Protein AF-A0AAV5ISL9-F1 (afdb_monomer_lite)

Organism: NCBI:txid152421

Sequence (561 aa):
MLVANDPTVKGGTYYPITVKKHLRAQEIAAQCRLPCIYLVDSGGAFLPKWAEVFPERENFGRIFYNQATISAKGIPQIVLVLGSCTAGGAYIPAMADESVMVKGNGTIFLAGPPLVKATTREEVSAEDLGGAAVHCKTSGVSDYFAQDELHALAIGRNIIKNLHLAGKQGMFNALTSINFEYKEPLFDVKELRSIAPVDHKQQFDIRSVFARIVDGSFVRIFGQPVRILGNNGILFNESALKGAHFIELCTQRNIPLVFLQNITGFMVGSRSEANGIA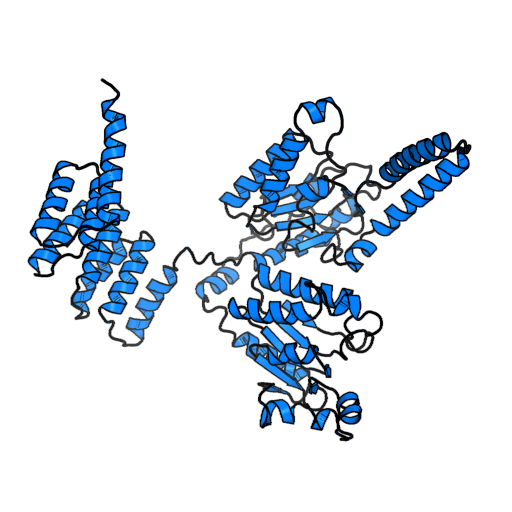KSGAKMVMAVSCAKVPKVTIIVGGSFGAGNYAMCGRAYSPNFMFLWPNARISVMGGAQAAGVLSEIGGACKKKQGIKWTKEEEEEFKAKVVEAYEREGNPYYSTARLWDDGIVDPADTRKVIGPLRFSFYEPTCRGYKIWCIQNFWGKILRGGYSPDVFTFNTLIRGLCRNDKIDKATKLFGNMTVFGCLPDVITYGTIIDGLCKCGMVDVAKELFLEMKKKGISPSVIAYNSLLHGLCCVRNLDELEGLFIEMVDEGVRPDVVTFTVLIAVFLQTTEDAGSK

Secondary structure (DSSP, 8-state):
-EEE--TTTGGG-B-HHHHHHHHHHHHHHHHTTPPEEEEEEE--B-GGGHHHHSSSTTSTTHHHHHHHHHHTTT--EEEEEEEEEEGGGGHHHHTSSEEEEETTT-EEESS-HHHHHHHH-----HHHHHBHHIIIIII-S-SEEESSHHHHHHHHHHHHHH--TT--HHHHHHHHH----PPPBSS-GGGHHHHS-SSTTS---HHHHHHHHSSBTSSEETTEE-EEEE--SSB-HHHHHHHHHHHHHHHHTT--EEEEEEE--BPPSHHHHHTTHHHHHHHHHHHHHH--S-EEEEEEEEEEHHHHHHTT-GGG--SEEEE-TT-EEESS-HHHHHHHHHHHHHHHHHHTT----HHHHHHHHHHHHHHHHHHSSHHHHHTTTSSS-B--GGGHHHHHGGGGGTT----TTS--HHHHHHHHHHHHHTT----HHHHHHHHHHHHTTT-HHHHHHHHHHTTTTTPPP-HHHHHHHHHHHHHTT-HHHHHHHHHHHHHTT-PPPHHHHHHHHHHHHHHT-HHHHHHHHHHHHHTT----HHHHHHHHHHHHHHTTGGG--

Foldseek 3Di:
DEAEQDCVPVFSADDLLNLVVLVLVLLLCQLLVAAYEYEDGHPYYPVVPCVSAPDDCSHDVVNLVSLQVSVVVVRFQEYEQQADQEASSLSSLQSGPAYEFEAPGGAHDNAAQVRCCVPVVDHDDRCRHGGLCCCCPPVVSHPHYAHHPVRSVVVVVVVVVVSVVPPCPVVVVVVVVPQLVFAAAPDALLCLLVQQDLDLVDFGACVVLVSRQGGYPDCHFSNARAAEDEDREADALVNLQVLLVSLVVCLVVLHEYEFEDSYQYHDDDPVRVVVPVVVSLVSLLVSLLPRSRAYEYEHSEEDEASSCSSRCFLVSDHSFYEYAQSYFYDNHQLLVVLVVVLVVVVVVCVVVVHDDDPVNSVVSSVVSNVVRCVCRGRVNCVSNPSGPYHDHSSCVSVVVVVCVSSSPPPPVPLLPPVCLVVVVVVCVVVVHQDEQVNLLVSLLNCLSNLNLVVSVVSLVCCVVSVYDHALSSLLSSLLSCLVNLVLVVSVVSVVVCVVVVHDHALSSLLSSLLSCLVVLPPVVNVVSVVVCVVSVHDHDPSNVVSVVVSVVVVVVVVPPD

InterPro domains:
  IPR002885 Pentatricopeptide repeat [PF13041] (434-483)
  IPR002885 Pentatricopeptide repeat [PF13041] (504-550)
  IPR002885 Pentatricopeptide repeat [PS51375] (435-469)
  IPR002885 Pentatricopeptide repeat [PS51375] (470-504)
  IPR002885 Pentatricopeptide repeat [PS51375] (505-539)
  IPR002885 Pentatricopeptide repeat [TIGR00756] (437-471)
  IPR002885 Pentatricopeptide repeat [TIGR00756] (472-506)
  IPR002885 Pentatricopeptide repeat [TIGR00756] (508-541)
  IPR011762 Acetyl-coenzyme A carboxyltransferase, N-terminal [PS50980] (1-175)
  IPR011763 Acetyl-coenzyme A carboxyltransferase, C-terminal [PS50989] (146-409)
  IPR011990 Tetratricopeptide-like helical domain superfamily [G3DSA:1.25.40.10] (417-497)
  IPR011990 Tetratricopeptide-like helical domain superfamily [G3DSA:1.25.40.10] (498-558)
  IPR029045 ClpP/crotonase-like domain superfamily [SSF52096] (1-160)
  IPR029045 ClpP/crotonase-like domain superfamily [SSF52096] (179-401)
  IPR034733 Acetyl-coenzyme A carboxylase carboxyl transferase subunit beta [PF01039] (1-400)
  IPR045190 Methylcrotonoyl-CoA carboxylase beta chain MCCB/AccD1-like [PTHR22855] (1-401)

Radius of gyration: 32.45 Å; chains: 1; bounding box: 90×66×102 Å

Structure (mmCIF, N/CA/C/O backbone):
data_AF-A0AAV5ISL9-F1
#
_entry.id   AF-A0AAV5ISL9-F1
#
loop_
_atom_site.group_PDB
_atom_site.id
_atom_site.type_symbol
_atom_site.label_atom_id
_atom_site.label_alt_id
_atom_site.label_comp_id
_atom_site.label_asym_id
_atom_site.label_entity_id
_atom_site.label_seq_id
_atom_site.pdbx_PDB_ins_code
_atom_site.Cartn_x
_atom_site.Cartn_y
_atom_site.Cartn_z
_atom_site.occupancy
_atom_site.B_iso_or_equiv
_atom_site.auth_seq_id
_atom_site.auth_comp_id
_atom_site.auth_asym_id
_atom_site.auth_atom_id
_atom_site.pdbx_PDB_model_num
ATOM 1 N N . MET A 1 1 ? 6.396 5.302 -9.326 1.00 90.62 1 MET A N 1
ATOM 2 C CA . MET A 1 1 ? 6.699 5.223 -7.889 1.00 90.62 1 MET A CA 1
ATOM 3 C C . MET A 1 1 ? 8.114 5.723 -7.695 1.00 90.62 1 MET A C 1
ATOM 5 O O . MET A 1 1 ? 8.991 5.255 -8.405 1.00 90.62 1 MET A O 1
ATOM 9 N N . LEU A 1 2 ? 8.316 6.685 -6.798 1.00 96.12 2 LEU A N 1
ATOM 10 C CA . LEU A 1 2 ? 9.637 7.194 -6.432 1.00 96.12 2 LEU A CA 1
ATOM 11 C C . LEU A 1 2 ? 9.949 6.732 -5.011 1.00 96.12 2 LEU A C 1
ATOM 13 O O . LEU A 1 2 ? 9.114 6.901 -4.122 1.00 96.12 2 LEU A O 1
ATOM 17 N N . VAL A 1 3 ? 11.130 6.163 -4.805 1.00 98.06 3 VAL A N 1
ATOM 18 C CA . VAL A 1 3 ? 11.639 5.786 -3.483 1.00 98.06 3 VAL A CA 1
ATOM 19 C C . VAL A 1 3 ? 13.023 6.392 -3.348 1.00 98.06 3 VAL A C 1
ATOM 21 O O . VAL A 1 3 ? 13.919 6.023 -4.093 1.00 98.06 3 VAL A O 1
ATOM 24 N N . ALA A 1 4 ? 13.189 7.331 -2.424 1.00 98.00 4 ALA A N 1
ATOM 25 C CA . ALA A 1 4 ? 14.461 7.999 -2.189 1.00 98.00 4 ALA A CA 1
ATOM 26 C C . ALA A 1 4 ? 14.926 7.734 -0.761 1.00 98.00 4 ALA A C 1
ATOM 28 O O . ALA A 1 4 ? 14.143 7.882 0.184 1.00 98.00 4 ALA A O 1
ATOM 29 N N . ASN A 1 5 ? 16.181 7.324 -0.613 1.00 97.75 5 ASN A N 1
ATOM 30 C CA . ASN A 1 5 ? 16.825 7.302 0.689 1.00 97.75 5 ASN A CA 1
ATOM 31 C C . ASN A 1 5 ? 17.207 8.733 1.089 1.00 97.75 5 ASN A C 1
ATOM 33 O O . ASN A 1 5 ? 17.582 9.535 0.241 1.00 97.75 5 ASN A O 1
ATOM 37 N N . ASP A 1 6 ? 17.071 9.051 2.376 1.00 97.75 6 ASP A N 1
ATOM 38 C CA . ASP A 1 6 ? 17.468 10.348 2.918 1.00 97.75 6 ASP A CA 1
ATOM 39 C C . ASP A 1 6 ? 18.789 10.185 3.690 1.00 97.75 6 ASP A C 1
ATOM 41 O O . ASP A 1 6 ? 18.768 9.713 4.835 1.00 97.75 6 ASP A O 1
ATOM 45 N N . PRO A 1 7 ? 19.940 10.544 3.094 1.00 95.06 7 PRO A N 1
ATOM 46 C CA . PRO A 1 7 ? 21.243 10.394 3.737 1.00 95.06 7 PRO A CA 1
ATOM 47 C C . PRO A 1 7 ? 21.394 11.285 4.979 1.00 95.06 7 PRO A C 1
ATOM 49 O O . PRO A 1 7 ? 22.176 10.964 5.878 1.00 95.06 7 PRO A O 1
ATOM 52 N N . THR A 1 8 ? 20.613 12.366 5.102 1.00 96.69 8 THR A N 1
ATOM 53 C CA . THR A 1 8 ? 20.670 13.263 6.268 1.00 96.69 8 THR A CA 1
ATOM 54 C C . THR A 1 8 ? 20.122 12.589 7.530 1.00 96.69 8 THR A C 1
ATOM 56 O O . THR A 1 8 ? 20.556 12.873 8.651 1.00 96.69 8 THR A O 1
ATOM 59 N N . VAL A 1 9 ? 19.229 11.607 7.367 1.00 96.81 9 VAL A N 1
ATOM 60 C CA . VAL A 1 9 ? 18.655 10.829 8.466 1.00 96.81 9 VAL A CA 1
ATOM 61 C C . VAL A 1 9 ? 19.516 9.597 8.720 1.00 96.81 9 VAL A C 1
ATOM 63 O O . VAL A 1 9 ? 19.306 8.525 8.155 1.00 96.81 9 VAL A O 1
ATOM 66 N N . LYS A 1 10 ? 20.497 9.745 9.618 1.00 95.12 10 LYS A N 1
ATOM 67 C CA . LYS A 1 10 ? 21.384 8.648 10.057 1.00 95.12 10 LYS A CA 1
ATOM 68 C C . LYS A 1 10 ? 22.083 7.944 8.879 1.00 95.12 10 LYS A C 1
ATOM 70 O O . LYS A 1 10 ? 22.181 6.717 8.881 1.00 95.12 10 LYS A O 1
ATOM 75 N N . GLY A 1 11 ? 22.530 8.701 7.873 1.00 92.88 11 GLY A N 1
ATOM 76 C CA . GLY A 1 11 ? 23.223 8.155 6.701 1.00 92.88 11 GLY A CA 1
ATOM 77 C C . GLY A 1 11 ? 22.323 7.322 5.784 1.00 92.88 11 GLY A C 1
ATOM 78 O O . GLY A 1 11 ? 22.809 6.396 5.138 1.00 92.88 11 GLY A O 1
ATOM 79 N N . GLY A 1 12 ? 21.004 7.552 5.803 1.00 95.25 12 GLY A N 1
ATOM 80 C CA . GLY A 1 12 ? 20.048 6.799 4.986 1.00 95.25 12 GLY A CA 1
ATOM 81 C C . GLY A 1 12 ? 19.896 5.338 5.409 1.00 95.25 12 GLY A C 1
ATOM 82 O O . GLY A 1 12 ? 19.484 4.499 4.606 1.00 95.25 12 GLY A O 1
ATOM 83 N N . THR A 1 13 ? 20.255 5.003 6.651 1.00 96.31 13 THR A N 1
ATOM 84 C CA . THR A 1 13 ? 20.250 3.619 7.142 1.00 96.31 13 THR A CA 1
ATOM 85 C C . THR A 1 13 ? 18.839 3.034 7.258 1.00 96.31 13 THR A C 1
ATOM 87 O O . THR A 1 13 ? 17.867 3.702 7.623 1.00 96.31 13 THR A O 1
ATOM 90 N N . TYR A 1 14 ? 18.712 1.740 6.960 1.00 97.50 14 TYR A N 1
ATOM 91 C CA . TYR A 1 14 ? 17.444 1.022 7.031 1.00 97.50 14 TYR A CA 1
ATOM 92 C C . TYR A 1 14 ? 17.118 0.604 8.466 1.00 97.50 14 TYR A C 1
ATOM 94 O O . TYR A 1 14 ? 17.670 -0.360 8.997 1.00 97.50 14 TYR A O 1
ATOM 102 N N . TYR A 1 15 ? 16.168 1.315 9.071 1.00 97.62 15 TYR A N 1
ATOM 103 C CA . TYR A 1 15 ? 15.449 0.884 10.268 1.00 97.62 15 TYR A CA 1
ATOM 104 C C . TYR A 1 15 ? 14.324 -0.092 9.885 1.00 97.62 15 TYR A C 1
ATOM 106 O O . TYR A 1 15 ? 13.911 -0.113 8.719 1.00 97.62 15 TYR A O 1
ATOM 114 N N . PRO A 1 16 ? 13.741 -0.836 10.846 1.00 97.50 16 PRO A N 1
ATOM 115 C CA . PRO A 1 16 ? 12.604 -1.723 10.569 1.00 97.50 16 PRO A CA 1
ATOM 116 C C . PRO A 1 16 ? 11.460 -1.013 9.827 1.00 97.50 16 PRO A C 1
ATOM 118 O O . PRO A 1 16 ? 10.904 -1.524 8.854 1.00 97.50 16 PRO A O 1
ATOM 121 N N . ILE A 1 17 ? 11.163 0.232 10.218 1.00 97.56 17 ILE A N 1
ATOM 122 C CA . ILE A 1 17 ? 10.128 1.036 9.563 1.00 97.56 17 ILE A CA 1
ATOM 123 C C . ILE A 1 17 ? 10.527 1.502 8.156 1.00 97.56 17 ILE A C 1
ATOM 125 O O . ILE A 1 17 ? 9.665 1.607 7.285 1.00 97.56 17 ILE A O 1
ATOM 129 N N . THR A 1 18 ? 11.821 1.727 7.900 1.00 98.00 18 THR A N 1
ATOM 130 C CA . THR A 1 18 ? 12.339 2.080 6.570 1.00 98.00 18 THR A CA 1
ATOM 131 C C . THR A 1 18 ? 12.107 0.934 5.593 1.00 98.00 18 THR A C 1
ATOM 133 O O . THR A 1 18 ? 11.606 1.167 4.493 1.00 98.00 18 THR A O 1
ATOM 136 N N . VAL A 1 19 ? 12.391 -0.307 6.013 1.00 97.81 19 VAL A N 1
ATOM 137 C CA . VAL A 1 19 ? 12.110 -1.510 5.211 1.00 97.81 19 VAL A CA 1
ATOM 138 C C . VAL A 1 19 ? 10.619 -1.608 4.917 1.00 97.81 19 VAL A C 1
ATOM 140 O O . VAL A 1 19 ? 10.226 -1.675 3.755 1.00 97.81 19 VAL A O 1
ATOM 143 N N . LYS A 1 20 ? 9.776 -1.513 5.952 1.00 98.12 20 LYS A N 1
ATOM 144 C CA . LYS A 1 20 ? 8.317 -1.564 5.796 1.00 98.12 20 LYS A CA 1
ATOM 145 C C . LYS A 1 20 ? 7.797 -0.499 4.822 1.00 98.12 20 LYS A C 1
ATOM 147 O O . LYS A 1 20 ? 6.924 -0.788 4.005 1.00 98.12 20 LYS A O 1
ATOM 152 N N . LYS A 1 21 ? 8.352 0.717 4.867 1.00 98.56 21 LYS A N 1
ATOM 153 C CA . LYS A 1 21 ? 7.988 1.821 3.966 1.00 98.56 21 LYS A CA 1
ATOM 154 C C . LYS A 1 21 ? 8.434 1.585 2.530 1.00 98.56 21 LYS A C 1
ATOM 156 O O . LYS A 1 21 ? 7.649 1.834 1.616 1.00 98.56 21 LYS A O 1
ATOM 161 N N . HIS A 1 22 ? 9.636 1.054 2.329 1.00 98.50 22 HIS A N 1
ATOM 162 C CA . HIS A 1 22 ? 10.115 0.662 1.006 1.00 98.50 22 HIS A CA 1
ATOM 163 C C . HIS A 1 22 ? 9.211 -0.431 0.407 1.00 98.50 22 HIS A C 1
ATOM 165 O O . HIS A 1 22 ? 8.708 -0.279 -0.708 1.00 98.50 22 HIS A O 1
ATOM 171 N N . LEU A 1 23 ? 8.921 -1.490 1.169 1.00 98.19 23 LEU A N 1
ATOM 172 C CA . LEU A 1 23 ? 8.058 -2.587 0.719 1.00 98.19 23 LEU A CA 1
ATOM 173 C C . LEU A 1 23 ? 6.637 -2.116 0.398 1.00 98.19 23 LEU A C 1
ATOM 175 O O . LEU A 1 23 ? 6.084 -2.513 -0.626 1.00 98.19 23 LEU A O 1
ATOM 179 N N . ARG A 1 24 ? 6.065 -1.213 1.205 1.00 97.94 24 ARG A N 1
ATOM 180 C CA . ARG A 1 24 ? 4.744 -0.633 0.918 1.00 97.94 24 ARG A CA 1
ATOM 181 C C . ARG A 1 24 ? 4.731 0.161 -0.392 1.00 97.94 24 ARG A C 1
ATOM 183 O O . ARG A 1 24 ? 3.770 0.066 -1.154 1.00 97.94 24 ARG A O 1
ATOM 190 N N . ALA A 1 25 ? 5.793 0.907 -0.694 1.00 97.44 25 ALA A N 1
ATOM 191 C CA . ALA A 1 25 ? 5.905 1.616 -1.967 1.00 97.44 25 ALA A CA 1
ATOM 192 C C . ALA A 1 25 ? 5.936 0.643 -3.162 1.00 97.44 25 ALA A C 1
ATOM 194 O O . ALA A 1 25 ? 5.247 0.869 -4.159 1.00 97.44 25 ALA A O 1
ATOM 195 N N . GLN A 1 26 ? 6.669 -0.468 -3.050 1.00 97.06 26 GLN A N 1
ATOM 196 C CA . GLN A 1 26 ? 6.689 -1.517 -4.075 1.00 97.06 26 GLN A CA 1
ATOM 197 C C . GLN A 1 26 ? 5.347 -2.240 -4.205 1.00 97.06 26 GLN A C 1
ATOM 199 O O . GLN A 1 26 ? 4.929 -2.545 -5.318 1.00 97.06 26 GLN A O 1
ATOM 204 N N . GLU A 1 27 ? 4.644 -2.480 -3.097 1.00 95.62 27 GLU A N 1
ATOM 205 C CA . GLU A 1 27 ? 3.304 -3.070 -3.111 1.00 95.62 27 GLU A CA 1
ATOM 206 C C . GLU A 1 27 ? 2.332 -2.193 -3.914 1.00 95.62 27 GLU A C 1
ATOM 208 O O . GLU A 1 27 ? 1.668 -2.683 -4.830 1.00 95.62 27 GLU A O 1
ATOM 213 N N . ILE A 1 28 ? 2.308 -0.884 -3.636 1.00 92.69 28 ILE A N 1
ATOM 214 C CA . ILE A 1 28 ? 1.501 0.084 -4.392 1.00 92.69 28 ILE A CA 1
ATOM 215 C C . ILE A 1 28 ? 1.931 0.101 -5.863 1.00 92.69 28 ILE A C 1
ATOM 217 O O . ILE A 1 28 ? 1.082 0.103 -6.755 1.00 92.69 28 ILE A O 1
ATOM 221 N N . ALA A 1 29 ? 3.237 0.095 -6.141 1.00 91.00 29 ALA A N 1
ATOM 222 C CA . ALA A 1 29 ? 3.745 0.087 -7.508 1.00 91.00 29 ALA A CA 1
ATOM 223 C C . ALA A 1 29 ? 3.318 -1.169 -8.281 1.00 91.00 29 ALA A C 1
ATOM 225 O O . ALA A 1 29 ? 2.899 -1.065 -9.433 1.00 91.00 29 ALA A O 1
ATOM 226 N N . ALA A 1 30 ? 3.346 -2.337 -7.638 1.00 90.31 30 ALA A N 1
ATOM 227 C CA . ALA A 1 30 ? 2.905 -3.597 -8.217 1.00 90.31 30 ALA A CA 1
ATOM 228 C C . ALA A 1 30 ? 1.390 -3.612 -8.472 1.00 90.31 30 ALA A C 1
ATOM 230 O O . ALA A 1 30 ? 0.960 -3.999 -9.559 1.00 90.31 30 ALA A O 1
ATOM 231 N N . GLN A 1 31 ? 0.587 -3.173 -7.496 1.00 87.00 31 GLN A N 1
ATOM 232 C CA . GLN A 1 31 ? -0.878 -3.142 -7.594 1.00 87.00 31 GLN A CA 1
ATOM 233 C C . GLN A 1 31 ? -1.369 -2.131 -8.639 1.00 87.00 31 GLN A C 1
ATOM 235 O O . GLN A 1 31 ? -2.307 -2.414 -9.377 1.00 87.00 31 GLN A O 1
ATOM 240 N N . CYS A 1 32 ? -0.720 -0.969 -8.734 1.00 83.75 32 CYS A N 1
ATOM 241 C CA . CYS A 1 32 ? -1.098 0.115 -9.646 1.00 83.75 32 CYS A CA 1
ATOM 242 C C . CYS A 1 32 ? -0.288 0.126 -10.957 1.00 83.75 32 CYS A C 1
ATOM 244 O O . CYS A 1 32 ? -0.429 1.054 -11.749 1.00 83.75 32 CYS A O 1
ATOM 246 N N . ARG A 1 33 ? 0.579 -0.872 -11.186 1.00 83.75 33 ARG A N 1
ATOM 247 C CA . ARG A 1 33 ? 1.481 -0.984 -12.352 1.00 83.75 33 ARG A CA 1
ATOM 248 C C . ARG A 1 33 ? 2.315 0.275 -12.629 1.00 83.75 33 ARG A C 1
ATOM 250 O O . ARG A 1 33 ? 2.448 0.708 -13.773 1.00 83.75 33 ARG A O 1
ATOM 257 N N . LEU A 1 34 ? 2.877 0.867 -11.581 1.00 86.38 34 LEU A N 1
ATOM 258 C CA . LEU A 1 34 ? 3.682 2.083 -11.680 1.00 86.38 34 LEU A CA 1
ATOM 259 C C . LEU A 1 34 ? 5.158 1.721 -11.885 1.00 86.38 34 LEU A C 1
ATOM 261 O O . LEU A 1 34 ? 5.682 0.979 -11.056 1.00 86.38 34 LEU A O 1
ATOM 265 N N . PRO A 1 35 ? 5.859 2.285 -12.890 1.00 91.06 35 PRO A N 1
ATOM 266 C CA . PRO A 1 35 ? 7.315 2.178 -12.975 1.00 91.06 35 PRO A CA 1
ATOM 267 C C . PRO A 1 35 ? 7.970 2.634 -11.670 1.00 91.06 35 PRO A C 1
ATOM 269 O O . PRO A 1 35 ? 7.531 3.630 -11.079 1.00 91.06 35 PRO A O 1
ATOM 272 N N . CYS A 1 36 ? 8.989 1.918 -11.211 1.00 95.44 36 CYS A N 1
ATOM 273 C CA . CYS A 1 36 ? 9.712 2.223 -9.982 1.00 95.44 36 CYS A CA 1
ATOM 274 C C . CYS A 1 36 ? 11.013 2.952 -10.305 1.00 95.44 36 CYS A C 1
ATOM 276 O O . CYS A 1 36 ? 11.760 2.523 -11.177 1.00 95.44 36 CYS A O 1
ATOM 278 N N . ILE A 1 37 ? 11.280 4.032 -9.578 1.00 97.38 37 ILE A N 1
ATOM 279 C CA . ILE A 1 37 ? 12.535 4.777 -9.637 1.00 97.38 37 ILE A CA 1
ATOM 280 C C . ILE A 1 37 ? 13.079 4.847 -8.213 1.00 97.38 37 ILE A C 1
ATOM 282 O O . ILE A 1 37 ? 12.422 5.409 -7.328 1.00 97.38 37 ILE A O 1
ATOM 286 N N . TYR A 1 38 ? 14.256 4.272 -8.000 1.00 98.19 38 TYR A N 1
ATOM 287 C CA . TYR A 1 38 ? 14.929 4.256 -6.707 1.00 98.19 38 TYR A CA 1
ATOM 288 C C . TYR A 1 38 ? 16.099 5.243 -6.732 1.00 98.19 38 TYR A C 1
ATOM 290 O O . TYR A 1 38 ? 17.010 5.091 -7.540 1.00 98.19 38 TYR A O 1
ATOM 298 N N . LEU A 1 39 ? 16.068 6.252 -5.864 1.00 97.81 39 LEU A N 1
ATOM 299 C CA . LEU A 1 39 ? 17.188 7.161 -5.619 1.00 97.81 39 LEU A CA 1
ATOM 300 C C . LEU A 1 39 ? 17.962 6.613 -4.423 1.00 97.81 39 LEU A C 1
ATOM 302 O O . LEU A 1 39 ? 17.517 6.729 -3.276 1.00 97.81 39 LEU A O 1
ATOM 306 N N . VAL A 1 40 ? 19.059 5.924 -4.718 1.00 97.44 40 VAL A N 1
ATOM 307 C CA . VAL A 1 40 ? 19.811 5.144 -3.739 1.00 97.44 40 VAL A CA 1
ATOM 308 C C . VAL A 1 40 ? 20.929 5.990 -3.159 1.00 97.44 40 VAL A C 1
ATOM 310 O O . VAL A 1 40 ? 21.843 6.410 -3.870 1.00 97.44 40 VAL A O 1
ATOM 313 N N . ASP A 1 41 ? 20.840 6.189 -1.851 1.00 96.50 41 ASP A N 1
ATOM 314 C CA . ASP A 1 41 ? 21.887 6.777 -1.024 1.00 96.50 41 ASP A CA 1
ATOM 315 C C . ASP A 1 41 ? 21.727 6.287 0.424 1.00 96.50 41 ASP A C 1
ATOM 317 O O . ASP A 1 41 ? 20.999 6.859 1.241 1.00 96.50 41 ASP A O 1
ATOM 321 N N . SER A 1 42 ? 22.298 5.118 0.712 1.00 96.19 42 SER A N 1
ATOM 322 C CA . SER A 1 42 ? 22.111 4.416 1.979 1.00 96.19 42 SER A CA 1
ATOM 323 C C . SER A 1 42 ? 23.385 3.728 2.453 1.00 96.19 42 SER A C 1
ATOM 325 O O . SER A 1 42 ? 23.923 2.835 1.798 1.00 96.19 42 SER A O 1
ATOM 327 N N . GLY A 1 43 ? 23.792 4.048 3.683 1.00 91.88 43 GLY A N 1
ATOM 328 C CA . GLY A 1 43 ? 24.907 3.396 4.373 1.00 91.88 43 GLY A CA 1
ATOM 329 C C . GLY A 1 43 ? 24.640 1.958 4.847 1.00 91.88 43 GLY A C 1
ATOM 330 O O . GLY A 1 43 ? 25.494 1.381 5.516 1.00 91.88 43 GLY A O 1
ATOM 331 N N . GLY A 1 44 ? 23.477 1.368 4.541 1.00 93.56 44 GLY A N 1
ATOM 332 C CA . GLY A 1 44 ? 23.142 -0.023 4.872 1.00 93.56 44 GLY A CA 1
ATOM 333 C C . GLY A 1 44 ? 22.072 -0.177 5.960 1.00 93.56 44 GLY A C 1
ATOM 334 O O . GLY A 1 44 ? 21.186 0.663 6.114 1.00 93.56 44 GLY A O 1
ATOM 335 N N . ALA A 1 45 ? 22.107 -1.288 6.698 1.00 95.38 45 ALA A N 1
ATOM 336 C CA . ALA A 1 45 ? 21.107 -1.627 7.715 1.00 95.38 45 ALA A CA 1
ATOM 337 C C . ALA A 1 45 ? 21.454 -1.071 9.106 1.00 95.38 45 ALA A C 1
ATOM 339 O O . ALA A 1 45 ? 22.622 -0.994 9.488 1.00 95.38 45 ALA A O 1
ATOM 340 N N . PHE A 1 46 ? 20.436 -0.746 9.908 1.00 95.94 46 PHE A N 1
ATOM 341 C CA . PHE A 1 46 ? 20.634 -0.370 11.307 1.00 95.94 46 PHE A CA 1
ATOM 342 C C . PHE A 1 46 ? 20.948 -1.604 12.170 1.00 95.94 46 PHE A C 1
ATOM 344 O O . PHE A 1 46 ? 20.050 -2.300 12.651 1.00 95.94 46 PHE A O 1
ATOM 351 N N . LEU A 1 47 ? 22.243 -1.867 12.369 1.00 94.06 47 LEU A N 1
ATOM 352 C CA . LEU A 1 47 ? 22.753 -3.087 13.005 1.00 94.06 47 LEU A CA 1
ATOM 353 C C . LEU A 1 47 ? 22.173 -3.396 14.399 1.00 94.06 47 LEU A C 1
ATOM 355 O O . LEU A 1 47 ? 21.876 -4.563 14.636 1.00 94.06 47 LEU A O 1
ATOM 359 N N . PRO A 1 48 ? 21.920 -2.434 15.313 1.00 96.75 48 PRO A N 1
ATOM 360 C CA . PRO A 1 48 ? 21.334 -2.761 16.619 1.00 96.75 48 PRO A CA 1
ATOM 361 C C . PRO A 1 48 ? 19.942 -3.409 16.551 1.00 96.75 48 PRO A C 1
ATOM 363 O O . PRO A 1 48 ? 19.526 -4.045 17.514 1.00 96.75 48 PRO A O 1
ATOM 366 N N . LYS A 1 49 ? 19.224 -3.273 15.425 1.00 96.25 49 LYS A N 1
ATOM 367 C CA . LYS A 1 49 ? 17.929 -3.930 15.171 1.00 96.25 49 LYS A CA 1
ATOM 368 C C . LYS A 1 49 ? 17.970 -4.881 13.974 1.00 96.25 49 LYS A C 1
ATOM 370 O O . LYS A 1 49 ? 16.959 -5.070 13.302 1.00 96.25 49 LYS A O 1
ATOM 375 N N . TRP A 1 50 ? 19.125 -5.485 13.692 1.00 93.44 50 TRP A N 1
ATOM 376 C CA . TRP A 1 50 ? 19.308 -6.351 12.522 1.00 93.44 50 TRP A CA 1
ATOM 377 C C . TRP A 1 50 ? 18.261 -7.481 12.428 1.00 93.44 50 TRP A C 1
ATOM 379 O O . TRP A 1 50 ? 17.804 -7.795 11.331 1.00 93.44 50 TRP A O 1
ATOM 389 N N . ALA A 1 51 ? 17.825 -8.037 13.565 1.00 95.88 51 ALA A N 1
ATOM 390 C CA . ALA A 1 51 ? 16.838 -9.118 13.629 1.00 95.88 51 ALA A CA 1
ATOM 391 C C . ALA A 1 51 ? 15.429 -8.707 13.156 1.00 95.88 51 ALA A C 1
ATOM 393 O O . ALA A 1 51 ? 14.675 -9.555 12.699 1.00 95.88 51 ALA A O 1
ATOM 394 N N . GLU A 1 52 ? 15.084 -7.418 13.222 1.00 95.31 52 GLU A N 1
ATOM 395 C CA . GLU A 1 52 ? 13.818 -6.873 12.702 1.00 95.31 52 GLU A CA 1
ATOM 396 C C . GLU A 1 52 ? 13.942 -6.400 11.235 1.00 95.31 52 GLU A C 1
ATOM 398 O O . GLU A 1 52 ? 12.958 -5.978 10.627 1.00 95.31 52 GLU A O 1
ATOM 403 N N . VAL A 1 53 ? 15.161 -6.399 10.680 1.00 96.06 53 VAL A N 1
ATOM 404 C CA . VAL A 1 53 ? 15.484 -5.822 9.365 1.00 96.06 53 VAL A CA 1
ATOM 405 C C . VAL A 1 53 ? 15.845 -6.885 8.333 1.00 96.06 53 VAL A C 1
ATOM 407 O O . VAL A 1 53 ? 15.615 -6.650 7.149 1.00 96.06 53 VAL A O 1
ATOM 410 N N . PHE A 1 54 ? 16.415 -8.022 8.736 1.00 95.44 54 PHE A N 1
ATOM 411 C CA . PHE A 1 54 ? 17.043 -8.984 7.826 1.00 95.44 54 PHE A CA 1
ATOM 412 C C . PHE A 1 54 ? 16.268 -10.297 7.589 1.00 95.44 54 PHE A C 1
ATOM 414 O O . PHE A 1 54 ? 16.042 -10.612 6.419 1.00 95.44 54 PHE A O 1
ATOM 421 N N . PRO A 1 55 ? 15.881 -11.081 8.616 1.00 95.56 55 PRO A N 1
ATOM 422 C CA . PRO A 1 55 ? 15.590 -12.503 8.419 1.00 95.56 55 PRO A CA 1
ATOM 423 C C . PRO A 1 55 ? 14.180 -12.831 7.903 1.00 95.56 55 PRO A C 1
ATOM 425 O O . PRO A 1 55 ? 14.004 -13.871 7.270 1.00 95.56 55 PRO A O 1
ATOM 428 N N . GLU A 1 56 ? 13.162 -12.015 8.193 1.00 95.56 56 GLU A N 1
ATOM 429 C CA . GLU A 1 56 ? 11.768 -12.403 7.927 1.00 95.56 56 GLU A CA 1
ATOM 430 C C . GLU A 1 56 ? 11.308 -12.197 6.469 1.00 95.56 56 GLU A C 1
ATOM 432 O O . GLU A 1 56 ? 11.955 -11.561 5.640 1.00 95.56 56 GLU A O 1
ATOM 437 N N . ARG A 1 57 ? 10.115 -12.708 6.135 1.00 96.94 57 ARG A N 1
ATOM 438 C CA . ARG A 1 57 ? 9.527 -12.579 4.790 1.00 96.94 57 ARG A CA 1
ATOM 439 C C . ARG A 1 57 ? 9.333 -11.127 4.349 1.00 96.94 57 ARG A C 1
ATOM 441 O O . ARG A 1 57 ? 9.489 -10.839 3.171 1.00 96.94 57 ARG A O 1
ATOM 448 N N . GLU A 1 58 ? 8.967 -10.235 5.268 1.00 95.75 58 GLU A N 1
ATOM 449 C CA . GLU A 1 58 ? 8.730 -8.805 5.000 1.00 95.75 58 GLU A CA 1
ATOM 450 C C . GLU A 1 58 ? 9.918 -7.943 5.464 1.00 95.75 58 GLU A C 1
ATOM 452 O O . GLU A 1 58 ? 9.757 -6.827 5.959 1.00 95.75 58 GLU A O 1
ATOM 457 N N . ASN A 1 59 ? 11.130 -8.488 5.373 1.00 97.00 59 ASN A N 1
ATOM 458 C CA . ASN A 1 59 ? 12.376 -7.800 5.698 1.00 97.00 59 ASN A CA 1
ATOM 459 C C . ASN A 1 59 ? 13.153 -7.426 4.425 1.00 97.00 59 ASN A C 1
ATOM 461 O O . ASN A 1 59 ? 12.633 -7.511 3.313 1.00 97.00 59 ASN A O 1
ATOM 465 N N . PHE A 1 60 ? 14.389 -6.951 4.581 1.00 97.00 60 PHE A N 1
ATOM 466 C CA . PHE A 1 60 ? 15.171 -6.296 3.532 1.00 97.00 60 PHE A CA 1
ATOM 467 C C . PHE A 1 60 ? 15.282 -7.115 2.235 1.00 97.00 60 PHE A C 1
ATOM 469 O O . PHE A 1 60 ? 15.123 -6.564 1.149 1.00 97.00 60 PHE A O 1
ATOM 476 N N . GLY A 1 61 ? 15.441 -8.441 2.331 1.00 97.25 61 GLY A N 1
ATOM 477 C CA . GLY A 1 61 ? 15.510 -9.328 1.161 1.00 97.25 61 GLY A CA 1
ATOM 478 C C . GLY A 1 61 ? 14.257 -9.311 0.272 1.00 97.25 61 GLY A C 1
ATOM 479 O O . GLY A 1 61 ? 14.329 -9.601 -0.925 1.00 97.25 61 GLY A O 1
ATOM 480 N N . ARG A 1 62 ? 13.102 -8.912 0.818 1.00 98.31 62 ARG A N 1
ATOM 481 C CA . ARG A 1 62 ? 11.844 -8.814 0.069 1.00 98.31 62 ARG A CA 1
ATOM 482 C C . ARG A 1 62 ? 11.867 -7.707 -0.984 1.00 98.31 62 ARG A C 1
ATOM 484 O O . ARG A 1 62 ? 11.148 -7.825 -1.974 1.00 98.31 62 ARG A O 1
ATOM 491 N N . ILE A 1 63 ? 12.724 -6.695 -0.819 1.00 98.31 63 ILE A N 1
ATOM 492 C CA . ILE A 1 63 ? 12.914 -5.608 -1.792 1.00 98.31 63 ILE A CA 1
ATOM 493 C C . ILE A 1 63 ? 13.354 -6.180 -3.144 1.00 98.31 63 ILE A C 1
ATOM 495 O O . ILE A 1 63 ? 12.771 -5.835 -4.172 1.00 98.31 63 ILE A O 1
ATOM 499 N N . PHE A 1 64 ? 14.316 -7.105 -3.132 1.00 97.75 64 PHE A N 1
ATOM 500 C CA . PHE A 1 64 ? 14.881 -7.734 -4.332 1.00 97.75 64 PHE A CA 1
ATOM 501 C C . PHE A 1 64 ? 13.904 -8.706 -4.985 1.00 97.75 64 PHE A C 1
ATOM 503 O O . PHE A 1 64 ? 13.711 -8.693 -6.200 1.00 97.75 64 PHE A O 1
ATOM 510 N N . TYR A 1 65 ? 13.218 -9.512 -4.167 1.00 98.38 65 TYR A N 1
ATOM 511 C CA . TYR A 1 65 ? 12.148 -10.386 -4.650 1.00 98.38 65 TYR A CA 1
ATOM 512 C C . TYR A 1 65 ? 11.062 -9.576 -5.374 1.00 98.38 65 TYR A C 1
ATOM 514 O O . TYR A 1 65 ? 10.602 -9.947 -6.458 1.00 98.38 65 TYR A O 1
ATOM 522 N N . ASN A 1 66 ? 10.650 -8.452 -4.786 1.00 98.06 66 ASN A N 1
ATOM 523 C CA . ASN A 1 66 ? 9.661 -7.572 -5.388 1.00 98.06 66 ASN A CA 1
ATOM 524 C C . ASN A 1 66 ? 10.197 -6.947 -6.679 1.00 98.06 66 ASN A C 1
ATOM 526 O O . ASN A 1 66 ? 9.496 -7.004 -7.680 1.00 98.06 66 ASN A O 1
ATOM 530 N N . GLN A 1 67 ? 11.427 -6.424 -6.704 1.00 97.25 67 GLN A N 1
ATOM 531 C CA . GLN A 1 67 ? 12.036 -5.877 -7.925 1.00 97.25 67 GLN A CA 1
ATOM 532 C C . GLN A 1 67 ? 12.011 -6.884 -9.077 1.00 97.25 67 GLN A C 1
ATOM 534 O O . GLN A 1 67 ? 11.447 -6.581 -10.127 1.00 97.25 67 GLN A O 1
ATOM 539 N N . ALA A 1 68 ? 12.505 -8.105 -8.853 1.00 97.56 68 ALA A N 1
ATOM 540 C CA . ALA A 1 68 ? 12.523 -9.150 -9.874 1.00 97.56 68 ALA A CA 1
ATOM 541 C C . ALA A 1 68 ? 11.111 -9.530 -10.351 1.00 97.56 68 ALA A C 1
ATOM 543 O O . ALA A 1 68 ? 10.845 -9.614 -11.548 1.00 97.56 68 ALA A O 1
ATOM 544 N N . THR A 1 69 ? 10.168 -9.735 -9.425 1.00 97.00 69 THR A N 1
ATOM 545 C CA . THR A 1 69 ? 8.796 -10.136 -9.788 1.00 97.00 69 THR A CA 1
ATOM 546 C C . THR A 1 69 ? 7.972 -9.010 -10.415 1.00 97.00 69 THR A C 1
ATOM 548 O O . THR A 1 69 ? 7.059 -9.285 -11.197 1.00 97.00 69 THR A O 1
ATOM 551 N N . ILE A 1 70 ? 8.264 -7.750 -10.088 1.00 93.44 70 ILE A N 1
ATOM 552 C CA . ILE A 1 70 ? 7.646 -6.566 -10.692 1.00 93.44 70 ILE A CA 1
ATOM 553 C C . ILE A 1 70 ? 8.229 -6.339 -12.097 1.00 93.44 70 ILE A C 1
ATOM 555 O O . ILE A 1 70 ? 7.446 -6.173 -13.038 1.00 93.44 70 ILE A O 1
ATOM 559 N N . SER A 1 71 ? 9.553 -6.440 -12.267 1.00 93.75 71 SER A N 1
ATOM 560 C CA . SER A 1 71 ? 10.219 -6.406 -13.580 1.00 93.75 71 SER A CA 1
ATOM 561 C C . SER A 1 71 ? 9.688 -7.509 -14.505 1.00 93.75 71 SER A C 1
ATOM 563 O O . SER A 1 71 ? 9.225 -7.219 -15.608 1.00 93.75 71 SER A O 1
ATOM 565 N N . ALA A 1 72 ? 9.561 -8.751 -14.017 1.00 92.25 72 ALA A N 1
ATOM 566 C CA . ALA A 1 72 ? 8.992 -9.869 -14.782 1.00 92.25 72 ALA A CA 1
ATOM 567 C C . ALA A 1 72 ? 7.542 -9.631 -15.263 1.00 92.25 72 ALA A C 1
ATOM 569 O O . ALA A 1 72 ? 7.094 -10.230 -16.241 1.00 92.25 72 ALA A O 1
ATOM 570 N N . LYS A 1 73 ? 6.787 -8.738 -14.605 1.00 87.12 73 LYS A N 1
ATOM 571 C CA . LYS A 1 73 ? 5.440 -8.305 -15.035 1.00 87.12 73 LYS A CA 1
ATOM 572 C C . LYS A 1 73 ? 5.471 -7.162 -16.063 1.00 87.12 73 LYS A C 1
ATOM 574 O O . LYS A 1 73 ? 4.407 -6.639 -16.425 1.00 87.12 73 LYS A O 1
ATOM 579 N N . GLY A 1 74 ? 6.656 -6.769 -16.524 1.00 85.88 74 GLY A N 1
ATOM 580 C CA . GLY A 1 74 ? 6.900 -5.665 -17.447 1.00 85.88 74 GLY A CA 1
ATOM 581 C C . GLY A 1 74 ? 6.734 -4.286 -16.806 1.00 85.88 74 GLY A C 1
ATOM 582 O O . GLY A 1 74 ? 6.290 -3.361 -17.485 1.00 85.88 74 GLY A O 1
ATOM 583 N N . ILE A 1 75 ? 6.987 -4.154 -15.499 1.00 88.81 75 ILE A N 1
ATOM 584 C CA . ILE A 1 75 ? 6.962 -2.866 -14.792 1.00 88.81 75 ILE A CA 1
ATOM 585 C C . ILE A 1 75 ? 8.418 -2.452 -14.504 1.00 88.81 75 ILE A C 1
ATOM 587 O O . ILE A 1 75 ? 9.058 -3.101 -13.675 1.00 88.81 75 ILE A O 1
ATOM 591 N N . PRO A 1 76 ? 8.932 -1.371 -15.121 1.00 92.12 76 PRO A N 1
ATOM 592 C CA . PRO A 1 76 ? 10.349 -1.035 -15.079 1.00 92.12 76 PRO A CA 1
ATOM 593 C C . PRO A 1 76 ? 10.863 -0.732 -13.691 1.00 92.12 76 PRO A C 1
ATOM 595 O O . PRO A 1 76 ? 10.195 -0.026 -12.925 1.00 92.12 76 PRO A O 1
ATOM 598 N N . GLN A 1 77 ? 12.066 -1.212 -13.421 1.00 96.81 77 GLN A N 1
ATOM 599 C CA . GLN A 1 77 ? 12.854 -0.917 -12.238 1.00 96.81 77 GLN A CA 1
ATOM 600 C C . GLN A 1 77 ? 14.059 -0.072 -12.656 1.00 96.81 77 GLN A C 1
ATOM 602 O O . GLN A 1 77 ? 14.994 -0.580 -13.261 1.00 96.81 77 GLN A O 1
ATOM 607 N N . ILE A 1 78 ? 14.026 1.222 -12.343 1.00 97.25 78 ILE A N 1
ATOM 608 C CA . ILE A 1 78 ? 15.098 2.172 -12.661 1.00 97.25 78 ILE A CA 1
ATOM 609 C C . ILE A 1 78 ? 15.781 2.581 -11.364 1.00 97.25 78 ILE A C 1
ATOM 611 O O . ILE A 1 78 ? 15.105 2.904 -10.383 1.00 97.25 78 ILE A O 1
ATOM 615 N N . VAL A 1 79 ? 17.108 2.610 -11.352 1.00 98.25 79 VAL A N 1
ATOM 616 C CA . VAL A 1 79 ? 17.881 2.988 -10.163 1.00 98.25 79 VAL A CA 1
ATOM 617 C C . VAL A 1 79 ? 18.855 4.107 -10.491 1.00 98.25 79 VAL A C 1
ATOM 619 O O . VAL A 1 79 ? 19.606 4.021 -11.454 1.00 98.25 79 VAL A O 1
ATOM 622 N N . LEU A 1 80 ? 18.864 5.151 -9.665 1.00 98.00 80 LEU A N 1
ATOM 623 C CA . LEU A 1 80 ? 19.873 6.206 -9.684 1.00 98.00 80 LEU A CA 1
ATOM 624 C C . LEU A 1 80 ? 20.685 6.099 -8.388 1.00 98.00 80 LEU A C 1
ATOM 626 O O . LEU A 1 80 ? 20.155 6.342 -7.303 1.00 98.00 80 LEU A O 1
ATOM 630 N N . VAL A 1 81 ? 21.951 5.710 -8.495 1.00 97.69 81 VAL A N 1
ATOM 631 C CA . VAL A 1 81 ? 22.890 5.616 -7.374 1.00 97.69 81 VAL A CA 1
ATOM 632 C C . VAL A 1 81 ? 23.558 6.973 -7.200 1.00 97.69 81 VAL A C 1
ATOM 634 O O . VAL A 1 81 ? 24.449 7.348 -7.968 1.00 97.69 81 VAL A O 1
ATOM 637 N N . LEU A 1 82 ? 23.066 7.717 -6.210 1.00 96.50 82 LEU A N 1
ATOM 638 C CA . LEU A 1 82 ? 23.490 9.087 -5.922 1.00 96.50 82 LEU A CA 1
ATOM 639 C C . LEU A 1 82 ? 24.571 9.134 -4.839 1.00 96.50 82 LEU A C 1
ATOM 641 O O . LEU A 1 82 ? 25.380 10.054 -4.852 1.00 96.50 82 LEU A O 1
ATOM 645 N N . GLY A 1 83 ? 24.635 8.119 -3.973 1.00 94.88 83 GLY A N 1
ATOM 646 C CA . GLY A 1 83 ? 25.651 7.998 -2.931 1.00 94.88 83 GLY A CA 1
ATOM 647 C C . GLY A 1 83 ? 25.987 6.545 -2.598 1.00 94.88 83 GLY A C 1
ATOM 648 O O . GLY A 1 83 ? 26.224 5.727 -3.493 1.00 94.88 83 GLY A O 1
ATOM 649 N N . SER A 1 84 ? 26.040 6.206 -1.309 1.00 93.88 84 SER A N 1
ATOM 650 C CA . SER A 1 84 ? 26.519 4.884 -0.886 1.00 93.88 84 SER A CA 1
ATOM 651 C C . SER A 1 84 ? 25.491 3.776 -1.139 1.00 93.88 84 SER A C 1
ATOM 653 O O . SER A 1 84 ? 24.290 3.955 -0.930 1.00 93.88 84 SER A O 1
ATOM 655 N N . CYS A 1 85 ? 25.964 2.607 -1.570 1.00 95.12 85 CYS A N 1
ATOM 656 C CA . CYS A 1 85 ? 25.158 1.414 -1.794 1.00 95.12 85 CYS A CA 1
ATOM 657 C C . CYS A 1 85 ? 25.945 0.153 -1.387 1.00 95.12 85 CYS A C 1
ATOM 659 O O . CYS A 1 85 ? 26.644 -0.469 -2.185 1.00 95.12 85 CYS A O 1
ATOM 661 N N . THR A 1 86 ? 25.853 -0.222 -0.110 1.00 93.06 86 THR A N 1
ATOM 662 C CA . THR A 1 86 ? 26.690 -1.280 0.483 1.00 93.06 86 THR A CA 1
ATOM 663 C C . THR A 1 86 ? 25.928 -2.569 0.807 1.00 93.06 86 THR A C 1
ATOM 665 O O . THR A 1 86 ? 24.729 -2.558 1.114 1.00 93.06 86 THR A O 1
ATOM 668 N N . ALA A 1 87 ? 26.650 -3.690 0.806 1.00 93.19 87 ALA A N 1
ATOM 669 C CA . ALA A 1 87 ? 26.192 -5.016 1.202 1.00 93.19 87 ALA A CA 1
ATOM 670 C C . ALA A 1 87 ? 24.946 -5.462 0.434 1.00 93.19 87 ALA A C 1
ATOM 672 O O . ALA A 1 87 ? 24.924 -5.413 -0.792 1.00 93.19 87 ALA A O 1
ATOM 673 N N . GLY A 1 88 ? 23.892 -5.887 1.136 1.00 90.50 88 GLY A N 1
ATOM 674 C CA . GLY A 1 88 ? 22.642 -6.276 0.486 1.00 90.50 88 GLY A CA 1
ATOM 675 C C . GLY A 1 88 ? 22.046 -5.153 -0.368 1.00 90.50 88 GLY A C 1
ATOM 676 O O . GLY A 1 88 ? 21.401 -5.440 -1.367 1.00 90.50 88 GLY A O 1
ATOM 677 N N . GLY A 1 89 ? 22.285 -3.881 -0.019 1.00 93.62 89 GLY A N 1
ATOM 678 C CA . GLY A 1 89 ? 21.793 -2.736 -0.785 1.00 93.62 89 GLY A CA 1
ATOM 679 C C . GLY A 1 89 ? 22.293 -2.722 -2.230 1.00 93.62 89 GLY A C 1
ATOM 680 O O . GLY A 1 89 ? 21.551 -2.275 -3.100 1.00 93.62 89 GLY A O 1
ATOM 681 N N . ALA A 1 90 ? 23.476 -3.289 -2.496 1.00 96.44 90 ALA A N 1
ATOM 682 C CA . ALA A 1 90 ? 24.074 -3.376 -3.829 1.00 96.44 90 ALA A CA 1
ATOM 683 C C . ALA A 1 90 ? 23.203 -4.139 -4.843 1.00 96.44 90 ALA A C 1
ATOM 685 O O . ALA A 1 90 ? 23.308 -3.902 -6.044 1.00 96.44 90 ALA A O 1
ATOM 686 N N . TYR A 1 91 ? 22.297 -5.007 -4.379 1.00 97.50 91 TYR A N 1
ATOM 687 C CA . TYR A 1 91 ? 21.348 -5.682 -5.263 1.00 97.50 91 TYR A CA 1
ATOM 688 C C . TYR A 1 91 ? 20.267 -4.753 -5.819 1.00 97.50 91 TYR A C 1
ATOM 690 O O . TYR A 1 91 ? 19.700 -5.078 -6.854 1.00 97.50 91 TYR A O 1
ATOM 698 N N . ILE A 1 92 ? 19.996 -3.596 -5.195 1.00 96.75 92 ILE A N 1
ATOM 699 C CA . ILE A 1 92 ? 19.028 -2.622 -5.726 1.00 96.75 92 ILE A CA 1
ATOM 700 C C . ILE A 1 92 ? 19.440 -2.177 -7.140 1.00 96.75 92 ILE A C 1
ATOM 702 O O . ILE A 1 92 ? 18.648 -2.399 -8.052 1.00 96.75 92 ILE A O 1
ATOM 706 N N . PRO A 1 93 ? 20.635 -1.587 -7.362 1.00 97.06 93 PRO A N 1
ATOM 707 C CA . PRO A 1 93 ? 21.088 -1.247 -8.709 1.00 97.06 93 PRO A CA 1
ATOM 708 C C . PRO A 1 93 ? 21.395 -2.481 -9.561 1.00 97.06 93 PRO A C 1
ATOM 710 O O . PRO A 1 93 ? 21.011 -2.501 -10.721 1.00 97.06 93 PRO A O 1
ATOM 713 N N . ALA A 1 94 ? 22.010 -3.527 -8.999 1.00 97.31 94 ALA A N 1
ATOM 714 C CA . ALA A 1 94 ? 22.422 -4.693 -9.787 1.00 97.31 94 ALA A CA 1
ATOM 715 C C . ALA A 1 94 ? 21.251 -5.535 -10.337 1.00 97.31 94 ALA A C 1
ATOM 717 O O . ALA A 1 94 ? 21.443 -6.303 -11.274 1.00 97.31 94 ALA A O 1
ATOM 718 N N . MET A 1 95 ? 20.054 -5.431 -9.747 1.00 96.88 95 MET A N 1
ATOM 719 C CA . MET A 1 95 ? 18.828 -6.091 -10.225 1.00 96.88 95 MET A CA 1
ATOM 720 C C . MET A 1 95 ? 17.860 -5.128 -10.927 1.00 96.88 95 MET A C 1
ATOM 722 O O . MET A 1 95 ? 16.721 -5.507 -11.213 1.00 96.88 95 MET A O 1
ATOM 726 N N . ALA A 1 96 ? 18.271 -3.880 -11.152 1.00 96.19 96 ALA A N 1
ATOM 727 C CA . ALA A 1 96 ? 17.491 -2.921 -11.917 1.00 96.19 96 ALA A CA 1
ATOM 728 C C . ALA A 1 96 ? 17.492 -3.290 -13.405 1.00 96.19 96 ALA A C 1
ATOM 730 O O . ALA A 1 96 ? 18.428 -3.915 -13.893 1.00 96.19 96 ALA A O 1
ATOM 731 N N . ASP A 1 97 ? 16.456 -2.868 -14.130 1.00 95.12 97 ASP A N 1
ATOM 732 C CA . ASP A 1 97 ? 16.436 -3.000 -15.589 1.00 95.12 97 ASP A CA 1
ATOM 733 C C . ASP A 1 97 ? 17.407 -1.996 -16.230 1.00 95.12 97 ASP A C 1
ATOM 735 O O . ASP A 1 97 ? 18.040 -2.303 -17.234 1.00 95.12 97 ASP A O 1
ATOM 739 N N . GLU A 1 98 ? 17.500 -0.796 -15.645 1.00 96.06 98 GLU A N 1
ATOM 740 C CA . GLU A 1 98 ? 18.445 0.251 -16.029 1.00 96.06 98 GLU A CA 1
ATOM 741 C C . GLU A 1 98 ? 18.941 0.999 -14.784 1.00 96.06 98 GLU A C 1
ATOM 743 O O . GLU A 1 98 ? 18.163 1.372 -13.891 1.00 96.06 98 GLU A O 1
ATOM 748 N N . SER A 1 99 ? 20.242 1.261 -14.741 1.00 97.12 99 SER A N 1
ATOM 749 C CA . SER A 1 99 ? 20.936 1.832 -13.593 1.00 97.12 99 SER A CA 1
ATOM 750 C C . SER A 1 99 ? 21.883 2.968 -13.990 1.00 97.12 99 SER A C 1
ATOM 752 O O . SER A 1 99 ? 22.602 2.919 -14.989 1.00 97.12 99 SER A O 1
ATOM 754 N N . VAL A 1 100 ? 21.866 4.039 -13.200 1.00 97.81 100 VAL A N 1
ATOM 755 C CA . VAL A 1 100 ? 22.681 5.241 -13.405 1.00 97.81 100 VAL A CA 1
ATOM 756 C C . VAL A 1 100 ? 23.520 5.474 -12.163 1.00 97.81 100 VAL A C 1
ATOM 758 O O . VAL A 1 100 ? 22.989 5.430 -11.055 1.00 97.81 100 VAL A O 1
ATOM 761 N N . MET A 1 101 ? 24.801 5.788 -12.332 1.00 97.50 101 MET A N 1
ATOM 762 C CA . MET A 1 101 ? 25.720 5.983 -11.214 1.00 97.50 101 MET A CA 1
ATOM 763 C C . MET A 1 101 ? 26.474 7.307 -11.326 1.00 97.50 101 MET A C 1
ATOM 765 O O . MET A 1 101 ? 27.031 7.635 -12.378 1.00 97.50 101 MET A O 1
ATOM 769 N N . VAL A 1 102 ? 26.473 8.078 -10.234 1.00 96.88 102 VAL A N 1
ATOM 770 C CA . VAL A 1 102 ? 27.140 9.386 -10.145 1.00 96.88 102 VAL A CA 1
ATOM 771 C C . VAL A 1 102 ? 28.621 9.216 -9.825 1.00 96.88 102 VAL A C 1
ATOM 773 O O . VAL A 1 102 ? 28.988 8.592 -8.830 1.00 96.88 102 VAL A O 1
ATOM 776 N N . LYS A 1 103 ? 29.482 9.820 -10.643 1.00 94.50 103 LYS A N 1
ATOM 777 C CA . LYS A 1 103 ? 30.931 9.868 -10.431 1.00 94.50 103 LYS A CA 1
ATOM 778 C C . LYS A 1 103 ? 31.301 10.528 -9.098 1.00 94.50 103 LYS A C 1
ATOM 780 O O . LYS A 1 103 ? 30.811 11.608 -8.790 1.00 94.50 103 LYS A O 1
ATOM 785 N N . GLY A 1 104 ? 32.241 9.925 -8.366 1.00 87.69 104 GLY A N 1
ATOM 786 C CA . GLY A 1 104 ? 32.876 10.522 -7.185 1.00 87.69 104 GLY A CA 1
ATOM 787 C C . GLY A 1 104 ? 32.019 10.551 -5.917 1.00 87.69 104 GLY A C 1
ATOM 788 O O . GLY A 1 104 ? 32.528 10.953 -4.875 1.00 87.69 104 GLY A O 1
ATOM 789 N N . ASN A 1 105 ? 30.753 10.127 -5.991 1.00 88.69 105 ASN A N 1
ATOM 790 C CA . ASN A 1 105 ? 29.868 9.991 -4.830 1.00 88.69 105 ASN A CA 1
ATOM 791 C C . ASN A 1 105 ? 29.164 8.625 -4.803 1.00 88.69 105 ASN A C 1
ATOM 793 O O . ASN A 1 105 ? 29.078 7.980 -3.757 1.00 88.69 105 ASN A O 1
ATOM 797 N N . GLY A 1 106 ? 28.689 8.157 -5.962 1.00 91.56 106 GLY A N 1
ATOM 798 C CA . GLY A 1 106 ? 28.056 6.852 -6.100 1.00 91.56 106 GLY A CA 1
ATOM 799 C C . GLY A 1 106 ? 29.058 5.725 -5.866 1.00 91.56 106 GLY A C 1
ATOM 800 O O . GLY A 1 106 ? 30.073 5.654 -6.556 1.00 91.56 106 GLY A O 1
ATOM 801 N N . THR A 1 107 ? 28.754 4.814 -4.938 1.00 96.00 107 THR A N 1
ATOM 802 C CA . THR A 1 107 ? 29.573 3.616 -4.675 1.00 96.00 107 THR A CA 1
ATOM 803 C C . THR A 1 107 ? 28.705 2.373 -4.501 1.00 96.00 107 THR A C 1
ATOM 805 O O . THR A 1 107 ? 27.694 2.431 -3.804 1.00 96.00 107 THR A O 1
ATOM 808 N N . ILE A 1 108 ? 29.082 1.249 -5.118 1.00 96.75 108 ILE A N 1
ATOM 809 C CA . ILE A 1 108 ? 28.377 -0.039 -5.025 1.00 96.75 108 ILE A CA 1
ATOM 810 C C . ILE A 1 108 ? 29.374 -1.128 -4.625 1.00 96.75 108 ILE A C 1
ATOM 812 O O . ILE A 1 108 ? 30.389 -1.320 -5.280 1.00 96.75 108 ILE A O 1
ATOM 816 N N . PHE A 1 109 ? 29.096 -1.882 -3.563 1.00 94.69 109 PHE A N 1
ATOM 817 C CA . PHE A 1 109 ? 29.905 -3.057 -3.212 1.00 94.69 109 PHE A CA 1
ATOM 818 C C . PHE A 1 109 ? 29.172 -3.994 -2.251 1.00 94.69 109 PHE A C 1
ATOM 820 O O . PHE A 1 109 ? 28.439 -3.554 -1.367 1.00 94.69 109 PHE A O 1
ATOM 827 N N . LEU A 1 110 ? 29.417 -5.303 -2.369 1.00 93.69 110 LEU A N 1
ATOM 828 C CA . LEU A 1 110 ? 28.894 -6.305 -1.425 1.00 93.69 110 LEU A CA 1
ATOM 829 C C . LEU A 1 110 ? 29.626 -6.280 -0.075 1.00 93.69 110 LEU A C 1
ATOM 831 O O . LEU A 1 110 ? 29.044 -6.577 0.965 1.00 93.69 110 LEU A O 1
ATOM 835 N N . ALA A 1 111 ? 30.902 -5.914 -0.080 1.00 91.81 111 ALA A N 1
ATOM 836 C CA . ALA A 1 111 ? 31.713 -5.743 1.113 1.00 91.81 111 ALA A CA 1
ATOM 837 C C . ALA A 1 111 ? 32.423 -4.399 0.998 1.00 91.81 111 ALA A C 1
ATOM 839 O O . ALA A 1 111 ? 33.207 -4.201 0.078 1.00 91.81 111 ALA A O 1
ATOM 840 N N . GLY A 1 112 ? 32.126 -3.467 1.904 1.00 90.31 112 GLY A N 1
ATOM 841 C CA . GLY A 1 112 ? 32.793 -2.166 1.895 1.00 90.31 112 GLY A CA 1
ATOM 842 C C . GLY A 1 112 ? 34.267 -2.249 2.292 1.00 90.31 112 GLY A C 1
ATOM 843 O O . GLY A 1 112 ? 34.686 -3.257 2.873 1.00 90.31 112 GLY A O 1
ATOM 844 N N . PRO A 1 113 ? 35.043 -1.170 2.077 1.00 91.44 113 PRO A N 1
ATOM 845 C CA . PRO A 1 113 ? 36.473 -1.139 2.381 1.00 91.44 113 PRO A CA 1
ATOM 846 C C . PRO A 1 113 ? 36.858 -1.627 3.790 1.00 91.44 113 PRO A C 1
ATOM 848 O O . PRO A 1 113 ? 37.828 -2.376 3.903 1.00 91.44 113 PRO A O 1
ATOM 851 N N . PRO A 1 114 ? 36.102 -1.316 4.870 1.00 90.88 114 PRO A N 1
ATOM 852 C CA . PRO A 1 114 ? 36.423 -1.842 6.198 1.00 90.88 114 PRO A CA 1
ATOM 853 C C . PRO A 1 114 ? 36.381 -3.373 6.279 1.00 90.88 114 PRO A C 1
ATOM 855 O O . PRO A 1 114 ? 37.194 -3.973 6.979 1.00 90.88 114 PRO A O 1
ATOM 858 N N . LEU A 1 115 ? 35.450 -4.013 5.561 1.00 89.75 115 LEU A N 1
ATOM 859 C CA . LEU A 1 115 ? 35.291 -5.467 5.567 1.00 89.75 115 LEU A CA 1
ATOM 860 C C . LEU A 1 115 ? 36.341 -6.153 4.684 1.00 89.75 115 LEU A C 1
ATOM 862 O O . LEU A 1 115 ? 36.863 -7.200 5.066 1.00 89.75 115 LEU A O 1
ATOM 866 N N . VAL A 1 116 ? 36.700 -5.538 3.553 1.00 91.75 116 VAL A N 1
ATOM 867 C CA . VAL A 1 116 ? 37.817 -5.987 2.705 1.00 91.75 116 VAL A CA 1
ATOM 868 C C . VAL A 1 116 ? 39.119 -5.949 3.506 1.00 91.75 116 VAL A C 1
ATOM 870 O O . VAL A 1 116 ? 39.762 -6.980 3.685 1.00 91.75 116 VAL A O 1
ATOM 873 N N . LYS A 1 117 ? 39.431 -4.817 4.145 1.00 92.12 117 LYS A N 1
ATOM 874 C CA . LYS A 1 117 ? 40.611 -4.689 5.010 1.00 92.12 117 LYS A CA 1
ATOM 875 C C . LYS A 1 117 ? 40.629 -5.721 6.141 1.00 92.12 117 LYS A C 1
ATOM 877 O O . LYS A 1 117 ? 41.675 -6.298 6.430 1.00 92.12 117 LYS A O 1
ATOM 882 N N . ALA A 1 118 ? 39.487 -5.982 6.776 1.00 91.31 118 ALA A N 1
ATOM 883 C CA . ALA A 1 118 ? 39.399 -6.960 7.860 1.00 91.31 118 ALA A CA 1
ATOM 884 C C . ALA A 1 118 ? 39.654 -8.409 7.401 1.00 91.31 118 ALA A C 1
ATOM 886 O O . ALA A 1 118 ? 40.131 -9.218 8.195 1.00 91.31 118 ALA A O 1
ATOM 887 N N . THR A 1 119 ? 39.344 -8.742 6.145 1.00 91.88 119 THR A N 1
ATOM 888 C CA . THR A 1 119 ? 39.409 -10.119 5.624 1.00 91.88 119 THR A CA 1
ATOM 889 C C . THR A 1 119 ? 40.664 -10.397 4.802 1.00 91.88 119 THR A C 1
ATOM 891 O O . THR A 1 119 ? 41.298 -11.431 5.002 1.00 91.88 119 THR A O 1
ATOM 894 N N . THR A 1 120 ? 41.063 -9.484 3.916 1.00 88.94 120 THR A N 1
ATOM 895 C CA . THR A 1 120 ? 42.200 -9.660 2.995 1.00 88.94 120 THR A CA 1
ATOM 896 C C . THR A 1 120 ? 43.427 -8.836 3.382 1.00 88.94 120 THR A C 1
ATOM 898 O O . THR A 1 120 ? 44.508 -9.079 2.851 1.00 88.94 120 THR A O 1
ATOM 901 N N . ARG A 1 121 ? 43.289 -7.887 4.325 1.00 87.69 121 ARG A N 1
ATOM 902 C CA . ARG A 1 121 ? 44.292 -6.854 4.671 1.00 87.69 121 ARG A CA 1
ATOM 903 C C . ARG A 1 121 ? 44.623 -5.883 3.535 1.00 87.69 121 ARG A C 1
ATOM 905 O O . ARG A 1 121 ? 45.553 -5.093 3.671 1.00 87.69 121 ARG A O 1
ATOM 912 N N . GLU A 1 122 ? 43.859 -5.914 2.452 1.00 92.12 122 GLU A N 1
ATOM 913 C CA . GLU A 1 122 ? 43.961 -4.951 1.364 1.00 92.12 122 GLU A CA 1
ATOM 914 C C . GLU A 1 122 ? 43.376 -3.600 1.796 1.00 92.12 122 GLU A C 1
ATOM 916 O O . GLU A 1 122 ? 42.272 -3.528 2.344 1.00 92.12 122 GLU A O 1
ATOM 921 N N . GLU A 1 123 ? 44.121 -2.523 1.557 1.00 91.69 123 GLU A N 1
ATOM 922 C CA . GLU A 1 123 ? 43.632 -1.158 1.733 1.00 91.69 123 GLU A CA 1
ATOM 923 C C . GLU A 1 123 ? 43.258 -0.581 0.372 1.00 91.69 123 GLU A C 1
ATOM 925 O O . GLU A 1 123 ? 44.117 -0.321 -0.465 1.00 91.69 123 GLU A O 1
ATOM 930 N N . VAL A 1 124 ? 41.960 -0.378 0.166 1.00 94.50 124 VAL A N 1
ATOM 931 C CA . VAL A 1 124 ? 41.394 0.153 -1.075 1.00 94.50 124 VAL A CA 1
ATOM 932 C C . VAL A 1 124 ? 40.382 1.245 -0.741 1.00 94.50 124 VAL A C 1
ATOM 934 O O . VAL A 1 124 ? 39.684 1.169 0.276 1.00 94.50 124 VAL A O 1
ATOM 937 N N . SER A 1 125 ? 40.318 2.296 -1.557 1.00 93.31 125 SER A N 1
ATOM 938 C CA . SER A 1 125 ? 39.331 3.362 -1.372 1.00 93.31 125 SER A CA 1
ATOM 939 C C . SER A 1 125 ? 37.936 2.909 -1.828 1.00 93.31 125 SER A C 1
ATOM 941 O O . SER A 1 125 ? 37.792 1.936 -2.565 1.00 93.31 125 SER A O 1
ATOM 943 N N . ALA A 1 126 ? 36.878 3.608 -1.406 1.00 92.50 126 ALA A N 1
ATOM 944 C CA . ALA A 1 126 ? 35.517 3.276 -1.841 1.00 92.50 126 ALA A CA 1
ATOM 945 C C . ALA A 1 126 ? 35.307 3.491 -3.356 1.00 92.50 126 ALA A C 1
ATOM 947 O O . ALA A 1 126 ? 34.593 2.711 -3.985 1.00 92.50 126 ALA A O 1
ATOM 948 N N . GLU A 1 127 ? 35.952 4.510 -3.939 1.00 92.50 127 GLU A N 1
ATOM 949 C CA . GLU A 1 127 ? 35.884 4.803 -5.379 1.00 92.50 127 GLU A CA 1
ATOM 950 C C . GLU A 1 127 ? 36.648 3.751 -6.197 1.00 92.50 127 GLU A C 1
ATOM 952 O O . GLU A 1 127 ? 36.151 3.298 -7.227 1.00 92.50 127 GLU A O 1
ATOM 957 N N . ASP A 1 128 ? 37.815 3.309 -5.719 1.00 93.50 128 ASP A N 1
ATOM 958 C CA . ASP A 1 128 ? 38.611 2.285 -6.411 1.00 93.50 128 ASP A CA 1
ATOM 959 C C . ASP A 1 128 ? 37.979 0.891 -6.296 1.00 93.50 128 ASP A C 1
ATOM 961 O O . ASP A 1 128 ? 38.075 0.089 -7.222 1.00 93.50 128 ASP A O 1
ATOM 965 N N . LEU A 1 129 ? 37.305 0.605 -5.176 1.00 93.75 129 LEU A N 1
ATOM 966 C CA . LEU A 1 129 ? 36.636 -0.675 -4.949 1.00 93.75 129 LEU A CA 1
ATOM 967 C C . LEU A 1 129 ? 35.344 -0.817 -5.765 1.00 93.75 129 LEU A C 1
ATOM 969 O O . LEU A 1 129 ? 35.050 -1.900 -6.268 1.00 93.75 129 LEU A O 1
ATOM 973 N N . GLY A 1 130 ? 34.553 0.252 -5.861 1.00 95.19 130 GLY A N 1
ATOM 974 C CA . GLY A 1 130 ? 33.196 0.176 -6.405 1.00 95.19 130 GLY A CA 1
ATOM 975 C C . GLY A 1 130 ? 32.615 1.514 -6.841 1.00 95.19 130 GLY A C 1
ATOM 976 O O . GLY A 1 130 ? 31.413 1.737 -6.708 1.00 95.19 130 GLY A O 1
ATOM 977 N N . GLY A 1 131 ? 33.449 2.439 -7.310 1.00 95.44 131 GLY A N 1
ATOM 978 C CA . GLY A 1 131 ? 33.012 3.726 -7.843 1.00 95.44 131 GLY A CA 1
ATOM 979 C C . GLY A 1 131 ? 32.379 3.628 -9.234 1.00 95.44 131 GLY A C 1
ATOM 980 O O . GLY A 1 131 ? 32.364 2.578 -9.889 1.00 95.44 131 GLY A O 1
ATOM 981 N N . ALA A 1 132 ? 31.890 4.763 -9.735 1.00 95.00 132 ALA A N 1
ATOM 982 C CA . ALA A 1 132 ? 31.192 4.829 -11.022 1.00 95.00 132 ALA A CA 1
ATOM 983 C C . ALA A 1 132 ? 32.071 4.383 -12.204 1.00 95.00 132 ALA A C 1
ATOM 985 O O . ALA A 1 132 ? 31.582 3.790 -13.164 1.00 95.00 132 ALA A O 1
ATOM 986 N N . ALA A 1 133 ? 33.382 4.648 -12.155 1.00 94.69 133 ALA A N 1
ATOM 987 C CA . ALA A 1 133 ? 34.296 4.229 -13.217 1.00 94.69 133 ALA A CA 1
ATOM 988 C C . ALA A 1 133 ? 34.418 2.699 -13.298 1.00 94.69 133 ALA A C 1
ATOM 990 O O . ALA A 1 133 ? 34.403 2.150 -14.399 1.00 94.69 133 ALA A O 1
ATOM 991 N N . VAL A 1 134 ? 34.479 2.018 -12.150 1.00 95.94 134 VAL A N 1
ATOM 992 C CA . VAL A 1 134 ? 34.564 0.554 -12.067 1.00 95.94 134 VAL A CA 1
ATOM 993 C C . VAL A 1 134 ? 33.294 -0.087 -12.624 1.00 95.94 134 VAL A C 1
ATOM 995 O O . VAL A 1 134 ? 33.362 -1.025 -13.425 1.00 95.94 134 VAL A O 1
ATOM 998 N N . HIS A 1 135 ? 32.126 0.433 -12.245 1.00 97.50 135 HIS A N 1
ATOM 999 C CA . HIS A 1 135 ? 30.853 -0.173 -12.629 1.00 97.50 135 HIS A CA 1
ATOM 1000 C C . HIS A 1 135 ? 30.383 0.152 -14.042 1.00 97.50 135 HIS A C 1
ATOM 1002 O O . HIS A 1 135 ? 29.845 -0.743 -14.688 1.00 97.50 135 HIS A O 1
ATOM 1008 N N . CYS A 1 136 ? 30.666 1.347 -14.561 1.00 95.00 136 CYS A N 1
ATOM 1009 C CA . CYS A 1 136 ? 30.258 1.727 -15.917 1.00 95.00 136 CYS A CA 1
ATOM 1010 C C . CYS A 1 136 ? 31.274 1.346 -17.007 1.00 95.00 136 CYS A C 1
ATOM 1012 O O . CYS A 1 136 ? 30.907 1.307 -18.178 1.00 95.00 136 CYS A O 1
ATOM 1014 N N . LYS A 1 137 ? 32.558 1.128 -16.673 1.00 95.00 137 LYS A N 1
ATOM 1015 C CA . LYS A 1 137 ? 33.599 0.808 -17.676 1.00 95.00 137 LYS A CA 1
ATOM 1016 C C . LYS A 1 137 ? 34.094 -0.632 -17.625 1.00 95.00 137 LYS A C 1
ATOM 1018 O O . LYS A 1 137 ? 34.463 -1.158 -18.669 1.00 95.00 137 LYS A O 1
ATOM 1023 N N . THR A 1 138 ? 34.137 -1.242 -16.440 1.00 96.00 138 THR A N 1
ATOM 1024 C CA . THR A 1 138 ? 34.806 -2.538 -16.247 1.00 96.00 138 THR A CA 1
ATOM 1025 C C . THR A 1 138 ? 33.819 -3.662 -15.958 1.00 96.00 138 THR A C 1
ATOM 1027 O O . THR A 1 138 ? 33.806 -4.651 -16.682 1.00 96.00 138 THR A O 1
ATOM 1030 N N . SER A 1 139 ? 33.002 -3.538 -14.905 1.00 96.00 139 SER A N 1
ATOM 1031 C CA . SER A 1 139 ? 32.141 -4.650 -14.457 1.00 96.00 139 SER A CA 1
ATOM 1032 C C . SER A 1 139 ? 30.760 -4.697 -15.115 1.00 96.00 139 SER A C 1
ATOM 1034 O O . SER A 1 139 ? 30.186 -5.777 -15.193 1.00 96.00 139 SER A O 1
ATOM 1036 N N . GLY A 1 140 ? 30.220 -3.563 -15.574 1.00 94.50 140 GLY A N 1
ATOM 1037 C CA . GLY A 1 140 ? 28.891 -3.497 -16.194 1.00 94.50 140 GLY A CA 1
ATOM 1038 C C . GLY A 1 140 ? 27.721 -3.589 -15.209 1.00 94.50 140 GLY A C 1
ATOM 1039 O O . GLY A 1 140 ? 26.611 -3.889 -15.623 1.00 94.50 140 GLY A O 1
ATOM 1040 N N . VAL A 1 141 ? 27.950 -3.352 -13.911 1.00 95.38 141 VAL A N 1
ATOM 1041 C CA . VAL A 1 141 ? 26.869 -3.297 -12.900 1.00 95.38 141 VAL A CA 1
ATOM 1042 C C . VAL A 1 141 ? 26.010 -2.040 -13.058 1.00 95.38 141 VAL A C 1
ATOM 1044 O O . VAL A 1 141 ? 24.859 -2.045 -12.638 1.00 95.38 141 VAL A O 1
ATOM 1047 N N . SER A 1 142 ? 26.576 -0.968 -13.626 1.00 95.69 142 SER A N 1
ATOM 1048 C CA . SER A 1 142 ? 25.856 0.268 -13.927 1.00 95.69 142 SER A CA 1
ATOM 1049 C C . SER A 1 142 ? 25.874 0.548 -15.425 1.00 95.69 142 SER A C 1
ATOM 1051 O O . SER A 1 142 ? 26.931 0.471 -16.049 1.00 95.69 142 SER A O 1
ATOM 1053 N N . ASP A 1 143 ? 24.733 0.955 -15.978 1.00 96.69 143 ASP A N 1
ATOM 1054 C CA . ASP A 1 143 ? 24.569 1.170 -17.423 1.00 96.69 143 ASP A CA 1
ATOM 1055 C C . ASP A 1 143 ? 24.993 2.578 -17.855 1.00 96.69 143 ASP A C 1
ATOM 1057 O O . ASP A 1 143 ? 25.575 2.778 -18.924 1.00 96.69 143 ASP A O 1
ATOM 1061 N N . TYR A 1 144 ? 24.715 3.576 -17.011 1.00 97.25 144 TYR A N 1
ATOM 1062 C CA . TYR A 1 144 ? 24.934 4.982 -17.339 1.00 97.25 144 TYR A CA 1
ATOM 1063 C C . TYR A 1 144 ? 25.878 5.674 -16.359 1.00 97.25 144 TYR A C 1
ATOM 1065 O O . TYR A 1 144 ? 25.690 5.648 -15.143 1.00 97.25 144 TYR A O 1
ATOM 1073 N N . PHE A 1 145 ? 26.860 6.382 -16.914 1.00 97.25 145 PHE A N 1
ATOM 1074 C CA . PHE A 1 145 ? 27.813 7.192 -16.163 1.00 97.25 145 PHE A CA 1
ATOM 1075 C C . PHE A 1 145 ? 27.347 8.652 -16.081 1.00 97.25 145 PHE A C 1
ATOM 1077 O O . PHE A 1 145 ? 27.325 9.360 -17.091 1.00 97.25 145 PHE A O 1
ATOM 1084 N N . ALA A 1 146 ? 27.014 9.122 -14.878 1.00 97.19 146 ALA A N 1
ATOM 1085 C CA . ALA A 1 146 ? 26.633 10.508 -14.621 1.00 97.19 146 ALA A CA 1
ATOM 1086 C C . ALA A 1 146 ? 27.797 11.313 -14.021 1.00 97.19 146 ALA A C 1
ATOM 1088 O O . ALA A 1 146 ? 28.589 10.802 -13.232 1.00 97.19 146 ALA A O 1
ATOM 1089 N N . GLN A 1 147 ? 27.894 12.593 -14.391 1.00 96.56 147 GLN A N 1
ATOM 1090 C CA . GLN A 1 147 ? 28.958 13.488 -13.900 1.00 96.56 147 GLN A CA 1
ATOM 1091 C C . GLN A 1 147 ? 28.637 14.071 -12.519 1.00 96.56 147 GLN A C 1
ATOM 1093 O O . GLN A 1 147 ? 29.542 14.273 -11.720 1.00 96.56 147 GLN A O 1
ATOM 1098 N N . ASP A 1 148 ? 27.356 14.322 -12.261 1.00 96.00 148 ASP A N 1
ATOM 1099 C CA . ASP A 1 148 ? 26.806 14.845 -11.014 1.00 96.00 148 ASP A CA 1
ATOM 1100 C C . ASP A 1 148 ? 25.353 14.350 -10.845 1.00 96.00 148 ASP A C 1
ATOM 1102 O O . ASP A 1 148 ? 24.805 13.658 -11.714 1.00 96.00 148 ASP A O 1
ATOM 1106 N N . GLU A 1 149 ? 24.720 14.687 -9.720 1.00 95.31 149 GLU A N 1
ATOM 1107 C CA . GLU A 1 149 ? 23.346 14.268 -9.419 1.00 95.31 149 GLU A CA 1
ATOM 1108 C C . GLU A 1 149 ? 22.314 14.842 -10.399 1.00 95.31 149 GLU A C 1
ATOM 1110 O O . GLU A 1 149 ? 21.386 14.138 -10.804 1.00 95.31 149 GLU A O 1
ATOM 1115 N N . LEU A 1 150 ? 22.468 16.100 -10.829 1.00 96.50 150 LEU A N 1
ATOM 1116 C CA . LEU A 1 150 ? 21.540 16.732 -11.773 1.00 96.50 150 LEU A CA 1
ATOM 1117 C C . LEU A 1 150 ? 21.579 16.029 -13.132 1.00 96.50 150 LEU A C 1
ATOM 1119 O O . LEU A 1 150 ? 20.534 15.793 -13.747 1.00 96.50 150 LEU A O 1
ATOM 1123 N N . HIS A 1 151 ? 22.770 15.634 -13.576 1.00 97.62 151 HIS A N 1
ATOM 1124 C CA . HIS A 1 151 ? 22.966 14.829 -14.766 1.00 97.62 151 HIS A CA 1
ATOM 1125 C C . HIS A 1 151 ? 22.354 13.432 -14.593 1.00 97.62 151 HIS A C 1
ATOM 1127 O O . HIS A 1 151 ? 21.652 12.975 -15.496 1.00 97.62 151 HIS A O 1
ATOM 1133 N N . ALA A 1 152 ? 22.515 12.779 -13.436 1.00 96.69 152 ALA A N 1
ATOM 1134 C CA . ALA A 1 152 ? 21.870 11.489 -13.172 1.00 96.69 152 ALA A CA 1
ATOM 1135 C C . ALA A 1 152 ? 20.339 11.579 -13.236 1.00 96.69 152 ALA A C 1
ATOM 1137 O O . ALA A 1 152 ? 19.693 10.736 -13.861 1.00 96.69 152 ALA A O 1
ATOM 1138 N N . LEU A 1 153 ? 19.746 12.632 -12.666 1.00 96.12 153 LEU A N 1
ATOM 1139 C CA . LEU A 1 153 ? 18.307 12.889 -12.759 1.00 96.12 153 LEU A CA 1
ATOM 1140 C C . LEU A 1 153 ? 17.866 13.149 -14.207 1.00 96.12 153 LEU A C 1
ATOM 1142 O O . LEU A 1 153 ? 16.808 12.670 -14.624 1.00 96.12 153 LEU A O 1
ATOM 1146 N N . ALA A 1 154 ? 18.664 13.874 -14.995 1.00 97.06 154 ALA A N 1
ATOM 1147 C CA . ALA A 1 154 ? 18.391 14.098 -16.413 1.00 97.06 154 ALA A CA 1
ATOM 1148 C C . ALA A 1 154 ? 18.426 12.787 -17.220 1.00 97.06 154 ALA A C 1
ATOM 1150 O O . ALA A 1 154 ? 17.519 12.541 -18.020 1.00 97.06 154 ALA A O 1
ATOM 1151 N N . ILE A 1 155 ? 19.410 11.918 -16.965 1.00 95.94 155 ILE A N 1
ATOM 1152 C CA . ILE A 1 155 ? 19.484 10.576 -17.557 1.00 95.94 155 ILE A CA 1
ATOM 1153 C C . ILE A 1 155 ? 18.266 9.753 -17.136 1.00 95.94 155 ILE A C 1
ATOM 1155 O O . ILE A 1 155 ? 17.569 9.237 -18.003 1.00 95.94 155 ILE A O 1
ATOM 1159 N N . GLY A 1 156 ? 17.925 9.708 -15.845 1.00 94.81 156 GLY A N 1
ATOM 1160 C CA . GLY A 1 156 ? 16.744 8.991 -15.353 1.00 94.81 156 GLY A CA 1
ATOM 1161 C C . GLY A 1 156 ? 15.445 9.443 -16.029 1.00 94.81 156 GLY A C 1
ATOM 1162 O O . GLY A 1 156 ? 14.607 8.625 -16.405 1.00 94.81 156 GLY A O 1
ATOM 1163 N N . ARG A 1 157 ? 15.286 10.748 -16.280 1.00 93.38 157 ARG A N 1
ATOM 1164 C CA . ARG A 1 157 ? 14.158 11.282 -17.063 1.00 93.38 157 ARG A CA 1
ATOM 1165 C C . ARG A 1 157 ? 14.189 10.833 -18.525 1.00 93.38 157 ARG A C 1
ATOM 1167 O O . ARG A 1 157 ? 13.126 10.564 -19.084 1.00 93.38 157 ARG A O 1
ATOM 1174 N N . ASN A 1 158 ? 15.368 10.744 -19.137 1.00 93.31 158 ASN A N 1
ATOM 1175 C CA . ASN A 1 158 ? 15.527 10.225 -20.496 1.00 93.31 158 ASN A CA 1
ATOM 1176 C C . ASN A 1 158 ? 15.206 8.728 -20.577 1.00 93.31 158 ASN A C 1
ATOM 1178 O O . ASN A 1 158 ? 14.516 8.327 -21.512 1.00 93.31 158 ASN A O 1
ATOM 1182 N N . ILE A 1 159 ? 15.609 7.931 -19.584 1.00 92.31 159 ILE A N 1
ATOM 1183 C CA . ILE A 1 159 ? 15.209 6.524 -19.461 1.00 92.31 159 ILE A CA 1
ATOM 1184 C C . ILE A 1 159 ? 13.684 6.442 -19.453 1.00 92.31 159 ILE A C 1
ATOM 1186 O O . ILE A 1 159 ? 13.097 5.811 -20.323 1.00 92.31 159 ILE A O 1
ATOM 1190 N N . ILE A 1 160 ? 13.014 7.193 -18.570 1.00 88.56 160 ILE A N 1
ATOM 1191 C CA . ILE A 1 160 ? 11.542 7.227 -18.489 1.00 88.56 160 ILE A CA 1
ATOM 1192 C C . ILE A 1 160 ? 10.891 7.648 -19.810 1.00 88.56 160 ILE A C 1
ATOM 1194 O O . ILE A 1 160 ? 9.861 7.095 -20.190 1.00 88.56 160 ILE A O 1
ATOM 1198 N N . LYS A 1 161 ? 11.482 8.607 -20.527 1.00 86.50 161 LYS A N 1
ATOM 1199 C CA . LYS A 1 161 ? 11.013 9.034 -21.853 1.00 86.50 161 LYS A CA 1
ATOM 1200 C C . LYS A 1 161 ? 11.096 7.903 -22.889 1.00 86.50 161 LYS A C 1
ATOM 1202 O O . LYS A 1 161 ? 10.254 7.851 -23.784 1.00 86.50 161 LYS A O 1
ATOM 1207 N N . ASN A 1 162 ? 12.084 7.021 -22.755 1.00 84.00 162 ASN A N 1
ATOM 1208 C CA . ASN A 1 162 ? 12.358 5.897 -23.651 1.00 84.00 162 ASN A CA 1
ATOM 1209 C C . ASN A 1 162 ? 11.774 4.564 -23.163 1.00 84.00 162 ASN A C 1
ATOM 1211 O O . ASN A 1 162 ? 11.768 3.593 -23.923 1.00 84.00 162 ASN A O 1
ATOM 1215 N N . LEU A 1 163 ? 11.232 4.507 -21.941 1.00 75.75 163 LEU A N 1
ATOM 1216 C CA . LEU A 1 163 ? 10.353 3.432 -21.513 1.00 75.75 163 LEU A CA 1
ATOM 1217 C C . LEU A 1 163 ? 9.169 3.448 -22.478 1.00 75.75 163 LEU A C 1
ATOM 1219 O O . LEU A 1 163 ? 8.200 4.185 -22.304 1.00 75.75 163 LEU A O 1
ATOM 1223 N N . HIS A 1 164 ? 9.206 2.600 -23.502 1.00 63.34 164 HIS A N 1
ATOM 1224 C CA . HIS A 1 164 ? 8.132 2.415 -24.482 1.00 63.34 164 HIS A CA 1
ATOM 1225 C C . HIS A 1 164 ? 6.823 1.869 -23.853 1.00 63.34 164 HIS A C 1
ATOM 1227 O O . HIS A 1 164 ? 5.898 1.427 -24.543 1.00 63.34 164 HIS A O 1
ATOM 1233 N N . LEU A 1 165 ? 6.684 1.976 -22.532 1.00 52.41 165 LEU A N 1
ATOM 1234 C CA . LEU A 1 165 ? 5.493 1.818 -21.709 1.00 52.41 165 LEU A CA 1
ATOM 1235 C C . LEU A 1 165 ? 4.513 2.985 -21.862 1.00 52.41 165 LEU A C 1
ATOM 1237 O O . LEU A 1 165 ? 4.018 3.544 -20.894 1.00 52.41 165 LEU A O 1
ATOM 1241 N N . ALA A 1 166 ? 4.172 3.291 -23.111 1.00 42.62 166 ALA A N 1
ATOM 1242 C CA . ALA A 1 166 ? 2.825 3.669 -23.530 1.00 42.62 166 ALA A CA 1
ATOM 1243 C C . ALA A 1 166 ? 2.697 3.627 -25.066 1.00 42.62 166 ALA A C 1
ATOM 1245 O O . ALA A 1 166 ? 2.009 4.455 -25.658 1.00 42.62 166 ALA A O 1
ATOM 1246 N N . GLY A 1 167 ? 3.214 2.586 -25.735 1.00 40.22 167 GLY A N 1
ATOM 1247 C CA . GLY A 1 167 ? 2.783 2.168 -27.086 1.00 40.22 167 GLY A CA 1
ATOM 1248 C C . GLY A 1 167 ? 1.285 1.797 -27.205 1.00 40.22 167 GLY A C 1
ATOM 1249 O O . GLY A 1 167 ? 0.873 1.049 -28.087 1.00 40.22 167 GLY A O 1
ATOM 1250 N N . LYS A 1 168 ? 0.443 2.318 -26.309 1.00 43.31 168 LYS A N 1
ATOM 1251 C CA . LYS A 1 168 ? -0.929 2.736 -26.574 1.00 43.31 168 LYS A CA 1
ATOM 1252 C C . LYS A 1 168 ? -0.965 4.273 -26.590 1.00 43.31 168 LYS A C 1
ATOM 1254 O O . LYS A 1 168 ? -1.666 4.877 -25.782 1.00 43.31 168 LYS A O 1
ATOM 1259 N N . GLN A 1 169 ? -0.294 4.914 -27.546 1.00 36.94 169 GLN A N 1
ATOM 1260 C CA . GLN A 1 169 ? -0.580 6.321 -27.868 1.00 36.94 169 GLN A CA 1
ATOM 1261 C C . GLN A 1 169 ? -2.079 6.517 -28.171 1.00 36.94 169 GLN A C 1
ATOM 1263 O O . GLN A 1 169 ? -2.629 7.564 -27.867 1.00 36.94 169 GLN A O 1
ATOM 1268 N N . GLY A 1 170 ? -2.790 5.469 -28.614 1.00 39.31 170 GLY A N 1
ATOM 1269 C CA . GLY A 1 170 ? -4.254 5.470 -28.726 1.00 39.31 170 GLY A CA 1
ATOM 1270 C C . GLY A 1 170 ? -5.040 5.486 -27.403 1.00 39.31 170 GLY A C 1
ATOM 1271 O O . GLY A 1 170 ? -6.177 5.932 -27.412 1.00 39.31 170 GLY A O 1
ATOM 1272 N N . MET A 1 171 ? -4.476 5.045 -26.265 1.00 35.91 171 MET A N 1
ATOM 1273 C CA . MET A 1 171 ? -5.137 5.184 -24.948 1.00 35.91 171 MET A CA 1
ATOM 1274 C C . MET A 1 171 ? -4.633 6.384 -24.156 1.00 35.91 171 MET A C 1
ATOM 1276 O O . MET A 1 171 ? -5.415 6.948 -23.405 1.00 35.91 171 MET A O 1
ATOM 1280 N N . PHE A 1 172 ? -3.369 6.789 -24.307 1.00 33.75 172 PHE A N 1
ATOM 1281 C CA . PHE A 1 172 ? -2.872 7.983 -23.622 1.00 33.75 172 PHE A CA 1
ATOM 1282 C C . PHE A 1 172 ? -3.393 9.267 -24.274 1.00 33.75 172 PHE A C 1
ATOM 1284 O O . PHE A 1 172 ? -3.800 10.165 -23.548 1.00 33.75 172 PHE A O 1
ATOM 1291 N N . ASN A 1 173 ? -3.530 9.310 -25.609 1.00 30.55 173 ASN A N 1
ATOM 1292 C CA . ASN A 1 173 ? -4.253 10.407 -26.252 1.00 30.55 173 ASN A CA 1
ATOM 1293 C C . ASN A 1 173 ? -5.739 10.355 -25.922 1.00 30.55 173 ASN A C 1
ATOM 1295 O O . ASN A 1 173 ? -6.297 11.408 -25.675 1.00 30.55 173 ASN A O 1
ATOM 1299 N N . ALA A 1 174 ? -6.378 9.184 -25.803 1.00 34.25 174 ALA A N 1
ATOM 1300 C CA . ALA A 1 174 ? -7.738 9.112 -25.257 1.00 34.25 174 ALA A CA 1
ATOM 1301 C C . ALA A 1 174 ? -7.801 9.557 -23.782 1.00 34.25 174 ALA A C 1
ATOM 1303 O O . ALA A 1 174 ? -8.825 10.028 -23.333 1.00 34.25 174 ALA A O 1
ATOM 1304 N N . LEU A 1 175 ? -6.724 9.484 -23.003 1.00 37.94 175 LEU A N 1
ATOM 1305 C CA . LEU A 1 175 ? -6.705 10.005 -21.634 1.00 37.94 175 LEU A CA 1
ATOM 1306 C C . LEU A 1 175 ? -6.499 11.525 -21.594 1.00 37.94 175 LEU A C 1
ATOM 1308 O O . LEU A 1 175 ? -7.162 12.195 -20.811 1.00 37.94 175 LEU A O 1
ATOM 1312 N N . THR A 1 176 ? -5.618 12.098 -22.409 1.00 35.19 176 THR A N 1
ATOM 1313 C CA . THR A 1 176 ? -5.488 13.562 -22.498 1.00 35.19 176 THR A CA 1
ATOM 1314 C C . THR A 1 176 ? -6.644 14.213 -23.261 1.00 35.19 176 THR A C 1
ATOM 1316 O O . THR A 1 176 ? -6.897 15.391 -23.047 1.00 35.19 176 THR A O 1
ATOM 1319 N N . SER A 1 177 ? -7.378 13.462 -24.093 1.00 31.31 177 SER A N 1
ATOM 1320 C CA . SER A 1 177 ? -8.544 13.957 -24.849 1.00 31.31 177 SER A CA 1
ATOM 1321 C C . SER A 1 177 ? -9.911 13.487 -24.342 1.00 31.31 177 SER A C 1
ATOM 1323 O O . SER A 1 177 ? -10.916 14.064 -24.740 1.00 31.31 177 SER A O 1
ATOM 1325 N N . ILE A 1 178 ? -9.993 12.544 -23.398 1.00 40.09 178 ILE A N 1
ATOM 1326 C CA . ILE A 1 178 ? -11.172 12.416 -22.534 1.00 40.09 178 ILE A CA 1
ATOM 1327 C C . ILE A 1 178 ? -10.928 13.341 -21.339 1.00 40.09 178 ILE A C 1
ATOM 1329 O O . ILE A 1 178 ? -10.653 12.909 -20.217 1.00 40.09 178 ILE A O 1
ATOM 1333 N N . ASN A 1 179 ? -11.035 14.646 -21.593 1.00 41.59 179 ASN A N 1
ATOM 1334 C CA . ASN A 1 179 ? -11.562 15.537 -20.572 1.00 41.59 179 ASN A CA 1
ATOM 1335 C C . ASN A 1 179 ? -12.977 15.026 -20.301 1.00 41.59 179 ASN A C 1
ATOM 1337 O O . ASN A 1 179 ? -13.915 15.368 -21.016 1.00 41.59 179 ASN A O 1
ATOM 1341 N N . PHE A 1 180 ? -13.140 14.149 -19.307 1.00 51.03 180 PHE A N 1
ATOM 1342 C CA . PHE A 1 180 ? -14.442 14.076 -18.672 1.00 51.03 180 PHE A CA 1
ATOM 1343 C C . PHE A 1 180 ? -14.665 15.479 -18.129 1.00 51.03 180 PHE A C 1
ATOM 1345 O O . PHE A 1 180 ? -13.964 15.893 -17.208 1.00 51.03 180 PHE A O 1
ATOM 1352 N N . GLU A 1 181 ? -15.565 16.222 -18.763 1.00 65.62 181 GLU A N 1
ATOM 1353 C CA . GLU A 1 181 ? -16.121 17.438 -18.195 1.00 65.62 181 GLU A CA 1
ATOM 1354 C C . GLU A 1 181 ? -16.610 17.056 -16.796 1.00 65.62 181 GLU A C 1
ATOM 1356 O O . GLU A 1 181 ? -17.599 16.335 -16.633 1.00 65.62 181 GLU A O 1
ATOM 1361 N N . TYR A 1 182 ? -15.828 17.411 -15.782 1.00 75.12 182 TYR A N 1
ATOM 1362 C CA . TYR A 1 182 ? -16.166 17.138 -14.402 1.00 75.12 182 TYR A CA 1
ATOM 1363 C C . TYR A 1 182 ? -16.649 18.442 -13.799 1.00 75.12 182 TYR A C 1
ATOM 1365 O O . TYR A 1 182 ? -16.106 19.517 -14.049 1.00 75.12 182 TYR A O 1
ATOM 1373 N N . LYS A 1 183 ? -17.727 18.342 -13.033 1.00 83.38 183 LYS A N 1
ATOM 1374 C CA . LYS A 1 183 ? -18.250 19.472 -12.281 1.00 83.38 183 LYS A CA 1
ATOM 1375 C C . LYS A 1 183 ? -17.591 19.460 -10.918 1.00 83.38 183 LYS A C 1
ATOM 1377 O O . LYS A 1 183 ? -17.398 18.391 -10.336 1.00 83.38 183 LYS A O 1
ATOM 1382 N N . GLU A 1 184 ? -17.257 20.636 -10.411 1.00 87.50 184 GLU A N 1
ATOM 1383 C CA . GLU A 1 184 ? -16.877 20.743 -9.010 1.00 87.50 184 GLU A CA 1
ATOM 1384 C C . GLU A 1 184 ? -18.057 20.341 -8.103 1.00 87.50 184 GLU A C 1
ATOM 1386 O O . GLU A 1 184 ? -19.215 20.334 -8.550 1.00 87.50 184 GLU A O 1
ATOM 1391 N N . PRO A 1 185 ? -17.788 19.935 -6.850 1.00 89.50 185 PRO A N 1
ATOM 1392 C CA . PRO A 1 185 ? -18.836 19.640 -5.885 1.00 89.50 185 PRO A CA 1
ATOM 1393 C C . PRO A 1 185 ? -19.758 20.843 -5.678 1.00 89.50 185 PRO A C 1
ATOM 1395 O O . PRO A 1 185 ? -19.349 21.994 -5.818 1.00 89.50 185 PRO A O 1
ATOM 1398 N N . LEU A 1 186 ? -21.010 20.576 -5.302 1.00 89.12 186 LEU A N 1
ATOM 1399 C CA . LEU A 1 186 ? -21.996 21.635 -5.037 1.00 89.12 186 LEU A CA 1
ATOM 1400 C C . LEU A 1 186 ? -21.671 22.469 -3.788 1.00 89.12 186 LEU A C 1
ATOM 1402 O O . LEU A 1 186 ? -22.202 23.563 -3.630 1.00 89.12 186 LEU A O 1
ATOM 1406 N N . PHE A 1 187 ? -20.829 21.941 -2.903 1.00 90.50 187 PHE A N 1
ATOM 1407 C CA . PHE A 1 187 ? -20.472 22.535 -1.619 1.00 90.50 187 PHE A CA 1
ATOM 1408 C C . PHE A 1 187 ? -18.954 22.679 -1.509 1.00 90.50 187 PHE A C 1
ATOM 1410 O O . PHE A 1 187 ? -18.216 21.869 -2.077 1.00 90.50 187 PHE A O 1
ATOM 1417 N N . ASP A 1 188 ? -18.481 23.666 -0.743 1.00 91.12 188 ASP A N 1
ATOM 1418 C CA . ASP A 1 188 ? -17.044 23.871 -0.552 1.00 91.12 188 ASP A CA 1
ATOM 1419 C C . ASP A 1 188 ? -16.425 22.682 0.204 1.00 91.12 188 ASP A C 1
ATOM 1421 O O . ASP A 1 188 ? -16.875 22.275 1.279 1.00 91.12 188 ASP A O 1
ATOM 1425 N N . VAL A 1 189 ? -15.345 22.131 -0.355 1.00 90.31 189 VAL A N 1
ATOM 1426 C CA . VAL A 1 189 ? -14.550 21.059 0.256 1.00 90.31 189 VAL A CA 1
ATOM 1427 C C . VAL A 1 189 ? -13.965 21.473 1.606 1.00 90.31 189 VAL A C 1
ATOM 1429 O O . VAL A 1 189 ? -13.747 20.618 2.462 1.00 90.31 189 VAL A O 1
ATOM 1432 N N . LYS A 1 190 ? -13.736 22.771 1.839 1.00 92.12 190 LYS A N 1
ATOM 1433 C CA . LYS A 1 190 ? -13.198 23.278 3.113 1.00 92.12 190 LYS A CA 1
ATOM 1434 C C . LYS A 1 190 ? -14.151 23.062 4.283 1.00 92.12 190 LYS A C 1
ATOM 1436 O O . LYS A 1 190 ? -13.687 22.882 5.407 1.00 92.12 190 LYS A O 1
ATOM 1441 N N . GLU A 1 191 ? -15.455 23.003 4.023 1.00 91.69 191 GLU A N 1
ATOM 1442 C CA . GLU A 1 191 ? -16.464 22.721 5.047 1.00 91.69 191 GLU A CA 1
ATOM 1443 C C . GLU A 1 191 ? -16.319 21.309 5.640 1.00 91.69 191 GLU A C 1
ATOM 1445 O O . GLU A 1 191 ? -16.796 21.060 6.746 1.00 91.69 191 GLU A O 1
ATOM 1450 N N . LEU A 1 192 ? -15.606 20.389 4.968 1.00 89.56 192 LEU A N 1
ATOM 1451 C CA . LEU A 1 192 ? -15.285 19.062 5.515 1.00 89.56 192 LEU A CA 1
ATOM 1452 C C . LEU A 1 192 ? -14.549 19.140 6.857 1.00 89.56 192 LEU A C 1
ATOM 1454 O O . LEU A 1 192 ? -14.759 18.279 7.710 1.00 89.56 192 LEU A O 1
ATOM 1458 N N . ARG A 1 193 ? -13.751 20.193 7.080 1.00 90.00 193 ARG A N 1
ATOM 1459 C CA . ARG A 1 193 ? -13.042 20.424 8.349 1.00 90.00 193 ARG A CA 1
ATOM 1460 C C . ARG A 1 193 ? -13.983 20.685 9.529 1.00 90.00 193 ARG A C 1
ATOM 1462 O O . ARG A 1 193 ? -13.571 20.519 10.669 1.00 90.00 193 ARG A O 1
ATOM 1469 N N . SER A 1 194 ? -15.222 21.092 9.257 1.00 86.69 194 SER A N 1
ATOM 1470 C CA . SER A 1 194 ? -16.228 21.437 10.268 1.00 86.69 194 SER A CA 1
ATOM 1471 C C . SER A 1 194 ? -17.320 20.374 10.422 1.00 86.69 194 SER A C 1
ATOM 1473 O O . SER A 1 194 ? -18.158 20.499 11.309 1.00 86.69 194 SER A O 1
ATOM 1475 N N . ILE A 1 195 ? -17.337 19.344 9.567 1.00 82.38 195 ILE A N 1
ATOM 1476 C CA . ILE A 1 195 ? -18.378 18.304 9.578 1.00 82.38 195 ILE A CA 1
ATOM 1477 C C . ILE A 1 195 ? -18.066 17.193 10.576 1.00 82.38 195 ILE A C 1
ATOM 1479 O O . ILE A 1 195 ? -18.973 16.735 11.267 1.00 82.38 195 ILE A O 1
ATOM 1483 N N . ALA A 1 196 ? -16.814 16.729 10.627 1.00 76.50 196 ALA A N 1
ATOM 1484 C CA . ALA A 1 196 ? -16.451 15.657 11.544 1.00 76.50 196 ALA A CA 1
ATOM 1485 C C . ALA A 1 196 ? -16.237 16.217 12.960 1.00 76.50 196 ALA A C 1
ATOM 1487 O O . ALA A 1 196 ? -15.332 17.032 13.160 1.00 76.50 196 ALA A O 1
ATOM 1488 N N . PRO A 1 197 ? -17.040 15.782 13.947 1.00 76.88 197 PRO A N 1
ATOM 1489 C CA . PRO A 1 197 ? -16.885 16.221 15.320 1.00 76.88 197 PRO A CA 1
ATOM 1490 C C . PRO A 1 197 ? -15.591 15.663 15.916 1.00 76.88 197 PRO A C 1
ATOM 1492 O O . PRO A 1 197 ? -15.128 14.569 15.574 1.00 76.88 197 PRO A O 1
ATOM 1495 N N . VAL A 1 198 ? -15.019 16.426 16.848 1.00 74.31 198 VAL A N 1
ATOM 1496 C CA . VAL A 1 198 ? -13.871 15.980 17.648 1.00 74.31 198 VAL A CA 1
ATOM 1497 C C . VAL A 1 198 ? -14.293 14.855 18.598 1.00 74.31 198 VAL A C 1
ATOM 1499 O O . VAL A 1 198 ? -13.528 13.920 18.810 1.00 74.31 198 VAL A O 1
ATOM 1502 N N . ASP A 1 199 ? -15.526 14.902 19.117 1.00 77.94 199 ASP A N 1
ATOM 1503 C CA . ASP A 1 199 ? -16.097 13.815 19.913 1.00 77.94 199 ASP A CA 1
ATOM 1504 C C . ASP A 1 199 ? -16.647 12.701 19.010 1.00 77.94 199 ASP A C 1
ATOM 1506 O O . ASP A 1 199 ? -17.657 12.861 18.325 1.00 77.94 199 ASP A O 1
ATOM 1510 N N . HIS A 1 200 ? -16.010 11.532 19.057 1.00 70.56 200 HIS A N 1
ATOM 1511 C CA . HIS A 1 200 ? -16.408 10.349 18.288 1.00 70.56 200 HIS A CA 1
ATOM 1512 C C . HIS A 1 200 ? -17.738 9.731 18.738 1.00 70.56 200 HIS A C 1
ATOM 1514 O O . HIS A 1 200 ? -18.281 8.876 18.036 1.00 70.56 200 HIS A O 1
ATOM 1520 N N . LYS A 1 201 ? -18.273 10.132 19.899 1.00 72.75 201 LYS A N 1
ATOM 1521 C CA . LYS A 1 201 ? -19.626 9.749 20.328 1.00 72.75 201 LYS A CA 1
ATOM 1522 C C . LYS A 1 201 ? -20.698 10.531 19.576 1.00 72.75 201 LYS A C 1
ATOM 1524 O O . LYS A 1 201 ? -21.820 10.040 19.442 1.00 72.75 201 LYS A O 1
ATOM 1529 N N . GLN A 1 202 ? -20.367 11.722 19.079 1.00 79.94 202 GLN A N 1
ATOM 1530 C CA . GLN A 1 202 ? -21.292 12.526 18.304 1.00 79.94 202 GLN A CA 1
ATOM 1531 C C . GLN A 1 202 ? -21.407 11.956 16.890 1.00 79.94 202 GLN A C 1
ATOM 1533 O O . GLN A 1 202 ? -20.441 11.869 16.133 1.00 79.94 202 GLN A O 1
ATOM 1538 N N . GLN A 1 203 ? -22.621 11.556 16.526 1.00 76.38 203 GLN A N 1
ATOM 1539 C CA . GLN A 1 203 ? -22.904 11.123 15.167 1.00 76.38 203 GLN A CA 1
ATOM 1540 C C . GLN A 1 203 ? -23.014 12.339 14.248 1.00 76.38 203 GLN A C 1
ATOM 1542 O O . GLN A 1 203 ? -23.586 13.364 14.616 1.00 76.38 203 GLN A O 1
ATOM 1547 N N . PHE A 1 204 ? -22.504 12.193 13.032 1.00 87.19 204 PHE A N 1
ATOM 1548 C CA . PHE A 1 204 ? -22.744 13.122 11.937 1.00 87.19 204 PHE A CA 1
ATOM 1549 C C . PHE A 1 204 ? -23.255 12.339 10.732 1.00 87.19 204 PHE A C 1
ATOM 1551 O O . PHE A 1 204 ? -22.948 11.154 10.576 1.00 87.19 204 PHE A O 1
ATOM 1558 N N . ASP A 1 205 ? -24.051 12.995 9.889 1.00 90.25 205 ASP A N 1
ATOM 1559 C CA . ASP A 1 205 ? -24.521 12.365 8.662 1.00 90.25 205 ASP A CA 1
ATOM 1560 C C . ASP A 1 205 ? -23.345 12.217 7.699 1.00 90.25 205 ASP A C 1
ATOM 1562 O O . ASP A 1 205 ? -22.738 13.198 7.284 1.00 90.25 205 ASP A O 1
ATOM 1566 N N . ILE A 1 206 ? -23.015 10.994 7.299 1.00 92.06 206 ILE A N 1
ATOM 1567 C CA . ILE A 1 206 ? -21.930 10.803 6.339 1.00 92.06 206 ILE A CA 1
ATOM 1568 C C . ILE A 1 206 ? -22.253 11.466 4.995 1.00 92.06 206 ILE A C 1
ATOM 1570 O O . ILE A 1 206 ? -21.337 11.902 4.302 1.00 92.06 206 ILE A O 1
ATOM 1574 N N . ARG A 1 207 ? -23.536 11.617 4.629 1.00 91.75 207 ARG A N 1
ATOM 1575 C CA . ARG A 1 207 ? -23.979 12.203 3.349 1.00 91.75 207 ARG A CA 1
ATOM 1576 C C . ARG A 1 207 ? -23.474 13.631 3.136 1.00 91.75 207 ARG A C 1
ATOM 1578 O O . ARG A 1 207 ? -23.244 14.008 1.986 1.00 91.75 207 ARG A O 1
ATOM 1585 N N . SER A 1 208 ? -23.235 14.409 4.194 1.00 91.50 208 SER A N 1
ATOM 1586 C CA . SER A 1 208 ? -22.610 15.734 4.062 1.00 91.50 208 SER A CA 1
ATOM 1587 C C . SER A 1 208 ? -21.155 15.646 3.595 1.00 91.50 208 SER A C 1
ATOM 1589 O O . SER A 1 208 ? -20.715 16.528 2.857 1.00 91.50 208 SER A O 1
ATOM 1591 N N . VAL A 1 209 ? -20.433 14.570 3.925 1.00 91.69 209 VAL A N 1
ATOM 1592 C CA . VAL A 1 209 ? -19.114 14.282 3.336 1.00 91.69 209 VAL A CA 1
ATOM 1593 C C . VAL A 1 209 ? -19.266 13.918 1.861 1.00 91.69 209 VAL A C 1
ATOM 1595 O O . VAL A 1 209 ? -18.574 14.497 1.027 1.00 91.69 209 VAL A O 1
ATOM 1598 N N . PHE A 1 210 ? -20.218 13.038 1.514 1.00 89.12 210 PHE A N 1
ATOM 1599 C CA . PHE A 1 210 ? -20.480 12.649 0.116 1.00 89.12 210 PHE A CA 1
ATOM 1600 C C . PHE A 1 210 ? -20.722 13.870 -0.782 1.00 89.12 210 PHE A C 1
ATOM 1602 O O . PHE A 1 210 ? -20.094 13.987 -1.832 1.00 89.12 210 PHE A O 1
ATOM 1609 N N . ALA A 1 211 ? -21.581 14.798 -0.355 1.00 90.25 211 ALA A N 1
ATOM 1610 C CA . ALA A 1 211 ? -21.965 15.972 -1.141 1.00 90.25 211 ALA A CA 1
ATOM 1611 C C . ALA A 1 211 ? -20.798 16.928 -1.466 1.00 90.25 211 ALA A C 1
ATOM 1613 O O . ALA A 1 211 ? -20.885 17.697 -2.419 1.00 90.25 211 ALA A O 1
ATOM 1614 N N . ARG A 1 212 ? -19.707 16.871 -0.691 1.00 91.62 212 ARG A N 1
ATOM 1615 C CA . ARG A 1 212 ? -18.503 17.705 -0.862 1.00 91.62 212 ARG A CA 1
ATOM 1616 C C . ARG A 1 212 ? -17.384 16.995 -1.619 1.00 91.62 212 ARG A C 1
ATOM 1618 O O . ARG A 1 212 ? -16.444 17.645 -2.053 1.00 91.62 212 ARG A O 1
ATOM 1625 N N . ILE A 1 213 ? -17.460 15.674 -1.793 1.00 89.69 213 ILE A N 1
ATOM 1626 C CA . ILE A 1 213 ? -16.418 14.914 -2.501 1.00 89.69 213 ILE A CA 1
ATOM 1627 C C . ILE A 1 213 ? -16.800 14.539 -3.931 1.00 89.69 213 ILE A C 1
ATOM 1629 O O . ILE A 1 213 ? -15.887 14.328 -4.724 1.00 89.69 213 ILE A O 1
ATOM 1633 N N . VAL A 1 214 ? -18.090 14.449 -4.274 1.00 89.88 214 VAL A N 1
ATOM 1634 C CA . VAL A 1 214 ? -18.559 14.019 -5.607 1.00 89.88 214 VAL A CA 1
ATOM 1635 C C . VAL A 1 214 ? -18.756 15.181 -6.586 1.00 89.88 214 VAL A C 1
ATOM 1637 O O . VAL A 1 214 ? -18.925 16.326 -6.181 1.00 89.88 214 VAL A O 1
ATOM 1640 N N . ASP A 1 215 ? -18.738 14.878 -7.883 1.00 86.88 215 ASP A N 1
ATOM 1641 C CA . ASP A 1 215 ? -18.924 15.845 -8.968 1.00 86.88 215 ASP A CA 1
ATOM 1642 C C . ASP A 1 215 ? -20.403 16.243 -9.123 1.00 86.88 215 ASP A C 1
ATOM 1644 O O . ASP A 1 215 ? -21.239 15.439 -9.557 1.00 86.88 215 ASP A O 1
ATOM 1648 N N . GLY A 1 216 ? -20.740 17.503 -8.827 1.00 81.38 216 GLY A N 1
ATOM 1649 C CA . GLY A 1 216 ? -22.124 17.980 -8.860 1.00 81.38 216 GLY A CA 1
ATOM 1650 C C . GLY A 1 216 ? -23.052 17.112 -7.996 1.00 81.38 216 GLY A C 1
ATOM 1651 O O . GLY A 1 216 ? -22.863 16.996 -6.790 1.00 81.38 216 GLY A O 1
ATOM 1652 N N . SER A 1 217 ? -24.059 16.491 -8.617 1.00 64.31 217 SER A N 1
ATOM 1653 C CA . SER A 1 217 ? -24.985 15.539 -7.978 1.00 64.31 217 SER A CA 1
ATOM 1654 C C . SER A 1 217 ? -24.780 14.080 -8.415 1.00 64.31 217 SER A C 1
ATOM 1656 O O . SER A 1 217 ? -25.520 13.193 -7.985 1.00 64.31 217 SER A O 1
ATOM 1658 N N . PHE A 1 218 ? -23.790 13.802 -9.272 1.00 59.31 218 PHE A N 1
ATOM 1659 C CA . PHE A 1 218 ? -23.525 12.459 -9.787 1.00 59.31 218 PHE A CA 1
ATOM 1660 C C . PHE A 1 218 ? -22.423 11.770 -8.980 1.00 59.31 218 PHE A C 1
ATOM 1662 O O . PHE A 1 218 ? -21.471 12.398 -8.535 1.00 59.31 218 PHE A O 1
ATOM 1669 N N . VAL A 1 219 ? -22.504 10.442 -8.834 1.00 73.75 219 VAL A N 1
ATOM 1670 C CA . VAL A 1 219 ? -21.499 9.635 -8.113 1.00 73.75 219 VAL A CA 1
ATOM 1671 C C . VAL A 1 219 ? -20.256 9.408 -8.992 1.00 73.75 219 VAL A C 1
ATOM 1673 O O . VAL A 1 219 ? -19.965 8.288 -9.432 1.00 73.75 219 VAL A O 1
ATOM 1676 N N . ARG A 1 220 ? -19.572 10.507 -9.313 1.00 84.69 220 ARG A N 1
ATOM 1677 C CA . ARG A 1 220 ? -18.279 10.565 -9.996 1.00 84.69 220 ARG A CA 1
ATOM 1678 C C . ARG A 1 220 ? -17.323 11.445 -9.196 1.00 84.69 220 ARG A C 1
ATOM 1680 O O . ARG A 1 220 ? -17.774 12.303 -8.445 1.00 84.69 220 ARG A O 1
ATOM 1687 N N . ILE A 1 221 ? -16.024 11.207 -9.328 1.00 84.50 221 ILE A N 1
ATOM 1688 C CA . ILE A 1 221 ? -14.972 12.059 -8.762 1.00 84.50 221 ILE A CA 1
ATOM 1689 C C . ILE A 1 221 ? -13.974 12.343 -9.882 1.00 84.50 221 ILE A C 1
ATOM 1691 O O . ILE A 1 221 ? -13.425 11.403 -10.458 1.00 84.50 221 ILE A O 1
ATOM 1695 N N . PHE A 1 222 ? -13.778 13.617 -10.229 1.00 82.94 222 PHE A N 1
ATOM 1696 C CA . PHE A 1 222 ? -12.974 14.037 -11.389 1.00 82.94 222 PHE A CA 1
ATOM 1697 C C . PHE A 1 222 ? -13.346 13.280 -12.679 1.00 82.94 222 PHE A C 1
ATOM 1699 O O . PHE A 1 222 ? -12.495 12.790 -13.425 1.00 82.94 222 PHE A O 1
ATOM 1706 N N . GLY A 1 223 ? -14.650 13.110 -12.906 1.00 78.31 223 GLY A N 1
ATOM 1707 C CA . GLY A 1 223 ? -15.235 12.435 -14.060 1.00 78.31 223 GLY A CA 1
ATOM 1708 C C . GLY A 1 223 ? -15.250 10.907 -13.973 1.00 78.31 223 GLY A C 1
ATOM 1709 O O . GLY A 1 223 ? -15.935 10.250 -14.764 1.00 78.31 223 GLY A O 1
ATOM 1710 N N . GLN A 1 224 ? -14.557 10.315 -13.001 1.00 77.88 224 GLN A N 1
ATOM 1711 C CA . GLN A 1 224 ? -14.427 8.865 -12.877 1.00 77.88 224 GLN A CA 1
ATOM 1712 C C . GLN A 1 224 ? -15.631 8.265 -12.156 1.00 77.88 224 GLN A C 1
ATOM 1714 O O . GLN A 1 224 ? -16.007 8.765 -11.095 1.00 77.88 224 GLN A O 1
ATOM 1719 N N . PRO A 1 225 ? -16.237 7.184 -12.678 1.00 83.56 225 PRO A N 1
ATOM 1720 C CA . PRO A 1 225 ? -17.269 6.473 -11.944 1.00 83.56 225 PRO A CA 1
ATOM 1721 C C . PRO A 1 225 ? -16.640 5.843 -10.703 1.00 83.56 225 PRO A C 1
ATOM 1723 O O . PRO A 1 225 ? -15.753 5.005 -10.808 1.00 83.56 225 PRO A O 1
ATOM 1726 N N . VAL A 1 226 ? -17.124 6.234 -9.531 1.00 87.19 226 VAL A N 1
ATOM 1727 C CA . VAL A 1 226 ? -16.725 5.639 -8.254 1.00 87.19 226 VAL A CA 1
ATOM 1728 C C . VAL A 1 226 ? -17.965 5.234 -7.483 1.00 87.19 226 VAL A C 1
ATOM 1730 O O . VAL A 1 226 ? -19.078 5.711 -7.738 1.00 87.19 226 VAL A O 1
ATOM 1733 N N . ARG A 1 227 ? -17.803 4.306 -6.551 1.00 90.06 227 ARG A N 1
ATOM 1734 C CA . ARG A 1 227 ? -18.888 3.837 -5.698 1.00 90.06 227 ARG A CA 1
ATOM 1735 C C . ARG A 1 227 ? -18.434 3.936 -4.262 1.00 90.06 227 ARG A C 1
ATOM 1737 O O . ARG A 1 227 ? -17.438 3.342 -3.875 1.00 90.06 227 ARG A O 1
ATOM 1744 N N . ILE A 1 228 ? -19.144 4.755 -3.500 1.00 92.81 228 ILE A N 1
ATOM 1745 C CA . ILE A 1 228 ? -18.747 5.103 -2.144 1.00 92.81 228 ILE A CA 1
ATOM 1746 C C . ILE A 1 228 ? -19.645 4.342 -1.168 1.00 92.81 228 ILE A C 1
ATOM 1748 O O . ILE A 1 228 ? -20.870 4.357 -1.304 1.00 92.81 228 ILE A O 1
ATOM 1752 N N . LEU A 1 229 ? -19.031 3.694 -0.184 1.00 95.19 229 LEU A N 1
ATOM 1753 C CA . LEU A 1 229 ? -19.690 3.020 0.925 1.00 95.19 229 LEU A CA 1
ATOM 1754 C C . LEU A 1 229 ? -19.223 3.694 2.219 1.00 95.19 229 LEU A C 1
ATOM 1756 O O . LEU A 1 229 ? -18.055 3.608 2.585 1.00 95.19 229 LEU A O 1
ATOM 1760 N N . GLY A 1 230 ? -20.127 4.405 2.891 1.00 95.06 230 GLY A N 1
ATOM 1761 C CA . GLY A 1 230 ? -19.817 5.187 4.088 1.00 95.06 230 GLY A CA 1
ATOM 1762 C C . GLY A 1 230 ? -20.681 4.790 5.276 1.00 95.06 230 GLY A C 1
ATOM 1763 O O . GLY A 1 230 ? -21.878 4.537 5.113 1.00 95.06 230 GLY A O 1
ATOM 1764 N N . ASN A 1 231 ? -20.083 4.725 6.466 1.00 94.25 231 ASN A N 1
ATOM 1765 C CA . ASN A 1 231 ? -20.821 4.414 7.690 1.00 94.25 231 ASN A CA 1
ATOM 1766 C C . ASN A 1 231 ? -21.674 5.600 8.139 1.00 94.25 231 ASN A C 1
ATOM 1768 O O . ASN A 1 231 ? -21.204 6.730 8.154 1.00 94.25 231 ASN A O 1
ATOM 1772 N N . ASN A 1 232 ? -22.904 5.317 8.567 1.00 92.75 232 ASN A N 1
ATOM 1773 C CA . ASN A 1 232 ? -23.825 6.303 9.132 1.00 92.75 232 ASN A CA 1
ATOM 1774 C C . ASN A 1 232 ? -24.435 5.783 10.444 1.00 92.75 232 ASN A C 1
ATOM 1776 O O . ASN A 1 232 ? -25.656 5.761 10.597 1.00 92.75 232 ASN A O 1
ATOM 1780 N N . GLY A 1 233 ? -23.580 5.262 11.330 1.00 89.62 233 GLY A N 1
ATOM 1781 C CA . GLY A 1 233 ? -23.965 4.592 12.574 1.00 89.62 233 GLY A CA 1
ATOM 1782 C C . GLY A 1 233 ? -23.493 3.136 12.660 1.00 89.62 233 GLY A C 1
ATOM 1783 O O . GLY A 1 233 ? -22.597 2.706 11.930 1.00 89.62 233 GLY A O 1
ATOM 1784 N N . ILE A 1 234 ? -24.109 2.391 13.581 1.00 91.62 234 ILE A N 1
ATOM 1785 C CA . ILE A 1 234 ? -23.825 0.976 13.879 1.00 91.62 234 ILE A CA 1
ATOM 1786 C C . ILE A 1 234 ? -24.250 0.086 12.700 1.00 91.62 234 ILE A C 1
ATOM 1788 O O . ILE A 1 234 ? -25.236 0.374 12.019 1.00 91.62 234 ILE A O 1
ATOM 1792 N N . LEU A 1 235 ? -23.526 -1.012 12.461 1.00 93.88 235 LEU A N 1
ATOM 1793 C CA . LEU A 1 235 ? -23.886 -1.991 11.431 1.00 93.88 235 LEU A CA 1
ATOM 1794 C C . LEU A 1 235 ? -24.915 -3.006 11.944 1.00 93.88 235 LEU A C 1
ATOM 1796 O O . LEU A 1 235 ? -24.690 -3.698 12.939 1.00 93.88 235 LEU A O 1
ATOM 1800 N N . PHE A 1 236 ? -26.017 -3.131 11.207 1.00 95.56 236 PHE A N 1
ATOM 1801 C CA . PHE A 1 236 ? -27.052 -4.146 11.401 1.00 95.56 236 PHE A CA 1
ATOM 1802 C C . PHE A 1 236 ? -26.973 -5.230 10.315 1.00 95.56 236 PHE A C 1
ATOM 1804 O O . PHE A 1 236 ? -26.206 -5.116 9.353 1.00 95.56 236 PHE A O 1
ATOM 1811 N N . ASN A 1 237 ? -27.806 -6.266 10.442 1.00 94.31 237 ASN A N 1
ATOM 1812 C CA . ASN A 1 237 ? -27.961 -7.321 9.437 1.00 94.31 237 ASN A CA 1
ATOM 1813 C C . ASN A 1 237 ? -28.215 -6.748 8.038 1.00 94.31 237 ASN A C 1
ATOM 1815 O O . ASN A 1 237 ? -27.532 -7.088 7.071 1.00 94.31 237 ASN A O 1
ATOM 1819 N N . GLU A 1 238 ? -29.166 -5.826 7.949 1.00 95.81 238 GLU A N 1
ATOM 1820 C CA . GLU A 1 238 ? -29.601 -5.181 6.717 1.00 95.81 238 GLU A CA 1
ATOM 1821 C C . GLU A 1 238 ? -28.474 -4.329 6.129 1.00 95.81 238 GLU A C 1
ATOM 1823 O O . GLU A 1 238 ? -28.271 -4.313 4.915 1.00 95.81 238 GLU A O 1
ATOM 1828 N N . SER A 1 239 ? -27.698 -3.658 6.988 1.00 96.00 239 SER A N 1
ATOM 1829 C CA . SER A 1 239 ? -26.539 -2.862 6.579 1.00 96.00 239 SER A CA 1
ATOM 1830 C C . SER A 1 239 ? -25.472 -3.733 5.919 1.00 96.00 239 SER A C 1
ATOM 1832 O O . SER A 1 239 ? -24.960 -3.370 4.860 1.00 96.00 239 SER A O 1
ATOM 1834 N N . ALA A 1 240 ? -25.170 -4.891 6.512 1.00 95.88 240 ALA A N 1
ATOM 1835 C CA . ALA A 1 240 ? -24.164 -5.811 5.995 1.00 95.88 240 ALA A CA 1
ATOM 1836 C C . ALA A 1 240 ? -24.605 -6.474 4.680 1.00 95.88 240 ALA A C 1
ATOM 1838 O O . ALA A 1 240 ? -23.833 -6.515 3.723 1.00 95.88 240 ALA A O 1
ATOM 1839 N N . LEU A 1 241 ? -25.865 -6.917 4.588 1.00 96.69 241 LEU A N 1
ATOM 1840 C CA . LEU A 1 241 ? -26.423 -7.483 3.353 1.00 96.69 241 LEU A CA 1
ATOM 1841 C C . LEU A 1 241 ? -26.473 -6.448 2.221 1.00 96.69 241 LEU A C 1
ATOM 1843 O O . LEU A 1 241 ? -26.097 -6.753 1.089 1.00 96.69 241 LEU A O 1
ATOM 1847 N N . LYS A 1 242 ? -26.868 -5.207 2.533 1.00 97.69 242 LYS A N 1
ATOM 1848 C CA . LYS A 1 242 ? -26.828 -4.084 1.586 1.00 97.69 242 LYS A CA 1
ATOM 1849 C C . LYS A 1 242 ? -25.404 -3.817 1.101 1.00 97.69 242 LYS A C 1
ATOM 1851 O O . LYS A 1 242 ? -25.201 -3.624 -0.096 1.00 97.69 242 LYS A O 1
ATOM 1856 N N . GLY A 1 243 ? -24.433 -3.795 2.015 1.00 96.69 243 GLY A N 1
ATOM 1857 C CA . GLY A 1 243 ? -23.023 -3.588 1.692 1.00 96.69 243 GLY A CA 1
ATOM 1858 C C . GLY A 1 243 ? -22.469 -4.680 0.779 1.00 96.69 243 GLY A C 1
ATOM 1859 O O . GLY A 1 243 ? -21.874 -4.362 -0.248 1.00 96.69 243 GLY A O 1
ATOM 1860 N N . ALA A 1 244 ? -22.729 -5.950 1.104 1.00 97.25 244 ALA A N 1
ATOM 1861 C CA . ALA A 1 244 ? -22.305 -7.096 0.301 1.00 97.25 244 ALA A CA 1
ATOM 1862 C C . ALA A 1 244 ? -22.853 -7.026 -1.133 1.00 97.25 244 ALA A C 1
ATOM 1864 O O . ALA A 1 244 ? -22.077 -7.007 -2.087 1.00 97.25 244 ALA A O 1
ATOM 1865 N N . HIS A 1 245 ? -24.171 -6.863 -1.285 1.00 97.94 245 HIS A N 1
ATOM 1866 C CA . HIS A 1 245 ? -24.808 -6.758 -2.601 1.00 97.94 245 HIS A CA 1
ATOM 1867 C C . HIS A 1 245 ? -24.283 -5.545 -3.395 1.00 97.94 245 HIS A C 1
ATOM 1869 O O . HIS A 1 245 ? -24.015 -5.633 -4.592 1.00 97.94 245 HIS A O 1
ATOM 1875 N N . PHE A 1 246 ? -24.061 -4.403 -2.738 1.00 97.12 246 PHE A N 1
ATOM 1876 C CA . PHE A 1 246 ? -23.485 -3.232 -3.398 1.00 97.12 246 PHE A CA 1
ATOM 1877 C C . PHE A 1 246 ? -22.070 -3.495 -3.933 1.00 97.12 246 PHE A C 1
ATOM 1879 O O . PHE A 1 246 ? -21.762 -3.114 -5.063 1.00 97.12 246 PHE A O 1
ATOM 1886 N N . ILE A 1 247 ? -21.219 -4.165 -3.152 1.00 96.44 247 ILE A N 1
ATOM 1887 C CA . ILE A 1 247 ? -19.854 -4.528 -3.557 1.00 96.44 247 ILE A CA 1
ATOM 1888 C C . ILE A 1 247 ? -19.874 -5.509 -4.735 1.00 96.44 247 ILE A C 1
ATOM 1890 O O . ILE A 1 247 ? -19.083 -5.351 -5.669 1.00 96.44 247 ILE A O 1
ATOM 1894 N N . GLU A 1 248 ? -20.791 -6.477 -4.737 1.00 94.62 248 GLU A N 1
ATOM 1895 C CA . GLU A 1 248 ? -20.977 -7.418 -5.848 1.00 94.62 248 GLU A CA 1
ATOM 1896 C C . GLU A 1 248 ? -21.335 -6.688 -7.148 1.00 94.62 248 GLU A C 1
ATOM 1898 O O . GLU A 1 248 ? -20.682 -6.904 -8.170 1.00 94.62 248 GLU A O 1
ATOM 1903 N N . LEU A 1 249 ? -22.281 -5.741 -7.104 1.00 93.88 249 LEU A N 1
ATOM 1904 C CA . LEU A 1 249 ? -22.646 -4.923 -8.268 1.00 93.88 249 LEU A CA 1
ATOM 1905 C C . LEU A 1 249 ? -21.473 -4.076 -8.776 1.00 93.88 249 LEU A C 1
ATOM 1907 O O . LEU A 1 249 ? -21.286 -3.930 -9.986 1.00 93.88 249 LEU A O 1
ATOM 1911 N N . CYS A 1 250 ? -20.679 -3.505 -7.867 1.00 90.81 250 CYS A N 1
ATOM 1912 C CA . CYS A 1 250 ? -19.491 -2.737 -8.238 1.00 90.81 250 CYS A CA 1
ATOM 1913 C C . CYS A 1 250 ? -18.440 -3.637 -8.888 1.00 90.81 250 CYS A C 1
ATOM 1915 O O . CYS A 1 250 ? -17.883 -3.276 -9.921 1.00 90.81 250 CYS A O 1
ATOM 1917 N N . THR A 1 251 ? -18.233 -4.834 -8.342 1.00 88.94 251 THR A N 1
ATOM 1918 C CA . THR A 1 251 ? -17.284 -5.815 -8.874 1.00 88.94 251 THR A CA 1
ATOM 1919 C C . THR A 1 251 ? -17.714 -6.316 -10.252 1.00 88.94 251 THR A C 1
ATOM 1921 O O . THR A 1 251 ? -16.900 -6.321 -11.172 1.00 88.94 251 THR A O 1
ATOM 1924 N N . GLN A 1 252 ? -18.997 -6.643 -10.439 1.00 88.25 252 GLN A N 1
ATOM 1925 C CA . GLN A 1 252 ? -19.555 -7.066 -11.730 1.00 88.25 252 GLN A CA 1
ATOM 1926 C C . GLN A 1 252 ? -19.390 -5.988 -12.809 1.00 88.25 252 GLN A C 1
ATOM 1928 O O . GLN A 1 252 ? -19.105 -6.292 -13.965 1.00 88.25 252 GLN A O 1
ATOM 1933 N N . ARG A 1 253 ? -19.559 -4.717 -12.433 1.00 85.31 253 ARG A N 1
ATOM 1934 C CA . ARG A 1 253 ? -19.458 -3.569 -13.347 1.00 85.31 253 ARG A CA 1
ATOM 1935 C C . ARG A 1 253 ? -18.041 -3.002 -13.459 1.00 85.31 253 ARG A C 1
ATOM 1937 O O . ARG A 1 253 ? -17.855 -1.996 -14.137 1.00 85.31 253 ARG A O 1
ATOM 1944 N N . ASN A 1 254 ? -17.066 -3.619 -12.790 1.00 82.38 254 ASN A N 1
ATOM 1945 C CA . ASN A 1 254 ? -15.688 -3.147 -12.691 1.00 82.38 254 ASN A CA 1
ATOM 1946 C C . ASN A 1 254 ? -15.578 -1.672 -12.244 1.00 82.38 254 ASN A C 1
ATOM 1948 O O . ASN A 1 254 ? -14.808 -0.890 -12.802 1.00 82.38 254 ASN A O 1
ATOM 1952 N N . ILE A 1 255 ? -16.399 -1.278 -11.263 1.00 85.12 255 ILE A N 1
ATOM 1953 C CA . ILE A 1 255 ? -16.423 0.079 -10.716 1.00 85.12 255 ILE A CA 1
ATOM 1954 C C . ILE A 1 255 ? -15.621 0.118 -9.404 1.00 85.12 255 ILE A C 1
ATOM 1956 O O . ILE A 1 255 ? -15.883 -0.691 -8.512 1.00 85.12 255 ILE A O 1
ATOM 1960 N N . PRO A 1 256 ? -14.686 1.068 -9.252 1.00 88.25 256 PRO A N 1
ATOM 1961 C CA . PRO A 1 256 ? -13.889 1.253 -8.042 1.00 88.25 256 PRO A CA 1
ATOM 1962 C C . PRO A 1 256 ? -14.721 1.560 -6.800 1.00 88.25 256 PRO A C 1
ATOM 1964 O O . PRO A 1 256 ? -15.740 2.258 -6.872 1.00 88.25 256 PRO A O 1
ATOM 1967 N N . LEU A 1 257 ? -14.225 1.103 -5.653 1.00 92.44 257 LEU A N 1
ATOM 1968 C CA . LEU A 1 257 ? -14.859 1.276 -4.352 1.00 92.44 257 LEU A CA 1
ATOM 1969 C C . LEU A 1 257 ? -14.079 2.257 -3.473 1.00 92.44 257 LEU A C 1
ATOM 1971 O O . LEU A 1 257 ? -12.861 2.160 -3.334 1.00 92.44 257 LEU A O 1
ATOM 1975 N N . VAL A 1 258 ? -14.804 3.173 -2.838 1.00 94.19 258 VAL A N 1
ATOM 1976 C CA . VAL A 1 258 ? -14.285 4.092 -1.822 1.00 94.19 258 VAL A CA 1
ATOM 1977 C C . VAL A 1 258 ? -15.016 3.825 -0.513 1.00 94.19 258 VAL A C 1
ATOM 1979 O O . VAL A 1 258 ? -16.236 3.953 -0.442 1.00 94.19 258 VAL A O 1
ATOM 1982 N N . PHE A 1 259 ? -14.284 3.463 0.530 1.00 96.25 259 PHE A N 1
ATOM 1983 C CA . PHE A 1 259 ? -14.819 3.210 1.861 1.00 96.25 259 PHE A CA 1
ATOM 1984 C C . PHE A 1 259 ? -14.573 4.428 2.750 1.00 96.25 259 PHE A C 1
ATOM 1986 O O . PHE A 1 259 ? -13.429 4.842 2.920 1.00 96.25 259 PHE A O 1
ATOM 1993 N N . LEU A 1 260 ? -15.634 4.992 3.327 1.00 95.75 260 LEU A N 1
ATOM 1994 C CA . LEU A 1 260 ? -15.546 6.051 4.336 1.00 95.75 260 LEU A CA 1
ATOM 1995 C C . LEU A 1 260 ? -15.848 5.444 5.708 1.00 95.75 260 LEU A C 1
ATOM 1997 O O . LEU A 1 260 ? -17.011 5.176 6.030 1.00 95.75 260 LEU A O 1
ATOM 2001 N N . GLN A 1 261 ? -14.800 5.185 6.491 1.00 95.44 261 GLN A N 1
ATOM 2002 C CA . GLN A 1 261 ? -14.932 4.540 7.793 1.00 95.44 261 GLN A CA 1
ATOM 2003 C C . GLN A 1 261 ? -15.280 5.551 8.884 1.00 95.44 261 GLN A C 1
ATOM 2005 O O . GLN A 1 261 ? -14.525 6.486 9.156 1.00 95.44 261 GLN A O 1
ATOM 2010 N N . ASN A 1 262 ? -16.417 5.311 9.527 1.00 93.56 262 ASN A N 1
ATOM 2011 C CA . ASN A 1 262 ? -16.799 5.906 10.803 1.00 93.56 262 ASN A CA 1
ATOM 2012 C C . ASN A 1 262 ? -17.639 4.887 11.580 1.00 93.56 262 ASN A C 1
ATOM 2014 O O . ASN A 1 262 ? -18.867 4.981 11.642 1.00 93.56 262 ASN A O 1
ATOM 2018 N N . ILE A 1 263 ? -16.980 3.834 12.056 1.00 90.69 263 ILE A N 1
ATOM 2019 C CA . ILE A 1 263 ? -17.622 2.639 12.582 1.00 90.69 263 ILE A CA 1
ATOM 2020 C C . ILE A 1 263 ? -17.238 2.373 14.034 1.00 90.69 263 ILE A C 1
ATOM 2022 O O . ILE A 1 263 ? -16.067 2.234 14.381 1.00 90.69 263 ILE A O 1
ATOM 2026 N N . THR A 1 264 ? -18.264 2.250 14.873 1.00 86.94 264 THR A N 1
ATOM 2027 C CA . THR A 1 264 ? -18.157 1.865 16.287 1.00 86.94 264 THR A CA 1
ATOM 2028 C C . THR A 1 264 ? -18.298 0.363 16.513 1.00 86.94 264 THR A C 1
ATOM 2030 O O . THR A 1 264 ? -17.821 -0.143 17.524 1.00 86.94 264 THR A O 1
ATOM 2033 N N . GLY A 1 265 ? -18.910 -0.359 15.570 1.00 88.62 265 GLY A N 1
ATOM 2034 C CA . GLY A 1 265 ? -19.046 -1.812 15.602 1.00 88.62 265 GLY A CA 1
ATOM 2035 C C . GLY A 1 265 ? -20.359 -2.311 14.997 1.00 88.62 265 GLY A C 1
ATOM 2036 O O . GLY A 1 265 ? -21.104 -1.565 14.355 1.00 88.62 265 GLY A O 1
ATOM 2037 N N . PHE A 1 266 ? -20.628 -3.597 15.206 1.00 91.62 266 PHE A N 1
ATOM 2038 C CA . PHE A 1 266 ? -21.905 -4.235 14.888 1.00 91.62 266 PHE A CA 1
ATOM 2039 C C . PHE A 1 266 ? -22.870 -4.139 16.073 1.00 91.62 266 PHE A C 1
ATOM 2041 O O . PHE A 1 266 ? -22.444 -3.977 17.217 1.00 91.62 266 PHE A O 1
ATOM 2048 N N . MET A 1 267 ? -24.171 -4.246 15.801 1.00 90.88 267 MET A N 1
ATOM 2049 C CA . MET A 1 267 ? -25.186 -4.286 16.852 1.00 90.88 267 MET A CA 1
ATOM 2050 C C . MET A 1 267 ? -25.037 -5.554 17.703 1.00 90.88 267 MET A C 1
ATOM 2052 O O . MET A 1 267 ? -25.118 -6.666 17.190 1.00 90.88 267 MET A O 1
ATOM 2056 N N . VAL A 1 268 ? -24.877 -5.390 19.014 1.00 87.56 268 VAL A N 1
ATOM 2057 C CA . VAL A 1 268 ? -24.726 -6.500 19.967 1.00 87.56 268 VAL A CA 1
ATOM 2058 C C . VAL A 1 268 ? -26.059 -6.850 20.633 1.00 87.56 268 VAL A C 1
ATOM 2060 O O . VAL A 1 268 ? -26.921 -5.991 20.806 1.00 87.56 268 VAL A O 1
ATOM 2063 N N . GLY A 1 269 ? -26.238 -8.117 21.011 1.00 89.25 269 GLY A N 1
ATOM 2064 C CA . GLY A 1 269 ? -27.404 -8.592 21.764 1.00 89.25 269 GLY A CA 1
ATOM 2065 C C . GLY A 1 269 ? -27.864 -9.983 21.332 1.00 89.25 269 GLY A C 1
ATOM 2066 O O . GLY A 1 269 ? -27.686 -10.372 20.179 1.00 89.25 269 GLY A O 1
ATOM 2067 N N . SER A 1 270 ? -28.504 -10.723 22.243 1.00 90.62 270 SER A N 1
ATOM 2068 C CA . SER A 1 270 ? -28.952 -12.107 22.001 1.00 90.62 270 SER A CA 1
ATOM 2069 C C . SER A 1 270 ? -29.842 -12.237 20.762 1.00 90.62 270 SER A C 1
ATOM 2071 O O . SER A 1 270 ? -29.673 -13.157 19.967 1.00 90.62 270 SER A O 1
ATOM 2073 N N . ARG A 1 271 ? -30.748 -11.275 20.549 1.00 90.00 271 ARG A N 1
ATOM 2074 C CA . ARG A 1 271 ? -31.619 -11.226 19.367 1.00 90.00 271 ARG A CA 1
ATOM 2075 C C . ARG A 1 271 ? -30.840 -10.976 18.071 1.00 90.00 271 ARG A C 1
ATOM 2077 O O . ARG A 1 271 ? -31.156 -11.586 17.057 1.00 90.00 271 ARG A O 1
ATOM 2084 N N . SER A 1 272 ? -29.837 -10.099 18.094 1.00 90.81 272 SER A N 1
ATOM 2085 C CA . SER A 1 272 ? -28.993 -9.804 16.925 1.00 90.81 272 SER A CA 1
ATOM 2086 C C . SER A 1 272 ? -28.173 -11.026 16.513 1.00 90.81 272 SER A C 1
ATOM 2088 O O . SER A 1 272 ? -28.108 -11.350 15.326 1.00 90.81 272 SER A O 1
ATOM 2090 N N . GLU A 1 273 ? -27.618 -11.741 17.495 1.00 93.00 273 GLU A N 1
ATOM 2091 C CA . GLU A 1 273 ? -26.883 -12.990 17.271 1.00 93.00 273 GLU A CA 1
ATOM 2092 C C . GLU A 1 273 ? -27.791 -14.102 16.738 1.00 93.00 273 GLU A C 1
ATOM 2094 O O . GLU A 1 273 ? -27.483 -14.707 15.712 1.00 93.00 273 GLU A O 1
ATOM 2099 N N . ALA A 1 274 ? -28.959 -14.314 17.358 1.00 91.69 274 ALA A N 1
ATOM 2100 C CA . ALA A 1 274 ? -29.938 -15.304 16.902 1.00 91.69 274 ALA A CA 1
ATOM 2101 C C . ALA A 1 274 ? -30.447 -15.023 15.475 1.00 91.69 274 ALA A C 1
ATOM 2103 O O . ALA A 1 274 ? -30.668 -15.949 14.698 1.00 91.69 274 ALA A O 1
ATOM 2104 N N . ASN A 1 275 ? -30.562 -13.746 15.098 1.00 91.56 275 ASN A N 1
ATOM 2105 C CA . ASN A 1 275 ? -30.909 -13.320 13.740 1.00 91.56 275 ASN A CA 1
ATOM 2106 C C . ASN A 1 275 ? -29.738 -13.430 12.742 1.00 91.56 275 ASN A C 1
ATOM 2108 O O . ASN A 1 275 ? -29.879 -13.032 11.585 1.00 91.56 275 ASN A O 1
ATOM 2112 N N . GLY A 1 276 ? -28.576 -13.934 13.161 1.00 93.38 276 GLY A N 1
ATOM 2113 C CA . GLY A 1 276 ? -27.458 -14.243 12.276 1.00 93.38 276 GLY A CA 1
ATOM 2114 C C . GLY A 1 276 ? -26.580 -13.051 11.889 1.00 93.38 276 GLY A C 1
ATOM 2115 O O . GLY A 1 276 ? -26.035 -13.054 10.781 1.00 93.38 276 GLY A O 1
ATOM 2116 N N . ILE A 1 277 ? -26.390 -12.063 12.775 1.00 94.44 277 ILE A N 1
ATOM 2117 C CA . ILE A 1 277 ? -25.514 -10.904 12.502 1.00 94.44 277 ILE A CA 1
ATOM 2118 C C . ILE A 1 277 ? -24.086 -11.290 12.131 1.00 94.44 277 ILE A C 1
ATOM 2120 O O . ILE A 1 277 ? -23.526 -10.714 11.196 1.00 94.44 277 ILE A O 1
ATOM 2124 N N . ALA A 1 278 ? -23.544 -12.338 12.752 1.00 94.00 278 ALA A N 1
ATOM 2125 C CA . ALA A 1 278 ? -22.251 -12.898 12.378 1.00 94.00 278 ALA A CA 1
ATOM 2126 C C . ALA A 1 278 ? -22.221 -13.361 10.907 1.00 94.00 278 ALA A C 1
ATOM 2128 O O . ALA A 1 278 ? -21.293 -13.032 10.167 1.00 94.00 278 ALA A O 1
ATOM 2129 N N . LYS A 1 279 ? -23.264 -14.066 10.442 1.00 95.75 279 LYS A N 1
ATOM 2130 C CA . LYS A 1 279 ? -23.361 -14.553 9.055 1.00 95.75 279 LYS A CA 1
ATOM 2131 C C . LYS A 1 279 ? -23.533 -13.402 8.064 1.00 95.75 279 LYS A C 1
ATOM 2133 O O . LYS A 1 279 ? -22.918 -13.415 6.998 1.00 95.75 279 LYS A O 1
ATOM 2138 N N . SER A 1 280 ? -24.352 -12.408 8.397 1.00 96.00 280 SER A N 1
ATOM 2139 C CA . SER A 1 280 ? -24.549 -11.225 7.552 1.00 96.00 280 SER A CA 1
ATOM 2140 C C . SER A 1 280 ? -23.271 -10.389 7.450 1.00 96.00 280 SER A C 1
ATOM 2142 O O . SER A 1 280 ? -22.873 -10.018 6.347 1.00 96.00 280 SER A O 1
ATOM 2144 N N . GLY A 1 281 ? -22.580 -10.161 8.572 1.00 95.38 281 GLY A N 1
ATOM 2145 C CA . GLY A 1 281 ? -21.271 -9.505 8.602 1.00 95.38 281 GLY A CA 1
ATOM 2146 C C . GLY A 1 281 ? -20.223 -10.263 7.784 1.00 95.38 281 GLY A C 1
ATOM 2147 O O . GLY A 1 281 ? -19.519 -9.659 6.975 1.00 95.38 281 GLY A O 1
ATOM 2148 N N . ALA A 1 282 ? -20.182 -11.593 7.904 1.00 96.81 282 ALA A N 1
ATOM 2149 C CA . ALA A 1 282 ? -19.270 -12.439 7.136 1.00 96.81 282 ALA A CA 1
ATOM 2150 C C . ALA A 1 282 ? -19.479 -12.323 5.616 1.00 96.81 282 ALA A C 1
ATOM 2152 O O . ALA A 1 282 ? -18.497 -12.283 4.879 1.00 96.81 282 ALA A O 1
ATOM 2153 N N . LYS A 1 283 ? -20.725 -12.200 5.133 1.00 97.38 283 LYS A N 1
ATOM 2154 C CA . LYS A 1 283 ? -21.003 -11.958 3.702 1.00 97.38 283 LYS A CA 1
ATOM 2155 C C . LYS A 1 283 ? -20.379 -10.654 3.207 1.00 97.38 283 LYS A C 1
ATOM 2157 O O . LYS A 1 283 ? -19.782 -10.630 2.136 1.00 97.38 283 LYS A O 1
ATOM 2162 N N . MET A 1 284 ? -20.477 -9.582 3.994 1.00 97.00 284 MET A N 1
ATOM 2163 C CA . MET A 1 284 ? -19.865 -8.298 3.644 1.00 97.00 284 MET A CA 1
ATOM 2164 C C . MET A 1 284 ? -18.337 -8.398 3.612 1.00 97.00 284 MET A C 1
ATOM 2166 O O . MET A 1 284 ? -17.717 -7.962 2.646 1.00 97.00 284 MET A O 1
ATOM 2170 N N . VAL A 1 285 ? -17.734 -9.027 4.623 1.00 97.25 285 VAL A N 1
ATOM 2171 C CA . VAL A 1 285 ? -16.280 -9.251 4.684 1.00 97.25 285 VAL A CA 1
ATOM 2172 C C . VAL A 1 285 ? -15.800 -10.107 3.508 1.00 97.25 285 VAL A C 1
ATOM 2174 O O . VAL A 1 285 ? -14.776 -9.798 2.898 1.00 97.25 285 VAL A O 1
ATOM 2177 N N . MET A 1 286 ? -16.550 -11.148 3.146 1.00 97.38 286 MET A N 1
ATOM 2178 C CA . MET A 1 286 ? -16.270 -11.978 1.975 1.00 97.38 286 MET A CA 1
ATOM 2179 C C . MET A 1 286 ? -16.315 -11.152 0.684 1.00 97.38 286 MET A C 1
ATOM 2181 O O . MET A 1 286 ? -15.368 -11.203 -0.100 1.00 97.38 286 MET A O 1
ATOM 2185 N N . ALA A 1 287 ? -17.348 -10.326 0.497 1.00 97.12 287 ALA A N 1
ATOM 2186 C CA . ALA A 1 287 ? -17.462 -9.450 -0.667 1.00 97.12 287 ALA A CA 1
ATOM 2187 C C . ALA A 1 287 ? -16.282 -8.465 -0.765 1.00 97.12 287 ALA A C 1
ATOM 2189 O O . ALA A 1 287 ? -15.681 -8.336 -1.831 1.00 97.12 287 ALA A O 1
ATOM 2190 N N . VAL A 1 288 ? -15.893 -7.822 0.344 1.00 96.88 288 VAL A N 1
ATOM 2191 C CA . VAL A 1 288 ? -14.721 -6.925 0.399 1.00 96.88 288 VAL A CA 1
ATOM 2192 C C . VAL A 1 288 ? -13.429 -7.659 0.037 1.00 96.88 288 VAL A C 1
ATOM 2194 O O . VAL A 1 288 ? -12.619 -7.134 -0.727 1.00 96.88 288 VAL A O 1
ATOM 2197 N N . SER A 1 289 ? -13.243 -8.869 0.566 1.00 96.31 289 SER A N 1
ATOM 2198 C CA . SER A 1 289 ? -12.023 -9.665 0.368 1.00 96.31 289 SER A CA 1
ATOM 2199 C C . SER A 1 289 ? -11.864 -10.132 -1.076 1.00 96.31 289 SER A C 1
ATOM 2201 O O . SER A 1 289 ? -10.759 -10.136 -1.614 1.00 96.31 289 SER A O 1
ATOM 2203 N N . CYS A 1 290 ? -12.967 -10.531 -1.710 1.00 94.88 290 CYS A N 1
ATOM 2204 C CA . CYS A 1 290 ? -12.965 -11.074 -3.067 1.00 94.88 290 CYS A CA 1
ATOM 2205 C C . CYS A 1 290 ? -13.085 -9.994 -4.156 1.00 94.88 290 CYS A C 1
ATOM 2207 O O . CYS A 1 290 ? -12.856 -10.291 -5.331 1.00 94.88 290 CYS A O 1
ATOM 2209 N N . ALA A 1 291 ? -13.419 -8.751 -3.795 1.00 92.19 291 ALA A N 1
ATOM 2210 C CA . ALA A 1 291 ? -13.522 -7.641 -4.735 1.00 92.19 291 ALA A CA 1
ATOM 2211 C C . ALA A 1 291 ? -12.153 -7.309 -5.355 1.00 92.19 291 ALA A C 1
ATOM 2213 O O . ALA A 1 291 ? -11.251 -6.790 -4.690 1.00 92.19 291 ALA A O 1
ATOM 2214 N N . LYS A 1 292 ? -12.019 -7.576 -6.660 1.00 87.00 292 LYS A N 1
ATOM 2215 C CA . LYS A 1 292 ? -10.803 -7.301 -7.451 1.00 87.00 292 LYS A CA 1
ATOM 2216 C C . LYS A 1 292 ? -10.732 -5.879 -8.007 1.00 87.00 292 LYS A C 1
ATOM 2218 O O . LYS A 1 292 ? -9.689 -5.478 -8.508 1.00 87.00 292 LYS A O 1
ATOM 2223 N N . VAL A 1 293 ? -11.825 -5.123 -7.914 1.00 87.50 293 VAL A N 1
ATOM 2224 C CA . VAL A 1 293 ? -11.829 -3.702 -8.277 1.00 87.50 293 VAL A CA 1
ATOM 2225 C C . VAL A 1 293 ? -10.901 -2.911 -7.349 1.00 87.50 293 VAL A C 1
ATOM 2227 O O . VAL A 1 293 ? -10.697 -3.326 -6.201 1.00 87.50 293 VAL A O 1
ATOM 2230 N N . PRO A 1 294 ? -10.357 -1.767 -7.798 1.00 89.62 294 PRO A N 1
ATOM 2231 C CA . PRO A 1 294 ? -9.569 -0.909 -6.929 1.00 89.62 294 PRO A CA 1
ATOM 2232 C C . PRO A 1 294 ? -10.385 -0.424 -5.732 1.00 89.62 294 PRO A C 1
ATOM 2234 O O . PRO A 1 294 ? -11.557 -0.057 -5.868 1.00 89.62 294 PRO A O 1
ATOM 2237 N N . LYS A 1 295 ? -9.750 -0.437 -4.561 1.00 92.25 295 LYS A N 1
ATOM 2238 C CA . LYS A 1 295 ? -10.354 -0.082 -3.275 1.00 92.25 295 LYS A CA 1
ATOM 2239 C C . LYS A 1 295 ? -9.526 1.014 -2.620 1.00 92.25 295 LYS A C 1
ATOM 2241 O O . LYS A 1 295 ? -8.315 0.864 -2.480 1.00 92.25 295 LYS A O 1
ATOM 2246 N N . VAL A 1 296 ? -10.176 2.083 -2.182 1.00 93.50 296 VAL A N 1
ATOM 2247 C CA . VAL A 1 296 ? -9.566 3.106 -1.324 1.00 93.50 296 VAL A CA 1
ATOM 2248 C C . VAL A 1 296 ? -10.360 3.224 -0.051 1.00 93.50 296 VAL A C 1
ATOM 2250 O O . VAL A 1 296 ? -11.587 3.234 -0.088 1.00 93.50 296 VAL A O 1
ATOM 2253 N N . THR A 1 297 ? -9.660 3.357 1.063 1.00 96.69 297 THR A N 1
ATOM 2254 C CA . THR A 1 297 ? -10.284 3.502 2.371 1.00 96.69 297 THR A CA 1
ATOM 2255 C C . THR A 1 297 ? -9.834 4.802 3.012 1.00 96.69 297 THR A C 1
ATOM 2257 O O . THR A 1 297 ? -8.646 5.112 3.036 1.00 96.69 297 THR A O 1
ATOM 2260 N N . ILE A 1 298 ? -10.781 5.564 3.546 1.00 96.25 298 ILE A N 1
ATOM 2261 C CA . ILE A 1 298 ? -10.516 6.791 4.291 1.00 96.25 298 ILE A CA 1
ATOM 2262 C C . ILE A 1 298 ? -11.233 6.692 5.625 1.00 96.25 298 ILE A C 1
ATOM 2264 O O . ILE A 1 298 ? -12.454 6.535 5.671 1.00 96.25 298 ILE A O 1
ATOM 2268 N N . ILE A 1 299 ? -10.474 6.767 6.711 1.00 95.69 299 ILE A N 1
ATOM 2269 C CA . ILE A 1 299 ? -11.020 6.779 8.063 1.00 95.69 299 ILE A CA 1
ATOM 2270 C C . ILE A 1 299 ? -11.319 8.230 8.429 1.00 95.69 299 ILE A C 1
ATOM 2272 O O . ILE A 1 299 ? -10.404 9.022 8.638 1.00 95.69 299 ILE A O 1
ATOM 2276 N N . VAL A 1 300 ? -12.606 8.572 8.471 1.00 94.19 300 VAL A N 1
ATOM 2277 C CA . VAL A 1 300 ? -13.101 9.932 8.751 1.00 94.19 300 VAL A CA 1
ATOM 2278 C C . VAL A 1 300 ? -13.531 10.116 10.215 1.00 94.19 300 VAL A C 1
ATOM 2280 O O . VAL A 1 300 ? -13.821 11.229 10.651 1.00 94.19 300 VAL A O 1
ATOM 2283 N N . GLY A 1 301 ? -13.576 9.025 10.983 1.00 92.12 301 GLY A N 1
ATOM 2284 C CA . GLY A 1 301 ? -13.933 9.009 12.401 1.00 92.12 301 GLY A CA 1
ATOM 2285 C C . GLY A 1 301 ? -13.370 7.774 13.104 1.00 92.12 301 GLY A C 1
ATOM 2286 O O . GLY A 1 301 ? -12.160 7.555 13.103 1.00 92.12 301 GLY A O 1
ATOM 2287 N N . GLY A 1 302 ? -14.235 6.958 13.706 1.00 91.31 302 GLY A N 1
ATOM 2288 C CA . GLY A 1 302 ? -13.816 5.722 14.374 1.00 91.31 302 GLY A CA 1
ATOM 2289 C C . GLY A 1 302 ? -13.568 4.555 13.412 1.00 91.31 302 GLY A C 1
ATOM 2290 O O . GLY A 1 302 ? -14.297 4.376 12.436 1.00 91.31 302 GLY A O 1
ATOM 2291 N N . SER A 1 303 ? -12.579 3.719 13.713 1.00 94.44 303 SER A N 1
ATOM 2292 C CA . SER A 1 303 ? -12.384 2.403 13.102 1.00 94.44 303 SER A CA 1
ATOM 2293 C C . SER A 1 303 ? -12.135 1.371 14.196 1.00 94.44 303 SER A C 1
ATOM 2295 O O . SER A 1 303 ? -11.013 1.201 14.678 1.00 94.44 303 SER A O 1
ATOM 2297 N N . PHE A 1 304 ? -13.217 0.718 14.627 1.00 92.81 304 PHE A N 1
ATOM 2298 C CA . PHE A 1 304 ? -13.197 -0.180 15.777 1.00 92.81 304 PHE A CA 1
ATOM 2299 C C . PHE A 1 304 ? -13.641 -1.607 15.427 1.00 92.81 304 PHE A C 1
ATOM 2301 O O . PHE A 1 304 ? -14.646 -1.829 14.739 1.00 92.81 304 PHE A O 1
ATOM 2308 N N . GLY A 1 305 ? -12.888 -2.585 15.936 1.00 93.12 305 GLY A N 1
ATOM 2309 C CA . GLY A 1 305 ? -13.236 -4.009 15.942 1.00 93.12 305 GLY A CA 1
ATOM 2310 C C . GLY A 1 305 ? -13.598 -4.591 14.577 1.00 93.12 305 GLY A C 1
ATOM 2311 O O . GLY A 1 305 ? -12.983 -4.282 13.557 1.00 93.12 305 GLY A O 1
ATOM 2312 N N . ALA A 1 306 ? -14.636 -5.433 14.548 1.00 93.31 306 ALA A N 1
ATOM 2313 C CA . ALA A 1 306 ? -15.100 -6.093 13.326 1.00 93.31 306 ALA A CA 1
ATOM 2314 C C . ALA A 1 306 ? -15.602 -5.116 12.245 1.00 93.31 306 ALA A C 1
ATOM 2316 O O . ALA A 1 306 ? -15.648 -5.463 11.063 1.00 93.31 306 ALA A O 1
ATOM 2317 N N . GLY A 1 307 ? -15.944 -3.881 12.626 1.00 93.56 307 GLY A N 1
ATOM 2318 C CA . GLY A 1 307 ? -16.323 -2.829 11.687 1.00 93.56 307 GLY A CA 1
ATOM 2319 C C . GLY A 1 307 ? -15.191 -2.461 10.727 1.00 93.56 307 GLY A C 1
ATOM 2320 O O . GLY A 1 307 ? -15.433 -2.300 9.531 1.00 93.56 307 GLY A O 1
ATOM 2321 N N . ASN A 1 308 ? -13.949 -2.414 11.226 1.00 96.62 308 ASN A N 1
ATOM 2322 C CA . ASN A 1 308 ? -12.759 -2.192 10.400 1.00 96.62 308 ASN A CA 1
ATOM 2323 C C . ASN A 1 308 ? -12.641 -3.255 9.295 1.00 96.62 308 ASN A C 1
ATOM 2325 O O . ASN A 1 308 ? -12.297 -2.944 8.156 1.00 96.62 308 ASN A O 1
ATOM 2329 N N . TYR A 1 309 ? -12.976 -4.507 9.609 1.00 96.75 309 TYR A N 1
ATOM 2330 C CA . TYR A 1 309 ? -12.907 -5.611 8.657 1.00 96.75 309 TYR A CA 1
ATOM 2331 C C . TYR A 1 309 ? -13.948 -5.480 7.547 1.00 96.75 309 TYR A C 1
ATOM 2333 O O . TYR A 1 309 ? -13.619 -5.524 6.362 1.00 96.75 309 TYR A O 1
ATOM 2341 N N . ALA A 1 310 ? -15.204 -5.246 7.932 1.00 95.88 310 ALA A N 1
ATOM 2342 C CA . ALA A 1 310 ? -16.310 -5.090 6.993 1.00 95.88 310 ALA A CA 1
ATOM 2343 C C . ALA A 1 310 ? -16.142 -3.874 6.068 1.00 95.88 310 ALA A C 1
ATOM 2345 O O . ALA A 1 310 ? -16.662 -3.874 4.957 1.00 95.88 310 ALA A O 1
ATOM 2346 N N . MET A 1 311 ? -15.404 -2.849 6.500 1.00 96.88 311 MET A N 1
ATOM 2347 C CA . MET A 1 311 ? -15.222 -1.596 5.766 1.00 96.88 311 MET A CA 1
ATOM 2348 C C . MET A 1 311 ? -13.867 -1.485 5.048 1.00 96.88 311 MET A C 1
ATOM 2350 O O . MET A 1 311 ? -13.376 -0.377 4.831 1.00 96.88 311 MET A O 1
ATOM 2354 N N . CYS A 1 312 ? -13.256 -2.610 4.667 1.00 97.38 312 CYS A N 1
ATOM 2355 C CA . CYS A 1 312 ? -11.985 -2.646 3.932 1.00 97.38 312 CYS A CA 1
ATOM 2356 C C . CYS A 1 312 ? -10.807 -2.014 4.701 1.00 97.38 312 CYS A C 1
ATOM 2358 O O . CYS A 1 312 ? -10.112 -1.119 4.209 1.00 97.38 312 CYS A O 1
ATOM 2360 N N . GLY A 1 313 ? -10.585 -2.502 5.924 1.00 96.88 313 GLY A N 1
ATOM 2361 C CA . GLY A 1 313 ? -9.408 -2.219 6.747 1.00 96.88 313 GLY A CA 1
ATOM 2362 C C . GLY A 1 313 ? -8.077 -2.608 6.085 1.00 96.88 313 GLY A C 1
ATOM 2363 O O . GLY A 1 313 ? -8.052 -3.234 5.025 1.00 96.88 313 GLY A O 1
ATOM 2364 N N . ARG A 1 314 ? -6.943 -2.289 6.729 1.00 97.19 314 ARG A N 1
ATOM 2365 C CA . ARG A 1 314 ? -5.592 -2.505 6.161 1.00 97.19 314 ARG A CA 1
ATOM 2366 C C . ARG A 1 314 ? -5.331 -3.944 5.700 1.00 97.19 314 ARG A C 1
ATOM 2368 O O . ARG A 1 314 ? -4.670 -4.150 4.690 1.00 97.19 314 ARG A O 1
ATOM 2375 N N . ALA A 1 315 ? -5.891 -4.924 6.409 1.00 97.19 315 ALA A N 1
ATOM 2376 C CA . ALA A 1 315 ? -5.751 -6.350 6.108 1.00 97.19 315 ALA A CA 1
ATOM 2377 C C . ALA A 1 315 ? -6.437 -6.797 4.799 1.00 97.19 315 ALA A C 1
ATOM 2379 O O . ALA A 1 315 ? -6.156 -7.886 4.313 1.00 97.19 315 ALA A O 1
ATOM 2380 N N . TYR A 1 316 ? -7.314 -5.969 4.222 1.00 96.56 316 TYR A N 1
ATOM 2381 C CA . TYR A 1 316 ? -8.071 -6.273 3.000 1.00 96.56 316 TYR A CA 1
ATOM 2382 C C . TYR A 1 316 ? -7.439 -5.659 1.745 1.00 96.56 316 TYR A C 1
ATOM 2384 O O . TYR A 1 316 ? -8.090 -5.539 0.705 1.00 96.56 316 TYR A O 1
ATOM 2392 N N . SER A 1 317 ? -6.172 -5.248 1.861 1.00 94.88 317 SER A N 1
ATOM 2393 C CA . SER A 1 317 ? -5.347 -4.696 0.786 1.00 94.88 317 SER A CA 1
ATOM 2394 C C . SER A 1 317 ? -6.071 -3.641 -0.066 1.00 94.88 317 SER A C 1
ATOM 2396 O O . SER A 1 317 ? -6.173 -3.803 -1.287 1.00 94.88 317 SER A O 1
ATOM 2398 N N . PRO A 1 318 ? -6.600 -2.551 0.534 1.00 94.50 318 PRO A N 1
ATOM 2399 C CA . PRO A 1 318 ? -6.947 -1.385 -0.264 1.00 94.50 318 PRO A CA 1
ATOM 2400 C C . PRO A 1 318 ? -5.682 -0.848 -0.948 1.00 94.50 318 PRO A C 1
ATOM 2402 O O . PRO A 1 318 ? -4.591 -0.867 -0.371 1.00 94.50 318 PRO A O 1
ATOM 2405 N N . ASN A 1 319 ? -5.831 -0.338 -2.171 1.00 92.12 319 ASN A N 1
ATOM 2406 C CA . ASN A 1 319 ? -4.735 0.285 -2.911 1.00 92.12 319 ASN A CA 1
ATOM 2407 C C . ASN A 1 319 ? -4.127 1.424 -2.095 1.00 92.12 319 ASN A C 1
ATOM 2409 O O . ASN A 1 319 ? -2.908 1.532 -2.007 1.00 92.12 319 ASN A O 1
ATOM 2413 N N . PHE A 1 320 ? -4.986 2.215 -1.447 1.00 94.25 320 PHE A N 1
ATOM 2414 C CA . PHE A 1 320 ? -4.586 3.261 -0.519 1.00 94.25 320 PHE A CA 1
ATOM 2415 C C . PHE A 1 320 ? -5.510 3.303 0.696 1.00 94.25 320 PHE A C 1
ATOM 2417 O O . PHE A 1 320 ? -6.726 3.123 0.572 1.00 94.25 320 PHE A O 1
ATOM 2424 N N . MET A 1 321 ? -4.930 3.570 1.862 1.00 96.06 321 MET A N 1
ATOM 2425 C CA . MET A 1 321 ? -5.654 3.796 3.108 1.00 96.06 321 MET A CA 1
ATOM 2426 C C . MET A 1 321 ? -5.170 5.089 3.760 1.00 96.06 321 MET A C 1
ATOM 2428 O O . MET A 1 321 ? -3.980 5.220 4.008 1.00 96.06 321 MET A O 1
ATOM 2432 N N . PHE A 1 322 ? -6.080 6.010 4.070 1.00 97.25 322 PHE A N 1
ATOM 2433 C CA . PHE A 1 322 ? -5.755 7.295 4.696 1.00 97.25 322 PHE A CA 1
ATOM 2434 C C . PHE A 1 322 ? -6.588 7.542 5.948 1.00 97.25 322 PHE A C 1
ATOM 2436 O O . PHE A 1 322 ? -7.697 7.019 6.081 1.00 97.25 322 PHE A O 1
ATOM 2443 N N . LEU A 1 323 ? -6.068 8.374 6.847 1.00 96.62 323 LEU A N 1
ATOM 2444 C CA . LEU A 1 323 ? -6.765 8.819 8.054 1.00 96.62 323 LEU A CA 1
ATOM 2445 C C . LEU A 1 323 ? -6.987 10.328 8.003 1.00 96.62 323 LEU A C 1
ATOM 2447 O O . LEU A 1 323 ? -6.117 11.080 7.567 1.00 96.62 323 LEU A O 1
ATOM 2451 N N . TRP A 1 324 ? -8.127 10.784 8.509 1.00 95.69 324 TRP A N 1
ATOM 2452 C CA . TRP A 1 324 ? -8.268 12.174 8.929 1.00 95.69 324 TRP A CA 1
ATOM 2453 C C . TRP A 1 324 ? -7.567 12.411 10.278 1.00 95.69 324 TRP A C 1
ATOM 2455 O O . TRP A 1 324 ? -7.394 11.469 11.054 1.00 95.69 324 TRP A O 1
ATOM 2465 N N . PRO A 1 325 ? -7.195 13.660 10.618 1.00 94.25 325 PRO A N 1
ATOM 2466 C CA . PRO A 1 325 ? -6.503 13.962 11.874 1.00 94.25 325 PRO A CA 1
ATOM 2467 C C . PRO A 1 325 ? -7.348 13.674 13.124 1.00 94.25 325 PRO A C 1
ATOM 2469 O O . PRO A 1 325 ? -6.812 13.437 14.204 1.00 94.25 325 PRO A O 1
ATOM 2472 N N . ASN A 1 326 ? -8.676 13.682 12.987 1.00 92.44 326 ASN A N 1
ATOM 2473 C CA . ASN A 1 326 ? -9.612 13.320 14.048 1.00 92.44 326 ASN A CA 1
ATOM 2474 C C . ASN A 1 326 ? -9.887 11.807 14.112 1.00 92.44 326 ASN A C 1
ATOM 2476 O O . ASN A 1 326 ? -10.649 11.383 14.967 1.00 92.44 326 ASN A O 1
ATOM 2480 N N . ALA A 1 327 ? -9.331 10.979 13.225 1.00 93.31 327 ALA A N 1
ATOM 2481 C CA . ALA A 1 327 ? -9.638 9.553 13.212 1.00 93.31 327 ALA A CA 1
ATOM 2482 C C . ALA A 1 327 ? -9.107 8.828 14.461 1.00 93.31 327 ALA A C 1
ATOM 2484 O O . ALA A 1 327 ? -8.133 9.262 15.080 1.00 93.31 327 ALA A O 1
ATOM 2485 N N . ARG A 1 328 ? -9.716 7.696 14.820 1.00 93.62 328 ARG A N 1
ATOM 2486 C CA . ARG A 1 328 ? -9.191 6.770 15.839 1.00 93.62 328 ARG A CA 1
ATOM 2487 C C . ARG A 1 328 ? -9.289 5.336 15.354 1.00 93.62 328 ARG A C 1
ATOM 2489 O O . ARG A 1 328 ? -10.306 4.958 14.776 1.00 93.62 328 ARG A O 1
ATOM 2496 N N . ILE A 1 329 ? -8.254 4.541 15.609 1.00 95.25 329 ILE A N 1
ATOM 2497 C CA . ILE A 1 329 ? -8.205 3.129 15.216 1.00 95.25 329 ILE A CA 1
ATOM 2498 C C . ILE A 1 329 ? -7.773 2.247 16.386 1.00 95.25 329 ILE A C 1
ATOM 2500 O O . ILE A 1 329 ? -6.700 2.424 16.945 1.00 95.25 329 ILE A O 1
ATOM 2504 N N . SER A 1 330 ? -8.593 1.271 16.762 1.00 94.94 330 SER A N 1
ATOM 2505 C CA . SER A 1 330 ? -8.239 0.302 17.807 1.00 94.94 330 SER A CA 1
ATOM 2506 C C . SER A 1 330 ? -9.129 -0.938 17.732 1.00 94.94 330 SER A C 1
ATOM 2508 O O . SER A 1 330 ? -10.116 -0.989 16.998 1.00 94.94 330 SER A O 1
ATOM 2510 N N . VAL A 1 331 ? -8.794 -1.977 18.501 1.00 94.25 331 VAL A N 1
ATOM 2511 C CA . VAL A 1 331 ? -9.595 -3.214 18.537 1.00 94.25 331 VAL A CA 1
ATOM 2512 C C . VAL A 1 331 ? -11.012 -2.976 19.076 1.00 94.25 331 VAL A C 1
ATOM 2514 O O . VAL A 1 331 ? -11.962 -3.598 18.615 1.00 94.25 331 VAL A O 1
ATOM 2517 N N . MET A 1 332 ? -11.170 -2.040 20.009 1.00 91.06 332 MET A N 1
ATOM 2518 C CA . MET A 1 332 ? -12.448 -1.551 20.531 1.00 91.06 332 MET A CA 1
ATOM 2519 C C . MET A 1 332 ? -12.251 -0.148 21.120 1.00 91.06 332 MET A C 1
ATOM 2521 O O . MET A 1 332 ? -11.108 0.290 21.283 1.00 91.06 332 MET A O 1
ATOM 2525 N N . GLY A 1 333 ? -13.333 0.564 21.445 1.00 88.00 333 GLY A N 1
ATOM 2526 C CA . GLY A 1 333 ? -13.223 1.894 22.054 1.00 88.00 333 GLY A CA 1
ATOM 2527 C C . GLY A 1 333 ? -12.570 1.839 23.441 1.00 88.00 333 GLY A C 1
ATOM 2528 O O . GLY A 1 333 ? -12.843 0.920 24.212 1.00 88.00 333 GLY A O 1
ATOM 2529 N N . GLY A 1 334 ? -11.745 2.831 23.794 1.00 89.38 334 GLY A N 1
ATOM 2530 C CA . GLY A 1 334 ? -10.980 2.826 25.053 1.00 89.38 334 GLY A CA 1
ATOM 2531 C C . GLY A 1 334 ? -11.846 2.665 26.309 1.00 89.38 334 GLY A C 1
ATOM 2532 O O . GLY A 1 334 ? -11.535 1.852 27.173 1.00 89.38 334 GLY A O 1
ATOM 2533 N N . ALA A 1 335 ? -12.993 3.351 26.375 1.00 88.75 335 ALA A N 1
ATOM 2534 C CA . ALA A 1 335 ? -13.939 3.207 27.488 1.00 88.75 335 ALA A CA 1
ATOM 2535 C C . ALA A 1 335 ? -14.565 1.799 27.568 1.00 88.75 335 ALA A C 1
ATOM 2537 O O . ALA A 1 335 ? -14.807 1.292 28.661 1.00 88.75 335 ALA A O 1
ATOM 2538 N N . GLN A 1 336 ? -14.799 1.151 26.421 1.00 88.12 336 GLN A N 1
ATOM 2539 C CA . GLN A 1 336 ? -15.313 -0.222 26.370 1.00 88.12 336 GLN A CA 1
ATOM 2540 C C . GLN A 1 336 ? -14.243 -1.217 26.836 1.00 88.12 336 GLN A C 1
ATOM 2542 O O . GLN A 1 336 ? -14.533 -2.072 27.669 1.00 88.12 336 GLN A O 1
ATOM 2547 N N . ALA A 1 337 ? -13.001 -1.063 26.364 1.00 90.88 337 ALA A N 1
ATOM 2548 C CA . ALA A 1 337 ? -11.871 -1.886 26.796 1.00 90.88 337 ALA A CA 1
ATOM 2549 C C . ALA A 1 337 ? -11.625 -1.767 28.303 1.00 90.88 337 ALA A C 1
ATOM 2551 O O . ALA A 1 337 ? -11.453 -2.778 28.981 1.00 90.88 337 ALA A O 1
ATOM 2552 N N . ALA A 1 338 ? -11.657 -0.541 28.829 1.00 93.00 338 ALA A N 1
ATOM 2553 C CA . ALA A 1 338 ? -11.503 -0.271 30.250 1.00 93.00 338 ALA A CA 1
ATOM 2554 C C . ALA A 1 338 ? -12.598 -0.950 31.083 1.00 93.00 338 ALA A C 1
ATOM 2556 O O . ALA A 1 338 ? -12.282 -1.582 32.086 1.00 93.00 338 ALA A O 1
ATOM 2557 N N . GLY A 1 339 ? -13.861 -0.886 30.643 1.00 92.94 339 GLY A N 1
ATOM 2558 C CA . GLY A 1 339 ? -14.972 -1.579 31.300 1.00 92.94 339 GLY A CA 1
ATOM 2559 C C . GLY A 1 339 ? -14.784 -3.099 31.344 1.00 92.94 339 GLY A C 1
ATOM 2560 O O . GLY A 1 339 ? -14.858 -3.691 32.417 1.00 92.94 339 GLY A O 1
ATOM 2561 N N . VAL A 1 340 ? -14.464 -3.724 30.205 1.00 92.50 340 VAL A N 1
ATOM 2562 C CA . VAL A 1 340 ? -14.291 -5.187 30.104 1.00 92.50 340 VAL A CA 1
ATOM 2563 C C . VAL A 1 340 ? -13.081 -5.676 30.901 1.00 92.50 340 VAL A C 1
ATOM 2565 O O . VAL A 1 340 ? -13.181 -6.638 31.662 1.00 92.50 340 VAL A O 1
ATOM 2568 N N . LEU A 1 341 ? -11.926 -5.018 30.755 1.00 92.00 341 LEU A N 1
ATOM 2569 C CA . LEU A 1 341 ? -10.722 -5.381 31.506 1.00 92.00 341 LEU A CA 1
ATOM 2570 C C . LEU A 1 341 ? -10.915 -5.161 33.004 1.00 92.00 341 LEU A C 1
ATOM 2572 O O . LEU A 1 341 ? -10.381 -5.928 33.805 1.00 92.00 341 LEU A O 1
ATOM 2576 N N . SER A 1 342 ? -11.691 -4.141 33.374 1.00 93.06 342 SER A N 1
ATOM 2577 C CA . SER A 1 342 ? -12.025 -3.895 34.763 1.00 93.06 342 SER A CA 1
ATOM 2578 C C . SER A 1 342 ? -12.881 -5.037 35.321 1.00 93.06 342 SER A C 1
ATOM 2580 O O . SER A 1 342 ? -12.503 -5.655 36.311 1.00 93.06 342 SER A O 1
ATOM 2582 N N . GLU A 1 343 ? -13.954 -5.429 34.638 1.00 91.31 343 GLU A N 1
ATOM 2583 C CA . GLU A 1 343 ? -14.819 -6.529 35.077 1.00 91.31 343 GLU A CA 1
ATOM 2584 C C . GLU A 1 343 ? -14.052 -7.857 35.247 1.00 91.31 343 GLU A C 1
ATOM 2586 O O . GLU A 1 343 ? -14.183 -8.538 36.272 1.00 91.31 343 GLU A O 1
ATOM 2591 N N . ILE A 1 344 ? -13.171 -8.190 34.295 1.00 91.69 344 ILE A N 1
ATOM 2592 C CA . ILE A 1 344 ? -12.311 -9.385 34.361 1.00 91.69 344 ILE A CA 1
ATOM 2593 C C . ILE A 1 344 ? -11.313 -9.286 35.523 1.00 91.69 344 ILE A C 1
ATOM 2595 O O . ILE A 1 344 ? -11.151 -10.242 36.292 1.00 91.69 344 ILE A O 1
ATOM 2599 N N . GLY A 1 345 ? -10.648 -8.137 35.670 1.00 88.25 345 GLY A N 1
ATOM 2600 C CA . GLY A 1 345 ? -9.695 -7.882 36.750 1.00 88.25 345 GLY A CA 1
ATOM 2601 C C . GLY A 1 345 ? -10.342 -8.013 38.128 1.00 88.25 345 GLY A C 1
ATOM 2602 O O . GLY A 1 345 ? -9.777 -8.648 39.023 1.00 88.25 345 GLY A O 1
ATOM 2603 N N . GLY A 1 346 ? -11.567 -7.511 38.273 1.00 88.69 346 GLY A N 1
ATOM 2604 C CA . GLY A 1 346 ? -12.338 -7.591 39.510 1.00 88.69 346 GLY A CA 1
ATOM 2605 C C . GLY A 1 346 ? -12.784 -8.996 39.846 1.00 88.69 346 GLY A C 1
ATOM 2606 O O . GLY A 1 346 ? -12.632 -9.428 40.989 1.00 88.69 346 GLY A O 1
ATOM 2607 N N . ALA A 1 347 ? -13.257 -9.750 38.855 1.00 89.38 347 ALA A N 1
ATOM 2608 C CA . ALA A 1 347 ? -13.579 -11.159 39.040 1.00 89.38 347 ALA A CA 1
ATOM 2609 C C . ALA A 1 347 ? -12.348 -11.971 39.489 1.00 89.38 347 ALA A C 1
ATOM 2611 O O . ALA A 1 347 ? -12.465 -12.834 40.362 1.00 89.38 347 ALA A O 1
ATOM 2612 N N . CYS A 1 348 ? -11.163 -11.676 38.941 1.00 87.94 348 CYS A N 1
ATOM 2613 C CA . CYS A 1 348 ? -9.911 -12.335 39.315 1.00 87.94 348 CYS A CA 1
ATOM 2614 C C . CYS A 1 348 ? -9.462 -11.970 40.742 1.00 87.94 348 CYS A C 1
ATOM 2616 O O . CYS A 1 348 ? -9.251 -12.866 41.563 1.00 87.94 348 CYS A O 1
ATOM 2618 N N . LYS A 1 349 ? -9.411 -10.673 41.080 1.00 88.62 349 LYS A N 1
ATOM 2619 C CA . LYS A 1 349 ? -9.075 -10.201 42.437 1.00 88.62 349 LYS A CA 1
ATOM 2620 C C . LYS A 1 349 ? -10.040 -10.758 43.489 1.00 88.62 349 LYS A C 1
ATOM 2622 O O . LYS A 1 349 ? -9.601 -11.227 44.538 1.00 88.62 349 LYS A O 1
ATOM 2627 N N . LYS A 1 350 ? -11.341 -10.818 43.174 1.00 88.50 350 LYS A N 1
ATOM 2628 C CA . LYS A 1 350 ? -12.367 -11.408 44.047 1.00 88.50 350 LYS A CA 1
ATOM 2629 C C . LYS A 1 350 ? -12.135 -12.902 44.295 1.00 88.50 350 LYS A C 1
ATOM 2631 O O . LYS A 1 350 ? -12.289 -13.347 45.428 1.00 88.50 350 LYS A O 1
ATOM 2636 N N . LYS A 1 351 ? -11.723 -13.669 43.276 1.00 89.38 351 LYS A N 1
ATOM 2637 C CA . LYS A 1 351 ? -11.338 -15.088 43.433 1.00 89.38 351 LYS A CA 1
ATOM 2638 C C . LYS A 1 351 ? -10.090 -15.275 44.302 1.00 89.38 351 LYS A C 1
ATOM 2640 O O . LYS A 1 351 ? -9.976 -16.295 44.968 1.00 89.38 351 LYS A O 1
ATOM 2645 N N . GLN A 1 352 ? -9.184 -14.301 44.313 1.00 88.69 352 GLN A N 1
ATOM 2646 C CA . GLN A 1 352 ? -7.968 -14.303 45.135 1.00 88.69 352 GLN A CA 1
ATOM 2647 C C . GLN A 1 352 ? -8.191 -13.752 46.556 1.00 88.69 352 GLN A C 1
ATOM 2649 O O . GLN A 1 352 ? -7.244 -13.654 47.329 1.00 88.69 352 GLN A O 1
ATOM 2654 N N . GLY A 1 353 ? -9.424 -13.367 46.911 1.00 86.25 353 GLY A N 1
ATOM 2655 C CA . GLY A 1 353 ? -9.738 -12.764 48.211 1.00 86.25 353 GLY A CA 1
ATOM 2656 C C . GLY A 1 353 ? -9.204 -11.336 48.393 1.00 86.25 353 GLY A C 1
ATOM 2657 O O . GLY A 1 353 ? -9.286 -10.789 49.491 1.00 86.25 353 GLY A O 1
ATOM 2658 N N . ILE A 1 354 ? -8.679 -10.713 47.333 1.00 88.69 354 ILE A N 1
ATOM 2659 C CA . ILE A 1 354 ? -8.139 -9.351 47.360 1.00 88.69 354 ILE A CA 1
ATOM 2660 C C . ILE A 1 354 ? -9.301 -8.366 47.193 1.00 88.69 354 ILE A C 1
ATOM 2662 O O . ILE A 1 354 ? -10.053 -8.432 46.217 1.00 88.69 354 ILE A O 1
ATOM 2666 N N . LYS A 1 355 ? -9.454 -7.434 48.143 1.00 81.88 355 LYS A N 1
ATOM 2667 C CA . LYS A 1 355 ? -10.420 -6.333 48.019 1.00 81.88 355 LYS A CA 1
ATOM 2668 C C . LYS A 1 355 ? -9.939 -5.356 46.952 1.00 81.88 355 LYS A C 1
ATOM 2670 O O . LYS A 1 355 ? -8.794 -4.928 46.982 1.00 81.88 355 LYS A O 1
ATOM 2675 N N . TRP A 1 356 ? -10.833 -5.000 46.038 1.00 85.81 356 TRP A N 1
ATOM 2676 C CA . TRP A 1 356 ? -10.586 -3.992 45.017 1.00 85.81 356 TRP A CA 1
ATOM 2677 C C . TRP A 1 356 ? -11.453 -2.774 45.317 1.00 85.81 356 TRP A C 1
ATOM 2679 O O . TRP A 1 356 ? -12.681 -2.898 45.359 1.00 85.81 356 TRP A O 1
ATOM 2689 N N . THR A 1 357 ? -10.830 -1.635 45.624 1.00 89.19 357 THR A N 1
ATOM 2690 C CA . THR A 1 357 ? -11.575 -0.406 45.922 1.00 89.19 357 THR A CA 1
ATOM 2691 C C . THR A 1 357 ? -12.056 0.264 44.639 1.00 89.19 357 THR A C 1
ATOM 2693 O O . THR A 1 357 ? -11.523 0.025 43.555 1.00 89.19 357 THR A O 1
ATOM 2696 N N . LYS A 1 358 ? -13.066 1.132 44.766 1.00 87.88 358 LYS A N 1
ATOM 2697 C CA . LYS A 1 358 ? -13.562 1.915 43.630 1.00 87.88 358 LYS A CA 1
ATOM 2698 C C . LYS A 1 358 ? -12.495 2.868 43.091 1.00 87.88 358 LYS A C 1
ATOM 2700 O O . LYS A 1 358 ? -12.446 3.067 41.884 1.00 87.88 358 LYS A O 1
ATOM 2705 N N . GLU A 1 359 ? -11.627 3.421 43.944 1.00 90.06 359 GLU A N 1
ATOM 2706 C CA . GLU A 1 359 ? -10.532 4.276 43.468 1.00 90.06 359 GLU A CA 1
ATOM 2707 C C . GLU A 1 359 ? -9.523 3.487 42.623 1.00 90.06 359 GLU A C 1
ATOM 2709 O O . GLU A 1 359 ? -9.158 3.932 41.537 1.00 90.06 359 GLU A O 1
ATOM 2714 N N . GLU A 1 360 ? -9.126 2.288 43.065 1.00 88.56 360 GLU A N 1
ATOM 2715 C CA . GLU A 1 360 ? -8.222 1.418 42.299 1.00 88.56 360 GLU A CA 1
ATOM 2716 C C . GLU A 1 360 ? -8.841 0.960 40.967 1.00 88.56 360 GLU A C 1
ATOM 2718 O O . GLU A 1 360 ? -8.129 0.717 39.991 1.00 88.56 360 GLU A O 1
ATOM 2723 N N . GLU A 1 361 ? -10.161 0.770 40.929 1.00 89.50 361 GLU A N 1
ATOM 2724 C CA . GLU A 1 361 ? -10.895 0.410 39.715 1.00 89.50 361 GLU A CA 1
ATOM 2725 C C . GLU A 1 361 ? -10.892 1.557 38.697 1.00 89.50 361 GLU A C 1
ATOM 2727 O O . GLU A 1 361 ? -10.587 1.339 37.521 1.00 89.50 361 GLU A O 1
ATOM 2732 N N . GLU A 1 362 ? -11.181 2.779 39.144 1.00 92.06 362 GLU A N 1
ATOM 2733 C CA . GLU A 1 362 ? -11.184 3.962 38.282 1.00 92.06 362 GLU A CA 1
ATOM 2734 C C . GLU A 1 362 ? -9.773 4.341 37.814 1.00 92.06 362 GLU A C 1
ATOM 2736 O O . GLU A 1 362 ? -9.589 4.664 36.640 1.00 92.06 362 GLU A O 1
ATOM 2741 N N . GLU A 1 363 ? -8.749 4.207 38.664 1.00 93.38 363 GLU A N 1
ATOM 2742 C CA . GLU A 1 363 ? -7.352 4.409 38.256 1.00 93.38 363 GLU A CA 1
ATOM 2743 C C . GLU A 1 363 ? -6.929 3.395 37.181 1.00 93.38 363 GLU A C 1
ATOM 2745 O O . GLU A 1 363 ? -6.283 3.746 36.188 1.00 93.38 363 GLU A O 1
ATOM 2750 N N . PHE A 1 364 ? -7.325 2.128 37.339 1.00 92.94 364 PHE A N 1
ATOM 2751 C CA . PHE A 1 364 ? -7.074 1.096 36.338 1.00 92.94 364 PHE A CA 1
ATOM 2752 C C . PHE A 1 364 ? -7.767 1.420 35.008 1.00 92.94 364 PHE A C 1
ATOM 2754 O O . PHE A 1 364 ? -7.128 1.370 33.953 1.00 92.94 364 PHE A O 1
ATOM 2761 N N . LYS A 1 365 ? -9.052 1.797 35.044 1.00 93.56 365 LYS A N 1
ATOM 2762 C CA . LYS A 1 365 ? -9.796 2.198 33.842 1.00 93.56 365 LYS A CA 1
ATOM 2763 C C . LYS A 1 365 ? -9.148 3.400 33.158 1.00 93.56 365 LYS A C 1
ATOM 2765 O O . LYS A 1 365 ? -8.983 3.369 31.940 1.00 93.56 365 LYS A O 1
ATOM 2770 N N . ALA A 1 366 ? -8.741 4.416 33.919 1.00 94.56 366 ALA A N 1
ATOM 2771 C CA . ALA A 1 366 ? -8.091 5.612 33.389 1.00 94.56 366 ALA A CA 1
ATOM 2772 C C . ALA A 1 366 ? -6.801 5.271 32.626 1.00 94.56 366 ALA A C 1
ATOM 2774 O O . ALA A 1 366 ? -6.641 5.703 31.484 1.00 94.56 366 ALA A O 1
ATOM 2775 N N . LYS A 1 367 ? -5.941 4.411 33.194 1.00 95.00 367 LYS A N 1
ATOM 2776 C CA . LYS A 1 367 ? -4.713 3.932 32.528 1.00 95.00 367 LYS A CA 1
ATOM 2777 C C . LYS A 1 367 ? -5.004 3.215 31.208 1.00 95.00 367 LYS A C 1
ATOM 2779 O O . LYS A 1 367 ? -4.289 3.411 30.226 1.00 95.00 367 LYS A O 1
ATOM 2784 N N . VAL A 1 368 ? -6.055 2.393 31.162 1.00 94.38 368 VAL A N 1
ATOM 2785 C CA . VAL A 1 368 ? -6.464 1.697 29.930 1.00 94.38 368 VAL A CA 1
ATOM 2786 C C . VAL A 1 368 ? -6.978 2.686 28.883 1.00 94.38 368 VAL A C 1
ATOM 2788 O O . VAL A 1 368 ? -6.585 2.595 27.720 1.00 94.38 368 VAL A O 1
ATOM 2791 N N . VAL A 1 369 ? -7.827 3.641 29.273 1.00 94.06 369 VAL A N 1
ATOM 2792 C CA . VAL A 1 369 ? -8.352 4.663 28.352 1.00 94.06 369 VAL A CA 1
ATOM 2793 C C . VAL A 1 369 ? -7.215 5.495 27.758 1.00 94.06 369 VAL A C 1
ATOM 2795 O O . VAL A 1 369 ? -7.185 5.690 26.545 1.00 94.06 369 VAL A O 1
ATOM 2798 N N . GLU A 1 370 ? -6.259 5.927 28.581 1.00 94.88 370 GLU A N 1
ATOM 2799 C CA . GLU A 1 370 ? -5.093 6.692 28.132 1.00 94.88 370 GLU A CA 1
ATOM 2800 C C . GLU A 1 370 ? -4.230 5.896 27.140 1.00 94.88 370 GLU A C 1
ATOM 2802 O O . GLU A 1 370 ? -3.845 6.416 26.089 1.00 94.88 370 GLU A O 1
ATOM 2807 N N . ALA A 1 371 ? -3.968 4.616 27.428 1.00 94.50 371 ALA A N 1
ATOM 2808 C CA . ALA A 1 371 ? -3.218 3.749 26.524 1.00 94.50 371 ALA A CA 1
ATOM 2809 C C . ALA A 1 371 ? -3.905 3.626 25.153 1.00 94.50 371 ALA A C 1
ATOM 2811 O O . ALA A 1 371 ? -3.247 3.774 24.122 1.00 94.50 371 ALA A O 1
ATOM 2812 N N . TYR A 1 372 ? -5.228 3.428 25.135 1.00 94.50 372 TYR A N 1
ATOM 2813 C CA . TYR A 1 372 ? -6.012 3.337 23.900 1.00 94.50 372 TYR A CA 1
ATOM 2814 C C . TYR A 1 372 ? -6.066 4.661 23.134 1.00 94.50 372 TYR A C 1
ATOM 2816 O O . TYR A 1 372 ? -6.031 4.647 21.906 1.00 94.50 372 TYR A O 1
ATOM 2824 N N . GLU A 1 373 ? -6.122 5.798 23.826 1.00 92.12 373 GLU A N 1
ATOM 2825 C CA . GLU A 1 373 ? -6.099 7.112 23.179 1.00 92.12 373 GLU A CA 1
ATOM 2826 C C . GLU A 1 373 ? -4.741 7.383 22.520 1.00 92.12 373 GLU A C 1
ATOM 2828 O O . GLU A 1 373 ? -4.672 7.849 21.381 1.00 92.12 373 GLU A O 1
ATOM 2833 N N . ARG A 1 374 ? -3.649 7.018 23.202 1.00 95.19 374 ARG A N 1
ATOM 2834 C CA . ARG A 1 374 ? -2.288 7.138 22.669 1.00 95.19 374 ARG A CA 1
ATOM 2835 C C . ARG A 1 374 ? -2.064 6.230 21.461 1.00 95.19 374 ARG A C 1
ATOM 2837 O O . ARG A 1 374 ? -1.497 6.669 20.464 1.00 95.19 374 ARG A O 1
ATOM 2844 N N . GL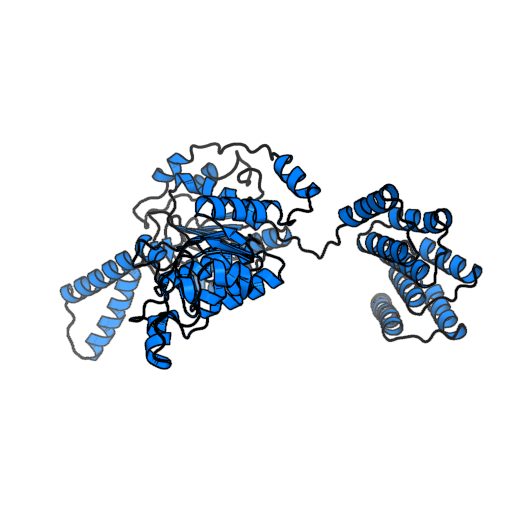U A 1 375 ? -2.464 4.966 21.560 1.00 95.56 375 GLU A N 1
ATOM 2845 C CA . GLU A 1 375 ? -2.209 3.951 20.529 1.00 95.56 375 GLU A CA 1
ATOM 2846 C C . GLU A 1 375 ? -3.190 4.037 19.357 1.00 95.56 375 GLU A C 1
ATOM 2848 O O . GLU A 1 375 ? -2.831 3.697 18.230 1.00 95.56 375 GLU A O 1
ATOM 2853 N N . GLY A 1 376 ? -4.401 4.542 19.599 1.00 94.81 376 GLY A N 1
ATOM 2854 C CA . GLY A 1 376 ? -5.403 4.769 18.563 1.00 94.81 376 GLY A CA 1
ATOM 2855 C C . GLY A 1 376 ? -5.268 6.096 17.825 1.00 94.81 376 GLY A C 1
ATOM 2856 O O . GLY A 1 376 ? -6.018 6.341 16.879 1.00 94.81 376 GLY A O 1
ATOM 2857 N N . ASN A 1 377 ? -4.327 6.949 18.233 1.00 95.31 377 ASN A N 1
ATOM 2858 C CA . ASN A 1 377 ? -4.058 8.229 17.595 1.00 95.31 377 ASN A CA 1
ATOM 2859 C C . ASN A 1 377 ? -3.547 8.047 16.143 1.00 95.31 377 ASN A C 1
ATOM 2861 O O . ASN A 1 377 ? -2.697 7.181 15.902 1.00 95.31 377 ASN A O 1
ATOM 2865 N N . PRO A 1 378 ? -3.965 8.891 15.175 1.00 96.19 378 PRO A N 1
ATOM 2866 C CA . PRO A 1 378 ? -3.493 8.816 13.792 1.00 96.19 378 PRO A CA 1
ATOM 2867 C C . PRO A 1 378 ? -1.969 8.855 13.652 1.00 96.19 378 PRO A C 1
ATOM 2869 O O . PRO A 1 378 ? -1.414 8.106 12.857 1.00 96.19 378 PRO A O 1
ATOM 2872 N N . TYR A 1 379 ? -1.262 9.642 14.469 1.00 97.62 379 TYR A N 1
ATOM 2873 C CA . TYR A 1 379 ? 0.202 9.694 14.423 1.00 97.62 379 TYR A CA 1
ATOM 2874 C C . TYR A 1 379 ? 0.844 8.367 14.839 1.00 97.62 379 TYR A C 1
ATOM 2876 O O . TYR A 1 379 ? 1.857 7.963 14.268 1.00 97.62 379 TYR A O 1
ATOM 2884 N N . TYR A 1 380 ? 0.245 7.659 15.801 1.00 97.94 380 TYR A N 1
ATOM 2885 C CA . TYR A 1 380 ? 0.715 6.341 16.222 1.00 97.94 380 TYR A CA 1
ATOM 2886 C C . TYR A 1 380 ? 0.523 5.300 15.109 1.00 97.94 380 TYR A C 1
ATOM 2888 O O . TYR A 1 380 ? 1.417 4.474 14.878 1.00 97.94 380 TYR A O 1
ATOM 2896 N N . SER A 1 381 ? -0.610 5.389 14.406 1.00 97.50 381 SER A N 1
ATOM 2897 C CA . SER A 1 381 ? -0.978 4.561 13.254 1.00 97.50 381 SER A CA 1
ATOM 2898 C C . SER A 1 381 ? -0.041 4.778 12.059 1.00 97.50 381 SER A C 1
ATOM 2900 O O . SER A 1 381 ? 0.630 3.840 11.608 1.00 97.50 381 SER A O 1
ATOM 2902 N N . THR A 1 382 ? 0.100 6.025 11.601 1.00 97.69 382 THR A N 1
ATOM 2903 C CA . THR A 1 382 ? 0.918 6.376 10.432 1.00 97.69 382 THR A CA 1
ATOM 2904 C C . THR A 1 382 ? 2.398 6.093 10.671 1.00 97.69 382 THR A C 1
ATOM 2906 O O . THR A 1 382 ? 3.081 5.589 9.777 1.00 97.69 382 THR A O 1
ATOM 2909 N N . ALA A 1 383 ? 2.900 6.299 11.897 1.00 97.81 383 ALA A N 1
ATOM 2910 C CA . ALA A 1 383 ? 4.274 5.946 12.267 1.00 97.81 383 ALA A CA 1
ATOM 2911 C C . ALA A 1 383 ? 4.588 4.449 12.087 1.00 97.81 383 ALA A C 1
ATOM 2913 O O . ALA A 1 383 ? 5.754 4.070 11.996 1.00 97.81 383 ALA A O 1
ATOM 2914 N N . ARG A 1 384 ? 3.560 3.592 12.027 1.00 97.75 384 ARG A N 1
ATOM 2915 C CA . ARG A 1 384 ? 3.669 2.135 11.852 1.00 97.75 384 ARG A CA 1
ATOM 2916 C C . ARG A 1 384 ? 3.186 1.654 10.488 1.00 97.75 384 ARG A C 1
ATOM 2918 O O . ARG A 1 384 ? 3.181 0.440 10.261 1.00 97.75 384 ARG A O 1
ATOM 2925 N N . LEU A 1 385 ? 2.811 2.558 9.582 1.00 97.69 385 LEU A N 1
ATOM 2926 C CA . LEU A 1 385 ? 2.290 2.243 8.247 1.00 97.69 385 LEU A CA 1
ATOM 2927 C C . LEU A 1 385 ? 1.045 1.336 8.271 1.00 97.69 385 LEU A C 1
ATOM 2929 O O . LEU A 1 385 ? 0.852 0.479 7.396 1.00 97.69 385 LEU A O 1
ATOM 2933 N N . TRP A 1 386 ? 0.201 1.494 9.294 1.00 97.56 386 TRP A N 1
ATOM 2934 C CA . TRP A 1 386 ? -1.152 0.927 9.269 1.00 97.56 386 TRP A CA 1
ATOM 2935 C C . TRP A 1 386 ? -2.013 1.616 8.203 1.00 97.56 386 TRP A C 1
ATOM 2937 O O . TRP A 1 386 ? -2.900 0.996 7.625 1.00 97.56 386 TRP A O 1
ATOM 2947 N N . ASP A 1 387 ? -1.653 2.849 7.873 1.00 97.44 387 ASP A N 1
ATOM 2948 C CA . ASP A 1 387 ? -2.159 3.667 6.785 1.00 97.44 387 ASP A CA 1
ATOM 2949 C C . ASP A 1 387 ? -1.011 4.230 5.932 1.00 97.44 387 ASP A C 1
ATOM 2951 O O . ASP A 1 387 ? 0.170 4.021 6.220 1.00 97.44 387 ASP A O 1
ATOM 2955 N N . ASP A 1 388 ? -1.371 4.904 4.846 1.00 96.69 388 ASP A N 1
ATOM 2956 C CA . ASP A 1 388 ? -0.461 5.520 3.881 1.00 96.69 388 ASP A CA 1
ATOM 2957 C C . ASP A 1 388 ? -0.318 7.038 4.096 1.00 96.69 388 ASP A C 1
ATOM 2959 O O . ASP A 1 388 ? 0.360 7.707 3.315 1.00 96.69 388 ASP A O 1
ATOM 2963 N N . GLY A 1 389 ? -0.933 7.585 5.150 1.00 96.44 389 GLY A N 1
ATOM 2964 C CA . GLY A 1 389 ? -0.813 8.988 5.518 1.00 96.44 389 GLY A CA 1
ATOM 2965 C C . GLY A 1 389 ? -2.048 9.567 6.203 1.00 96.44 389 GLY A C 1
ATOM 2966 O O . GLY A 1 389 ? -3.183 9.116 6.020 1.00 96.44 389 GLY A O 1
ATOM 2967 N N . ILE A 1 390 ? -1.802 10.649 6.938 1.00 97.25 390 ILE A N 1
ATOM 2968 C CA . ILE A 1 390 ? -2.839 11.540 7.455 1.00 97.25 390 ILE A CA 1
ATOM 2969 C C . ILE A 1 390 ? -3.105 12.602 6.391 1.00 97.25 390 ILE A C 1
ATOM 2971 O O . ILE A 1 390 ? -2.167 13.208 5.870 1.00 97.25 390 ILE A O 1
ATOM 2975 N N . VAL A 1 391 ? -4.374 12.828 6.067 1.00 94.94 391 VAL A N 1
ATOM 2976 C CA . VAL A 1 391 ? -4.795 13.783 5.036 1.00 94.94 391 VAL A CA 1
ATOM 2977 C C . VAL A 1 391 ? -5.675 14.864 5.642 1.00 94.94 391 VAL A C 1
ATOM 2979 O O . VAL A 1 391 ? -6.508 14.581 6.502 1.00 94.94 391 VAL A O 1
ATOM 2982 N N . ASP A 1 392 ? -5.517 16.104 5.182 1.00 94.69 392 ASP A N 1
ATOM 2983 C CA . ASP A 1 392 ? -6.467 17.166 5.511 1.00 94.69 392 ASP A CA 1
ATOM 2984 C C . ASP A 1 392 ? -7.857 16.766 4.983 1.00 94.69 392 ASP A C 1
ATOM 2986 O O . ASP A 1 392 ? -7.967 16.390 3.807 1.00 94.69 392 ASP A O 1
ATOM 2990 N N . PRO A 1 393 ? -8.928 16.855 5.796 1.00 94.25 393 PRO A N 1
ATOM 2991 C CA . PRO A 1 393 ? -10.284 16.580 5.339 1.00 94.25 393 PRO A CA 1
ATOM 2992 C C . PRO A 1 393 ? -10.643 17.282 4.024 1.00 94.25 393 PRO A C 1
ATOM 2994 O O . PRO A 1 393 ? -11.260 16.657 3.158 1.00 94.25 393 PRO A O 1
ATOM 2997 N N . ALA A 1 394 ? -10.190 18.523 3.819 1.00 93.19 394 ALA A N 1
ATOM 2998 C CA . ALA A 1 394 ? -10.445 19.292 2.598 1.00 93.19 394 ALA A CA 1
ATOM 2999 C C . ALA A 1 394 ? -9.728 18.732 1.352 1.00 93.19 394 ALA A C 1
ATOM 3001 O O . ALA A 1 394 ? -10.200 18.912 0.228 1.00 93.19 394 ALA A O 1
ATOM 3002 N N . ASP A 1 395 ? -8.615 18.016 1.530 1.00 93.19 395 ASP A N 1
ATOM 3003 C CA . ASP A 1 395 ? -7.849 17.408 0.438 1.00 93.19 395 ASP A CA 1
ATOM 3004 C C . ASP A 1 395 ? -8.310 15.983 0.101 1.00 93.19 395 ASP A C 1
ATOM 3006 O O . ASP A 1 395 ? -7.851 15.410 -0.888 1.00 93.19 395 ASP A O 1
ATOM 3010 N N . THR A 1 396 ? -9.279 15.429 0.839 1.00 92.75 396 THR A N 1
ATOM 3011 C CA . THR A 1 396 ? -9.865 14.096 0.598 1.00 92.75 396 THR A CA 1
ATOM 3012 C C . THR A 1 396 ? -10.186 13.859 -0.877 1.00 92.75 396 THR A C 1
ATOM 3014 O O . THR A 1 396 ? -9.769 12.861 -1.464 1.00 92.75 396 THR A O 1
ATOM 3017 N N . ARG A 1 397 ? -10.876 14.812 -1.516 1.00 89.88 397 ARG A N 1
ATOM 3018 C CA . ARG A 1 397 ? -11.225 14.732 -2.940 1.00 89.88 397 ARG A CA 1
ATOM 3019 C C . ARG A 1 397 ? -9.974 14.639 -3.819 1.00 89.88 397 ARG A C 1
ATOM 3021 O O . ARG A 1 397 ? -9.904 13.759 -4.674 1.00 89.88 397 ARG A O 1
ATOM 3028 N N . LYS A 1 398 ? -8.967 15.485 -3.573 1.00 87.38 398 LYS A N 1
ATOM 3029 C CA . LYS A 1 398 ? -7.695 15.501 -4.317 1.00 87.38 398 LYS A CA 1
ATOM 3030 C C . LYS A 1 398 ? -6.859 14.246 -4.105 1.00 87.38 398 LYS A C 1
ATOM 3032 O O . LYS A 1 398 ? -6.076 13.925 -4.982 1.00 87.38 398 LYS A O 1
ATOM 3037 N N . VAL A 1 399 ? -7.000 13.554 -2.979 1.00 87.12 399 VAL A N 1
ATOM 3038 C CA . VAL A 1 399 ? -6.285 12.298 -2.706 1.00 87.12 399 VAL A CA 1
ATOM 3039 C C . VAL A 1 399 ? -6.974 11.107 -3.381 1.00 87.12 399 VAL A C 1
ATOM 3041 O O . VAL A 1 399 ? -6.303 10.188 -3.847 1.00 87.12 399 VAL A O 1
ATOM 3044 N N . ILE A 1 400 ? -8.304 11.144 -3.518 1.00 83.12 400 ILE A N 1
ATOM 3045 C CA . ILE A 1 400 ? -9.071 10.129 -4.258 1.00 83.12 400 ILE A CA 1
ATOM 3046 C C . ILE A 1 400 ? -8.889 10.292 -5.779 1.00 83.12 400 ILE A C 1
ATOM 3048 O O . ILE A 1 400 ? -8.784 9.302 -6.497 1.00 83.12 400 ILE A O 1
ATOM 3052 N N . GLY A 1 401 ? -8.820 11.523 -6.294 1.00 67.31 401 GLY A N 1
ATOM 3053 C CA . GLY A 1 401 ? -8.725 11.795 -7.739 1.00 67.31 401 GLY A CA 1
ATOM 3054 C C . GLY A 1 401 ? -7.574 11.119 -8.513 1.00 67.31 401 GLY A C 1
ATOM 3055 O O . GLY A 1 401 ? -7.795 10.620 -9.622 1.00 67.31 401 GLY A O 1
ATOM 3056 N N . PRO A 1 402 ? -6.354 11.034 -7.952 1.00 55.94 402 PRO A N 1
ATOM 3057 C CA . PRO A 1 402 ? -5.219 10.312 -8.515 1.00 55.94 402 PRO A CA 1
ATOM 3058 C C . PRO A 1 402 ? -5.443 8.811 -8.693 1.00 55.94 402 PRO A C 1
ATOM 3060 O O . PRO A 1 402 ? -4.622 8.162 -9.343 1.00 55.94 402 PRO A O 1
ATOM 3063 N N . LEU A 1 403 ? -6.560 8.241 -8.219 1.00 54.22 403 LEU A N 1
ATOM 3064 C CA . LEU A 1 403 ? -6.926 6.862 -8.541 1.00 54.22 403 LEU A CA 1
ATOM 3065 C C . LEU A 1 403 ? -6.960 6.580 -10.044 1.00 54.22 403 LEU A C 1
ATOM 3067 O O . LEU A 1 403 ? -6.824 5.418 -10.421 1.00 54.22 403 LEU A O 1
ATOM 3071 N N . ARG A 1 404 ? -7.002 7.623 -10.892 1.00 52.12 404 ARG A N 1
ATOM 3072 C CA . ARG A 1 404 ? -6.713 7.565 -12.336 1.00 52.12 404 ARG A CA 1
ATOM 3073 C C . ARG A 1 404 ? -5.608 6.567 -12.708 1.00 52.12 404 ARG A C 1
ATOM 3075 O O . ARG A 1 404 ? -5.727 5.891 -13.728 1.00 52.12 404 ARG A O 1
ATOM 3082 N N . PHE A 1 405 ? -4.556 6.479 -11.891 1.00 46.34 405 PHE A N 1
ATOM 3083 C CA . PHE A 1 405 ? -3.389 5.626 -12.123 1.00 46.34 405 PHE A CA 1
ATOM 3084 C C . PHE A 1 405 ? -3.567 4.162 -11.686 1.00 46.34 405 PHE A C 1
ATOM 3086 O O . PHE A 1 405 ? -2.911 3.288 -12.240 1.00 46.34 405 PHE A O 1
ATOM 3093 N N . SER A 1 406 ? -4.465 3.871 -10.742 1.00 43.50 406 SER A N 1
ATOM 3094 C CA . SER A 1 406 ? -4.733 2.508 -10.250 1.00 43.50 406 SER A CA 1
ATOM 3095 C C . SER A 1 406 ? -5.645 1.703 -11.196 1.00 43.50 406 SER A C 1
ATOM 3097 O O . SER A 1 406 ? -5.718 0.482 -11.112 1.00 43.50 406 SER A O 1
ATOM 3099 N N . PHE A 1 407 ? -6.310 2.370 -12.149 1.00 45.88 407 PHE A N 1
ATOM 3100 C CA . PHE A 1 407 ? -7.302 1.767 -13.055 1.00 45.88 407 PHE A CA 1
ATOM 3101 C C . PHE A 1 407 ? -6.739 1.024 -14.265 1.00 45.88 407 PHE A C 1
ATOM 3103 O O . PHE A 1 407 ? -7.505 0.527 -15.091 1.00 45.88 407 PHE A O 1
ATOM 3110 N N . TYR A 1 408 ? -5.419 0.931 -14.394 1.00 42.47 408 TYR A N 1
ATOM 3111 C CA . TYR A 1 408 ? -4.792 0.213 -15.496 1.00 42.47 408 TYR A CA 1
ATOM 3112 C C . TYR A 1 408 ? -4.443 -1.223 -15.101 1.00 42.47 408 TYR A C 1
ATOM 3114 O O . TYR A 1 408 ? -3.289 -1.636 -15.157 1.00 42.47 408 TYR A O 1
ATOM 3122 N N . GLU A 1 409 ? -5.460 -2.040 -14.828 1.00 38.47 409 GLU A N 1
ATOM 3123 C CA . GLU A 1 409 ? -5.399 -3.398 -15.359 1.00 38.47 409 GLU A CA 1
ATOM 3124 C C . GLU A 1 409 ? -5.834 -3.317 -16.825 1.00 38.47 409 GLU A C 1
ATOM 3126 O O . GLU A 1 409 ? -7.025 -3.186 -17.117 1.00 38.47 409 GLU A O 1
ATOM 3131 N N . PRO A 1 410 ? -4.921 -3.434 -17.806 1.00 37.78 410 PRO A N 1
ATOM 3132 C CA . PRO A 1 410 ? -5.337 -4.114 -19.005 1.00 37.78 410 PRO A CA 1
ATOM 3133 C C . PRO A 1 410 ? -5.610 -5.542 -18.537 1.00 37.78 410 PRO A C 1
ATOM 3135 O O . PRO A 1 410 ? -4.686 -6.342 -18.397 1.00 37.78 410 PRO A O 1
ATOM 3138 N N . THR A 1 411 ? -6.868 -5.866 -18.256 1.00 32.84 411 THR A N 1
ATOM 3139 C CA . THR A 1 411 ? -7.330 -7.244 -18.343 1.00 32.84 411 THR A CA 1
ATOM 3140 C C . THR A 1 411 ? -7.036 -7.672 -19.778 1.00 32.84 411 THR A C 1
ATOM 3142 O O . THR A 1 411 ? -7.828 -7.504 -20.703 1.00 32.84 411 THR A O 1
ATOM 3145 N N . CYS A 1 412 ? -5.824 -8.184 -19.992 1.00 30.59 412 CYS A N 1
ATOM 3146 C CA . CYS A 1 412 ? -5.351 -8.805 -21.220 1.00 30.59 412 CYS A CA 1
ATOM 3147 C C . CYS A 1 412 ? -6.054 -10.157 -21.411 1.00 30.59 412 CYS A C 1
ATOM 3149 O O . CYS A 1 412 ? -5.413 -11.170 -21.657 1.00 30.59 412 CYS A O 1
ATOM 3151 N N . ARG A 1 413 ? -7.381 -10.181 -21.264 1.00 31.72 413 ARG A N 1
ATOM 3152 C CA . ARG A 1 413 ? -8.247 -11.241 -21.781 1.00 31.72 413 ARG A CA 1
ATOM 3153 C C . ARG A 1 413 ? -9.109 -10.758 -22.944 1.00 31.72 413 ARG A C 1
ATOM 3155 O O . ARG A 1 413 ? -9.533 -11.585 -23.735 1.00 31.72 413 ARG A O 1
ATOM 3162 N N . GLY A 1 414 ? -9.258 -9.444 -23.138 1.00 33.91 414 GLY A N 1
ATOM 3163 C CA . GLY A 1 414 ? -9.721 -8.887 -24.409 1.00 33.91 414 GLY A CA 1
ATOM 3164 C C . GLY A 1 414 ? -8.536 -8.710 -25.355 1.00 33.91 414 GLY A C 1
ATOM 3165 O O . GLY A 1 414 ? -7.818 -7.710 -25.269 1.00 33.91 414 GLY A O 1
ATOM 3166 N N . TYR A 1 415 ? -8.280 -9.684 -26.227 1.00 41.06 415 TYR A N 1
ATOM 3167 C CA . TYR A 1 415 ? -7.301 -9.544 -27.307 1.00 41.06 415 TYR A CA 1
ATOM 3168 C C . TYR A 1 415 ? -7.571 -8.231 -28.064 1.00 41.06 415 TYR A C 1
ATOM 3170 O O . TYR A 1 415 ? -8.657 -8.004 -28.585 1.00 41.06 415 TYR A O 1
ATOM 3178 N N . LYS A 1 416 ? -6.595 -7.314 -28.086 1.00 51.00 416 LYS A N 1
ATOM 3179 C CA . LYS A 1 416 ? -6.763 -5.954 -28.622 1.00 51.00 416 LYS A CA 1
ATOM 3180 C C . LYS A 1 416 ? -7.060 -5.975 -30.126 1.00 51.00 416 LYS A C 1
ATOM 3182 O O . LYS A 1 416 ? -6.149 -5.903 -30.948 1.00 51.00 416 LYS A O 1
ATOM 3187 N N . ILE A 1 417 ? -8.338 -5.921 -30.478 1.00 48.59 417 ILE A N 1
ATOM 3188 C CA . ILE A 1 417 ? -8.837 -5.674 -31.840 1.00 48.59 417 ILE A CA 1
ATOM 3189 C C . ILE A 1 417 ? -8.181 -4.435 -32.471 1.00 48.59 417 ILE A C 1
ATOM 3191 O O . ILE A 1 417 ? -7.840 -4.428 -33.651 1.00 48.59 417 ILE A O 1
ATOM 3195 N N . TRP A 1 418 ? -7.956 -3.391 -31.669 1.00 44.50 418 TRP A N 1
ATOM 3196 C CA . TRP A 1 418 ? -7.314 -2.156 -32.121 1.00 44.50 418 TRP A CA 1
ATOM 3197 C C . TRP A 1 418 ? -5.857 -2.369 -32.561 1.00 44.50 418 TRP A C 1
ATOM 3199 O O . TRP A 1 418 ? -5.406 -1.728 -33.506 1.00 44.50 418 TRP A O 1
ATOM 3209 N N . CYS A 1 419 ? -5.128 -3.296 -31.927 1.00 52.22 419 CYS A N 1
ATOM 3210 C CA . CYS A 1 419 ? -3.761 -3.629 -32.330 1.00 52.22 419 CYS A CA 1
ATOM 3211 C C . CYS A 1 419 ? -3.740 -4.417 -33.639 1.00 52.22 419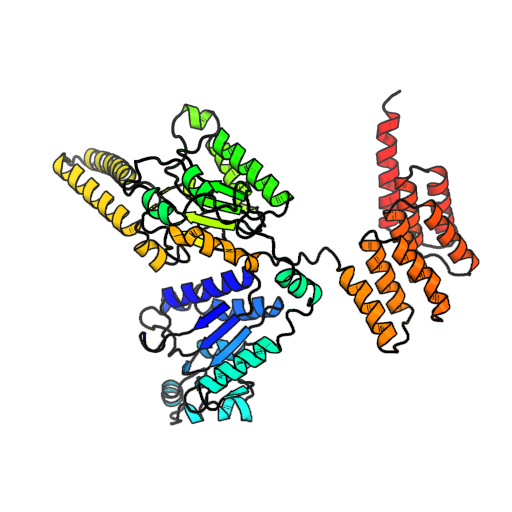 CYS A C 1
ATOM 3213 O O . CYS A 1 419 ? -2.925 -4.100 -34.493 1.00 52.22 419 CYS A O 1
ATOM 3215 N N . ILE A 1 420 ? -4.662 -5.365 -33.828 1.00 55.16 420 ILE A N 1
ATOM 3216 C CA . ILE A 1 420 ? -4.778 -6.169 -35.057 1.00 55.16 420 ILE A CA 1
ATOM 3217 C C . ILE A 1 420 ? -5.029 -5.266 -36.278 1.00 55.16 420 ILE A C 1
ATOM 3219 O O . ILE A 1 420 ? -4.338 -5.377 -37.287 1.00 55.16 420 ILE A O 1
ATOM 3223 N N . GLN A 1 421 ? -5.956 -4.306 -36.171 1.00 55.47 421 GLN A N 1
ATOM 3224 C CA . GLN A 1 421 ? -6.281 -3.400 -37.282 1.00 55.47 421 GLN A CA 1
ATOM 3225 C C . GLN A 1 421 ? -5.166 -2.383 -37.585 1.00 55.47 421 GLN A C 1
ATOM 3227 O O . GLN A 1 421 ? -4.887 -2.109 -38.751 1.00 55.47 421 GLN A O 1
ATOM 3232 N N . ASN A 1 422 ? -4.499 -1.841 -36.557 1.00 59.78 422 ASN A N 1
ATOM 3233 C CA . ASN A 1 422 ? -3.354 -0.945 -36.759 1.00 59.78 422 ASN A CA 1
ATOM 3234 C C . ASN A 1 422 ? -2.122 -1.682 -37.290 1.00 59.78 422 ASN A C 1
ATOM 3236 O O . ASN A 1 422 ? -1.366 -1.112 -38.071 1.00 59.78 422 ASN A O 1
ATOM 3240 N N . PHE A 1 423 ? -1.913 -2.930 -36.872 1.00 61.88 423 PHE A N 1
ATOM 3241 C CA . PHE A 1 423 ? -0.812 -3.758 -37.349 1.00 61.88 423 PHE A CA 1
ATOM 3242 C C . PHE A 1 423 ? -0.973 -4.067 -38.840 1.00 61.88 423 PHE A C 1
ATOM 3244 O O . PHE A 1 423 ? -0.042 -3.824 -39.600 1.00 61.88 423 PHE A O 1
ATOM 3251 N N . TRP A 1 424 ? -2.181 -4.434 -39.285 1.00 66.44 424 TRP A N 1
ATOM 3252 C CA . TRP A 1 424 ? -2.490 -4.592 -40.712 1.00 66.44 424 TRP A CA 1
ATOM 3253 C C . TRP A 1 424 ? -2.204 -3.318 -41.522 1.00 66.44 424 TRP A C 1
ATOM 3255 O O . TRP A 1 424 ? -1.503 -3.348 -42.531 1.00 66.44 424 TRP A O 1
ATOM 3265 N N . GLY A 1 425 ? -2.661 -2.161 -41.027 1.00 66.19 425 GLY A N 1
ATOM 3266 C CA . GLY A 1 425 ? -2.401 -0.868 -41.667 1.00 66.19 425 GLY A CA 1
ATOM 3267 C C . GLY A 1 425 ? -0.931 -0.422 -41.651 1.00 66.19 425 GLY A C 1
ATOM 3268 O O . GLY A 1 425 ? -0.568 0.456 -42.435 1.00 66.19 425 GLY A O 1
ATOM 3269 N N . LYS A 1 426 ? -0.096 -0.991 -40.770 1.00 65.12 426 LYS A N 1
ATOM 3270 C CA . LYS A 1 426 ? 1.358 -0.769 -40.722 1.00 65.12 426 LYS A CA 1
ATOM 3271 C C . LYS A 1 426 ? 2.118 -1.715 -41.650 1.00 65.12 426 LYS A C 1
ATOM 3273 O O . LYS A 1 426 ? 3.040 -1.249 -42.304 1.00 65.12 426 LYS A O 1
ATOM 3278 N N . ILE A 1 427 ? 1.711 -2.984 -41.753 1.00 64.25 427 ILE A N 1
ATOM 3279 C CA . ILE A 1 427 ? 2.283 -3.955 -42.704 1.00 64.25 427 ILE A CA 1
ATOM 3280 C C . ILE A 1 427 ? 2.154 -3.417 -44.133 1.00 64.25 427 ILE A C 1
ATOM 3282 O O . ILE A 1 427 ? 3.157 -3.299 -44.832 1.00 64.25 427 ILE A O 1
ATOM 3286 N N . LEU A 1 428 ? 0.947 -2.978 -44.517 1.00 67.56 428 LEU A N 1
ATOM 3287 C CA . LEU A 1 428 ? 0.684 -2.440 -45.857 1.00 67.56 428 LEU A CA 1
ATOM 3288 C C . LEU A 1 428 ? 1.453 -1.140 -46.145 1.00 67.56 428 LEU A C 1
ATOM 3290 O O . LEU A 1 428 ? 1.931 -0.942 -47.256 1.00 67.56 428 LEU A O 1
ATOM 3294 N N . ARG A 1 429 ? 1.605 -0.255 -45.148 1.00 69.06 429 ARG A N 1
ATOM 3295 C CA . ARG A 1 429 ? 2.379 0.994 -45.294 1.00 69.06 429 ARG A CA 1
ATOM 3296 C C . ARG A 1 429 ? 3.893 0.787 -45.268 1.00 69.06 429 ARG A C 1
ATOM 3298 O O . ARG A 1 429 ? 4.615 1.642 -45.762 1.00 69.06 429 ARG A O 1
ATOM 3305 N N . GLY A 1 430 ? 4.360 -0.312 -44.683 1.00 64.75 430 GLY A N 1
ATOM 3306 C CA . GLY A 1 430 ? 5.775 -0.669 -44.605 1.00 64.75 430 GLY A CA 1
ATOM 3307 C C . GLY A 1 430 ? 6.297 -1.448 -45.814 1.00 64.75 430 GLY A C 1
ATOM 3308 O O . GLY A 1 430 ? 7.478 -1.768 -45.829 1.00 64.75 430 GLY A O 1
ATOM 3309 N N . GLY A 1 431 ? 5.448 -1.768 -46.799 1.00 62.34 431 GLY A N 1
ATOM 3310 C CA . GLY A 1 431 ? 5.847 -2.516 -47.998 1.00 62.34 431 GLY A CA 1
ATOM 3311 C C . GLY A 1 431 ? 6.107 -4.010 -47.766 1.00 62.34 431 GLY A C 1
ATOM 3312 O O . GLY A 1 431 ? 6.702 -4.662 -48.619 1.00 62.34 431 GLY A O 1
ATOM 3313 N N . TYR A 1 432 ? 5.675 -4.565 -46.630 1.00 72.06 432 TYR A N 1
ATOM 3314 C CA . TYR A 1 432 ? 5.852 -5.984 -46.315 1.00 72.06 432 TYR A CA 1
ATOM 3315 C C . TYR A 1 432 ? 4.745 -6.825 -46.964 1.00 72.06 432 TYR A C 1
ATOM 3317 O O . TYR A 1 432 ? 3.567 -6.481 -46.861 1.00 72.06 432 TYR A O 1
ATOM 3325 N N . SER A 1 433 ? 5.118 -7.942 -47.595 1.00 71.44 433 SER A N 1
ATOM 3326 C CA . SER A 1 433 ? 4.175 -8.924 -48.145 1.00 71.44 433 SER A CA 1
ATOM 3327 C C . SER A 1 433 ? 3.721 -9.878 -47.027 1.00 71.44 433 SER A C 1
ATOM 3329 O O . SER A 1 433 ? 4.568 -10.580 -46.471 1.00 71.44 433 SER A O 1
ATOM 3331 N N . PRO A 1 434 ? 2.435 -9.875 -46.621 1.00 78.31 434 PRO A N 1
ATOM 3332 C CA . PRO A 1 434 ? 1.932 -10.806 -45.616 1.00 78.31 434 PRO A CA 1
ATOM 3333 C C . PRO A 1 434 ? 1.912 -12.234 -46.166 1.00 78.31 434 PRO A C 1
ATOM 3335 O O . PRO A 1 434 ? 1.520 -12.440 -47.309 1.00 78.31 434 PRO A O 1
ATOM 3338 N N . ASP A 1 435 ? 2.257 -13.210 -45.332 1.00 80.38 435 ASP A N 1
ATOM 3339 C CA . ASP A 1 435 ? 2.176 -14.638 -45.648 1.00 80.38 435 ASP A CA 1
ATOM 3340 C C . ASP A 1 435 ? 0.913 -15.299 -45.056 1.00 80.38 435 ASP A C 1
ATOM 3342 O O . ASP A 1 435 ? 0.153 -14.696 -44.287 1.00 80.38 435 ASP A O 1
ATOM 3346 N N . VAL A 1 436 ? 0.684 -16.575 -45.391 1.00 83.56 436 VAL A N 1
ATOM 3347 C CA . VAL A 1 436 ? -0.474 -17.362 -44.918 1.00 83.56 436 VAL A CA 1
ATOM 3348 C C . VAL A 1 436 ? -0.555 -17.386 -43.385 1.00 83.56 436 VAL A C 1
ATOM 3350 O O . VAL A 1 436 ? -1.643 -17.266 -42.815 1.00 83.56 436 VAL A O 1
ATOM 3353 N N . PHE A 1 437 ? 0.586 -17.454 -42.691 1.00 79.62 437 PHE A N 1
ATOM 3354 C CA . PHE A 1 437 ? 0.637 -17.440 -41.228 1.00 79.62 437 PHE A CA 1
ATOM 3355 C C . PHE A 1 437 ? 0.146 -16.108 -40.638 1.00 79.62 437 PHE A C 1
ATOM 3357 O O . PHE A 1 437 ? -0.622 -16.091 -39.665 1.00 79.62 437 PHE A O 1
ATOM 3364 N N . THR A 1 438 ? 0.539 -14.989 -41.249 1.00 78.88 438 THR A N 1
ATOM 3365 C CA . THR A 1 438 ? 0.094 -13.645 -40.867 1.00 78.88 438 THR A CA 1
ATOM 3366 C C . THR A 1 438 ? -1.421 -13.517 -41.008 1.00 78.88 438 THR A C 1
ATOM 3368 O O . THR A 1 438 ? -2.095 -13.084 -40.069 1.00 78.88 438 THR A O 1
ATOM 3371 N N . PHE A 1 439 ? -1.986 -13.963 -42.132 1.00 82.12 439 PHE A N 1
ATOM 3372 C CA . PHE A 1 439 ? -3.436 -13.963 -42.342 1.00 82.12 439 PHE A CA 1
ATOM 3373 C C . PHE A 1 439 ? -4.175 -14.852 -41.337 1.00 82.12 439 PHE A C 1
ATOM 3375 O O . PHE A 1 439 ? -5.118 -14.385 -40.695 1.00 82.12 439 PHE A O 1
ATOM 3382 N N . ASN A 1 440 ? -3.710 -16.085 -41.123 1.00 84.19 440 ASN A N 1
ATOM 3383 C CA . ASN A 1 440 ? -4.312 -17.022 -40.169 1.00 84.19 440 ASN A CA 1
ATOM 3384 C C . ASN A 1 440 ? -4.346 -16.445 -38.747 1.00 84.19 440 ASN A C 1
ATOM 3386 O O . ASN A 1 440 ? -5.354 -16.551 -38.042 1.00 84.19 440 ASN A O 1
ATOM 3390 N N . THR A 1 441 ? -3.273 -15.768 -38.337 1.00 81.75 441 THR A N 1
ATOM 3391 C CA . THR A 1 441 ? -3.178 -15.117 -37.024 1.00 81.75 441 THR A CA 1
ATOM 3392 C C . THR A 1 441 ? -4.175 -13.963 -36.883 1.00 81.75 441 THR A C 1
ATOM 3394 O O . THR A 1 441 ? -4.840 -13.835 -35.849 1.00 81.75 441 THR A O 1
ATOM 3397 N N . LEU A 1 442 ? -4.319 -13.134 -37.921 1.00 81.06 442 LEU A N 1
ATOM 3398 C CA . LEU A 1 442 ? -5.241 -11.996 -37.918 1.00 81.06 442 LEU A CA 1
ATOM 3399 C C . LEU A 1 442 ? -6.705 -12.444 -37.959 1.00 81.06 442 LEU A C 1
ATOM 3401 O O . LEU A 1 442 ? -7.507 -11.937 -37.174 1.00 81.06 442 LEU A O 1
ATOM 3405 N N . ILE A 1 443 ? -7.042 -13.415 -38.811 1.00 84.88 443 ILE A N 1
ATOM 3406 C CA . ILE A 1 443 ? -8.388 -13.998 -38.916 1.00 84.88 443 ILE A CA 1
ATOM 3407 C C . ILE A 1 443 ? -8.785 -14.616 -37.574 1.00 84.88 443 ILE A C 1
ATOM 3409 O O . ILE A 1 443 ? -9.817 -14.246 -37.017 1.00 84.88 443 ILE A O 1
ATOM 3413 N N . ARG A 1 444 ? -7.921 -15.448 -36.971 1.00 82.25 444 ARG A N 1
ATOM 3414 C CA . ARG A 1 444 ? -8.156 -16.028 -35.636 1.00 82.25 444 ARG A CA 1
ATOM 3415 C C . ARG A 1 444 ? -8.398 -14.956 -34.577 1.00 82.25 444 ARG A C 1
ATOM 3417 O O . ARG A 1 444 ? -9.281 -15.097 -33.731 1.00 82.25 444 ARG A O 1
ATOM 3424 N N . GLY A 1 445 ? -7.602 -13.888 -34.611 1.00 77.44 445 GLY A N 1
ATOM 3425 C CA . GLY A 1 445 ? -7.747 -12.756 -33.705 1.00 77.44 445 GLY A CA 1
ATOM 3426 C C . GLY A 1 445 ? -9.069 -12.006 -33.891 1.00 77.44 445 GLY A C 1
ATOM 3427 O O . GLY A 1 445 ? -9.667 -11.595 -32.901 1.00 77.44 445 GLY A O 1
ATOM 3428 N N . LEU A 1 446 ? -9.548 -11.841 -35.126 1.00 80.69 446 LEU A N 1
ATOM 3429 C CA . LEU A 1 446 ? -10.836 -11.205 -35.422 1.00 80.69 446 LEU A CA 1
ATOM 3430 C C . LEU A 1 446 ? -12.024 -12.091 -35.013 1.00 80.69 446 LEU A C 1
ATOM 3432 O O . LEU A 1 446 ? -12.953 -11.579 -34.389 1.00 80.69 446 LEU A O 1
ATOM 3436 N N . CYS A 1 447 ? -11.962 -13.399 -35.282 1.00 81.94 447 CYS A N 1
ATOM 3437 C CA . CYS A 1 447 ? -12.997 -14.366 -34.900 1.00 81.94 447 CYS A CA 1
ATOM 3438 C C . CYS A 1 447 ? -13.175 -14.461 -33.378 1.00 81.94 447 CYS A C 1
ATOM 3440 O O . CYS A 1 447 ? -14.294 -14.416 -32.892 1.00 81.94 447 CYS A O 1
ATOM 3442 N N . ARG A 1 448 ? -12.082 -14.493 -32.600 1.00 77.69 448 ARG A N 1
ATOM 3443 C CA . ARG A 1 448 ? -12.137 -14.528 -31.120 1.00 77.69 448 ARG A CA 1
ATOM 3444 C C . ARG A 1 448 ? -12.718 -13.270 -30.463 1.00 77.69 448 ARG A C 1
ATOM 3446 O O . ARG A 1 448 ? -12.855 -13.241 -29.245 1.00 77.69 448 ARG A O 1
ATOM 3453 N N . ASN A 1 449 ? -12.961 -12.219 -31.237 1.00 74.44 449 ASN A N 1
ATOM 3454 C CA . ASN A 1 449 ? -13.488 -10.948 -30.753 1.00 74.44 449 ASN A CA 1
ATOM 3455 C C . ASN A 1 449 ? -14.812 -10.572 -31.445 1.00 74.44 449 ASN A C 1
ATOM 3457 O O . ASN A 1 449 ? -15.096 -9.380 -31.595 1.00 74.44 449 ASN A O 1
ATOM 3461 N N . ASP A 1 450 ? -15.561 -11.562 -31.937 1.00 78.56 450 ASP A N 1
ATOM 3462 C CA . ASP A 1 450 ? -16.883 -11.399 -32.557 1.00 78.56 450 ASP A CA 1
ATOM 3463 C C . ASP A 1 450 ? -16.907 -10.409 -33.741 1.00 78.56 450 ASP A C 1
ATOM 3465 O O . ASP A 1 450 ? -17.911 -9.758 -34.021 1.00 78.56 450 ASP A O 1
ATOM 3469 N N . LYS A 1 451 ? -15.785 -10.260 -34.467 1.00 80.25 451 LYS A N 1
ATOM 3470 C CA . LYS A 1 451 ? -15.685 -9.411 -35.673 1.00 80.25 451 LYS A CA 1
ATOM 3471 C C . LYS A 1 451 ? -15.647 -10.237 -36.950 1.00 80.25 451 LYS A C 1
ATOM 3473 O O . LYS A 1 451 ? -14.747 -10.063 -37.778 1.00 80.25 451 LYS A O 1
ATOM 3478 N N . ILE A 1 452 ? -16.632 -11.114 -37.100 1.00 83.75 452 ILE A N 1
ATOM 3479 C CA . ILE A 1 452 ? -16.728 -12.061 -38.213 1.00 83.75 452 ILE A CA 1
ATOM 3480 C C . ILE A 1 452 ? -16.743 -11.361 -39.573 1.00 83.75 452 ILE A C 1
ATOM 3482 O O . ILE A 1 452 ? -15.935 -11.725 -40.418 1.00 83.75 452 ILE A O 1
ATOM 3486 N N . ASP A 1 453 ? -17.498 -10.273 -39.755 1.00 81.38 453 ASP A N 1
ATOM 3487 C CA . ASP A 1 453 ? -17.541 -9.539 -41.037 1.00 81.38 453 ASP A CA 1
ATOM 3488 C C . ASP A 1 453 ? -16.150 -9.127 -41.541 1.00 81.38 453 ASP A C 1
ATOM 3490 O O . ASP A 1 453 ? -15.834 -9.170 -42.732 1.00 81.38 453 ASP A O 1
ATOM 3494 N N . LYS A 1 454 ? -15.276 -8.724 -40.610 1.00 82.12 454 LYS A N 1
ATOM 3495 C CA . LYS A 1 454 ? -13.904 -8.318 -40.933 1.00 82.12 454 LYS A CA 1
ATOM 3496 C C . LYS A 1 454 ? -13.009 -9.521 -41.186 1.00 82.12 454 LYS A C 1
ATOM 3498 O O . LYS A 1 454 ? -12.116 -9.416 -42.023 1.00 82.12 454 LYS A O 1
ATOM 3503 N N . ALA A 1 455 ? -13.230 -10.621 -40.469 1.00 84.62 455 ALA A N 1
ATOM 3504 C CA . ALA A 1 455 ? -12.514 -11.872 -40.674 1.00 84.62 455 ALA A CA 1
ATOM 3505 C C . ALA A 1 455 ? -12.816 -12.449 -42.067 1.00 84.62 455 ALA A C 1
ATOM 3507 O O . ALA A 1 455 ? -11.880 -12.735 -42.807 1.00 84.62 455 ALA A O 1
ATOM 3508 N N . THR A 1 456 ? -14.089 -12.496 -42.471 1.00 84.81 456 THR A N 1
ATOM 3509 C CA . THR A 1 456 ? -14.528 -12.963 -43.797 1.00 84.81 456 THR A CA 1
ATOM 3510 C C . THR A 1 456 ? -14.007 -12.073 -44.920 1.00 84.81 456 THR A C 1
ATOM 3512 O O . THR A 1 456 ? -13.507 -12.567 -45.929 1.00 84.81 456 THR A O 1
ATOM 3515 N N . LYS A 1 457 ? -14.011 -10.747 -44.726 1.00 84.94 457 LYS A N 1
ATOM 3516 C CA . LYS A 1 457 ? -13.402 -9.817 -45.688 1.00 84.94 457 LYS A CA 1
ATOM 3517 C C . LYS A 1 457 ? -11.889 -10.025 -45.823 1.00 84.94 457 LYS A C 1
ATOM 3519 O O . LYS A 1 457 ? -11.352 -9.948 -46.925 1.00 84.94 457 LYS A O 1
ATOM 3524 N N . LEU A 1 458 ? -11.194 -10.267 -44.711 1.00 84.06 458 LEU A N 1
ATOM 3525 C CA . LEU A 1 458 ? -9.752 -10.510 -44.719 1.00 84.06 458 LEU A CA 1
ATOM 3526 C C . LEU A 1 458 ? -9.408 -11.855 -45.373 1.00 84.06 458 LEU A C 1
ATOM 3528 O O . LEU A 1 458 ? -8.448 -11.915 -46.134 1.00 84.06 458 LEU A O 1
ATOM 3532 N N . PHE A 1 459 ? -10.222 -12.882 -45.129 1.00 86.00 459 PHE A N 1
ATOM 3533 C CA . PHE A 1 459 ? -10.142 -14.186 -45.783 1.00 86.00 459 PHE A CA 1
ATOM 3534 C C . PHE A 1 459 ? -10.291 -14.074 -47.306 1.00 86.00 459 PHE A C 1
ATOM 3536 O O . PHE A 1 459 ? -9.420 -14.537 -48.037 1.00 86.00 459 PHE A O 1
ATOM 3543 N N . GLY A 1 460 ? -11.322 -13.374 -47.797 1.00 84.25 460 GLY A N 1
ATOM 3544 C CA . GLY A 1 460 ? -11.511 -13.164 -49.240 1.00 84.25 460 GLY A CA 1
ATOM 3545 C C . GLY A 1 460 ? -10.345 -12.415 -49.896 1.00 84.25 460 GLY A C 1
ATOM 3546 O O . GLY A 1 460 ? -9.917 -12.752 -51.000 1.00 84.25 460 GLY A O 1
ATOM 3547 N N . ASN A 1 461 ? -9.759 -11.455 -49.177 1.00 82.62 461 ASN A N 1
ATOM 3548 C CA . ASN A 1 461 ? -8.619 -10.684 -49.662 1.00 82.62 461 ASN A CA 1
ATOM 3549 C C . ASN A 1 461 ? -7.304 -11.482 -49.728 1.00 82.62 461 ASN A C 1
ATOM 3551 O O . ASN A 1 461 ? -6.383 -11.008 -50.386 1.00 82.62 461 ASN A O 1
ATOM 3555 N N . MET A 1 462 ? -7.179 -12.660 -49.099 1.00 84.19 462 MET A N 1
ATOM 3556 C CA . MET A 1 462 ? -5.932 -13.449 -49.126 1.00 84.19 462 MET A CA 1
ATOM 3557 C C . MET A 1 462 ? -5.451 -13.718 -50.556 1.00 84.19 462 MET A C 1
ATOM 3559 O O . MET A 1 462 ? -4.276 -13.520 -50.864 1.00 84.19 462 MET A O 1
ATOM 3563 N N . THR A 1 463 ? -6.384 -14.060 -51.447 1.00 79.69 463 THR A N 1
ATOM 3564 C CA . THR A 1 463 ? -6.106 -14.335 -52.864 1.00 79.69 463 THR A CA 1
ATOM 3565 C C . THR A 1 463 ? -5.602 -13.103 -53.618 1.00 79.69 463 THR A C 1
ATOM 3567 O O . THR A 1 463 ? -4.686 -13.210 -54.428 1.00 79.69 463 THR A O 1
ATOM 3570 N N . VAL A 1 464 ? -6.128 -11.917 -53.292 1.00 78.94 464 VAL A N 1
ATOM 3571 C CA . VAL A 1 464 ? -5.704 -10.628 -53.868 1.00 78.94 464 VAL A CA 1
ATOM 3572 C C . VAL A 1 464 ? -4.256 -10.299 -53.491 1.00 78.94 464 VAL A C 1
ATOM 3574 O O . VAL A 1 464 ? -3.539 -9.685 -54.274 1.00 78.94 464 VAL A O 1
ATOM 3577 N N . PHE A 1 465 ? -3.804 -10.745 -52.316 1.00 75.56 465 PHE A N 1
ATOM 3578 C CA . PHE A 1 465 ? -2.419 -10.605 -51.858 1.00 75.56 465 PHE A CA 1
ATOM 3579 C C . PHE A 1 465 ? -1.515 -11.782 -52.272 1.00 75.56 465 PHE A C 1
ATOM 3581 O O . PHE A 1 465 ? -0.391 -11.883 -51.787 1.00 75.56 465 PHE A O 1
ATOM 3588 N N . GLY A 1 466 ? -1.981 -12.672 -53.158 1.00 77.56 466 GLY A N 1
ATOM 3589 C CA . GLY A 1 466 ? -1.201 -13.812 -53.652 1.00 77.56 466 GLY A CA 1
ATOM 3590 C C . GLY A 1 466 ? -1.028 -14.954 -52.643 1.00 77.56 466 GLY A C 1
ATOM 3591 O O . GLY A 1 466 ? -0.210 -15.842 -52.868 1.00 77.56 466 GLY A O 1
ATOM 3592 N N . CYS A 1 467 ? -1.787 -14.955 -51.543 1.00 83.69 467 CYS A N 1
ATOM 3593 C CA . CYS A 1 467 ? -1.773 -16.011 -50.533 1.00 83.69 467 CYS A CA 1
ATOM 3594 C C . CYS A 1 467 ? -2.967 -16.951 -50.721 1.00 83.69 467 CYS A C 1
ATOM 3596 O O . CYS A 1 467 ? -4.122 -16.520 -50.699 1.00 83.69 467 CYS A O 1
ATOM 3598 N N . LEU A 1 468 ? -2.704 -18.250 -50.860 1.00 84.75 468 LEU A N 1
ATOM 3599 C CA . LEU A 1 468 ? -3.757 -19.259 -50.948 1.00 84.75 468 LEU A CA 1
ATOM 3600 C C . LEU A 1 468 ? -4.163 -19.728 -49.539 1.00 84.75 468 LEU A C 1
ATOM 3602 O O . LEU A 1 468 ? -3.282 -20.071 -48.749 1.00 84.75 468 LEU A O 1
ATOM 3606 N N . PRO A 1 469 ? -5.468 -19.741 -49.204 1.00 87.62 469 PRO A N 1
ATOM 3607 C CA . PRO A 1 469 ? -5.958 -20.317 -47.953 1.00 87.62 469 PRO A CA 1
ATOM 3608 C C . PRO A 1 469 ? -5.598 -21.801 -47.811 1.00 87.62 469 PRO A C 1
ATOM 3610 O O . PRO A 1 469 ? -5.775 -22.570 -48.757 1.00 87.62 469 PRO A O 1
ATOM 3613 N N . ASP A 1 470 ? -5.152 -22.204 -46.621 1.00 86.88 470 ASP A N 1
ATOM 3614 C CA . ASP A 1 470 ? -4.801 -23.588 -46.290 1.00 86.88 470 ASP A CA 1
ATOM 3615 C C . ASP A 1 470 ? -5.824 -24.235 -45.336 1.00 86.88 470 ASP A C 1
ATOM 3617 O O . ASP A 1 470 ? -6.820 -23.626 -44.931 1.00 86.88 470 ASP A O 1
ATOM 3621 N N . VAL A 1 471 ? -5.575 -25.492 -44.950 1.00 87.12 471 VAL A N 1
ATOM 3622 C CA . VAL A 1 471 ? -6.417 -26.245 -43.999 1.00 87.12 471 VAL A CA 1
ATOM 3623 C C . VAL A 1 471 ? -6.628 -25.497 -42.673 1.00 87.12 471 VAL A C 1
ATOM 3625 O O . VAL A 1 471 ? -7.704 -25.575 -42.075 1.00 87.12 471 VAL A O 1
ATOM 3628 N N . ILE A 1 472 ? -5.628 -24.729 -42.225 1.00 85.62 472 ILE A N 1
ATOM 3629 C CA . ILE A 1 472 ? -5.675 -23.956 -40.981 1.00 85.62 472 ILE A CA 1
ATOM 3630 C C . ILE A 1 472 ? -6.524 -22.698 -41.175 1.00 85.62 472 ILE A C 1
ATOM 3632 O O . ILE A 1 472 ? -7.280 -22.336 -40.265 1.00 85.62 472 ILE A O 1
ATOM 3636 N N . THR A 1 473 ? -6.433 -22.044 -42.335 1.00 85.69 473 THR A N 1
ATOM 3637 C CA . THR A 1 473 ? -7.247 -20.877 -42.685 1.00 85.69 473 THR A CA 1
ATOM 3638 C C . THR A 1 473 ? -8.731 -21.230 -42.666 1.00 85.69 473 THR A C 1
ATOM 3640 O O . THR A 1 473 ? -9.495 -20.590 -41.936 1.00 85.69 473 THR A O 1
ATOM 3643 N N . TYR A 1 474 ? -9.129 -22.274 -43.403 1.00 87.81 474 TYR A N 1
ATOM 3644 C CA . TYR A 1 474 ? -10.523 -22.725 -43.454 1.00 87.81 474 TYR A CA 1
ATOM 3645 C C . TYR A 1 474 ? -11.016 -23.176 -42.078 1.00 87.81 474 TYR A C 1
ATOM 3647 O O . TYR A 1 474 ? -12.049 -22.700 -41.614 1.00 87.81 474 TYR A O 1
ATOM 3655 N N . GLY A 1 475 ? -10.246 -24.003 -41.362 1.00 86.56 475 GLY A N 1
ATOM 3656 C CA . GLY A 1 475 ? -10.631 -24.438 -40.016 1.00 86.56 475 GLY A CA 1
ATOM 3657 C C . GLY A 1 475 ? -10.820 -23.271 -39.037 1.00 86.56 475 GLY A C 1
ATOM 3658 O O . GLY A 1 475 ? -11.756 -23.267 -38.244 1.00 86.56 475 GLY A O 1
ATOM 3659 N N . THR A 1 476 ? -9.974 -22.239 -39.122 1.00 88.06 476 THR A N 1
ATOM 3660 C CA . THR A 1 476 ? -10.053 -21.063 -38.240 1.00 88.06 476 THR A CA 1
ATOM 3661 C C . THR A 1 476 ? -11.301 -20.218 -38.504 1.00 88.06 476 THR A C 1
ATOM 3663 O O . THR A 1 476 ? -11.914 -19.740 -37.548 1.00 88.06 476 THR A O 1
ATOM 3666 N N . ILE A 1 477 ? -11.681 -20.007 -39.770 1.00 87.88 477 ILE A N 1
ATOM 3667 C CA . ILE A 1 477 ? -12.869 -19.205 -40.091 1.00 87.88 477 ILE A CA 1
ATOM 3668 C C . ILE A 1 477 ? -14.169 -19.978 -39.843 1.00 87.88 477 ILE A C 1
ATOM 3670 O O . ILE A 1 477 ? -15.115 -19.396 -39.316 1.00 87.88 477 ILE A O 1
ATOM 3674 N N . ILE A 1 478 ? -14.186 -21.285 -40.123 1.00 89.69 478 ILE A N 1
ATOM 3675 C CA . ILE A 1 478 ? -15.317 -22.182 -39.841 1.00 89.69 478 ILE A CA 1
ATOM 3676 C C . ILE A 1 478 ? -15.603 -22.226 -38.334 1.00 89.69 478 ILE A C 1
ATOM 3678 O O . ILE A 1 478 ? -16.748 -22.039 -37.926 1.00 89.69 478 ILE A O 1
ATOM 3682 N N . ASP A 1 479 ? -14.569 -22.373 -37.497 1.00 86.19 479 ASP A N 1
ATOM 3683 C CA . ASP A 1 479 ? -14.695 -22.309 -36.033 1.00 86.19 479 ASP A CA 1
ATOM 3684 C C . ASP A 1 479 ? -15.269 -20.968 -35.554 1.00 86.19 479 ASP A C 1
ATOM 3686 O O . ASP A 1 479 ? -16.164 -20.931 -34.708 1.00 86.19 479 ASP A O 1
ATOM 3690 N N . GLY A 1 480 ? -14.780 -19.861 -36.122 1.00 85.19 480 GLY A N 1
ATOM 3691 C CA . GLY A 1 480 ? -15.285 -18.524 -35.817 1.00 85.19 480 GLY A CA 1
ATOM 3692 C C . GLY A 1 480 ? -16.762 -18.351 -36.173 1.00 85.19 480 GLY A C 1
ATOM 3693 O O . GLY A 1 480 ? -17.533 -17.861 -35.352 1.00 85.19 480 GLY A O 1
ATOM 3694 N N . LEU A 1 481 ? -17.166 -18.780 -37.370 1.00 85.81 481 LEU A N 1
ATOM 3695 C CA . LEU A 1 481 ? -18.548 -18.688 -37.848 1.00 85.81 481 LEU A CA 1
ATOM 3696 C C . LEU A 1 481 ? -19.508 -19.540 -37.012 1.00 85.81 481 LEU A C 1
ATOM 3698 O O . LEU A 1 481 ? -20.568 -19.050 -36.622 1.00 85.81 481 LEU A O 1
ATOM 3702 N N . CYS A 1 482 ? -19.116 -20.772 -36.671 1.00 85.69 482 CYS A N 1
ATOM 3703 C CA . CYS A 1 482 ? -19.924 -21.663 -35.835 1.00 85.69 482 CYS A CA 1
ATOM 3704 C C . CYS A 1 482 ? -20.146 -21.080 -34.433 1.00 85.69 482 CYS A C 1
ATOM 3706 O O . CYS A 1 482 ? -21.264 -21.108 -33.924 1.00 85.69 482 CYS A O 1
ATOM 3708 N N . LYS A 1 483 ? -19.111 -20.482 -33.826 1.00 81.44 483 LYS A N 1
ATOM 3709 C CA . LYS A 1 483 ? -19.219 -19.821 -32.511 1.00 81.44 483 LYS A CA 1
ATOM 3710 C C . LYS A 1 483 ? -20.103 -18.577 -32.523 1.00 81.44 483 LYS A C 1
ATOM 3712 O O . LYS A 1 483 ? -20.700 -18.258 -31.501 1.00 81.44 483 LYS A O 1
ATOM 3717 N N . CYS A 1 484 ? -20.208 -17.899 -33.663 1.00 78.56 484 CYS A N 1
ATOM 3718 C CA . CYS A 1 484 ? -21.098 -16.753 -33.841 1.00 78.56 484 CYS A CA 1
ATOM 3719 C C . CYS A 1 484 ? -22.500 -17.139 -34.347 1.00 78.56 484 CYS A C 1
ATOM 3721 O O . CYS A 1 484 ? -23.290 -16.252 -34.661 1.00 78.56 484 CYS A O 1
ATOM 3723 N N . GLY A 1 485 ? -22.819 -18.437 -34.435 1.00 81.44 485 GLY A N 1
ATOM 3724 C CA . GLY A 1 485 ? -24.135 -18.931 -34.853 1.00 81.44 485 GLY A CA 1
ATOM 3725 C C . GLY A 1 485 ? -24.408 -18.864 -36.360 1.00 81.44 485 GLY A C 1
ATOM 3726 O O . GLY A 1 485 ? -25.521 -19.153 -36.785 1.00 81.44 485 GLY A O 1
ATOM 3727 N N . MET A 1 486 ? -23.414 -18.523 -37.188 1.00 84.38 486 MET A N 1
ATOM 3728 C CA . MET A 1 486 ? -23.540 -18.444 -38.652 1.00 84.38 486 MET A CA 1
ATOM 3729 C C . MET A 1 486 ? -23.192 -19.790 -39.306 1.00 84.38 486 MET A C 1
ATOM 3731 O O . MET A 1 486 ? -22.261 -19.892 -40.107 1.00 84.38 486 MET A O 1
ATOM 3735 N N . VAL A 1 487 ? -23.907 -20.846 -38.913 1.00 85.50 487 VAL A N 1
ATOM 3736 C CA . VAL A 1 487 ? -23.567 -22.235 -39.268 1.00 85.50 487 VAL A CA 1
ATOM 3737 C C . VAL A 1 487 ? -23.737 -22.511 -40.766 1.00 85.50 487 VAL A C 1
ATOM 3739 O O . VAL A 1 487 ? -22.912 -23.215 -41.341 1.00 85.50 487 VAL A O 1
ATOM 3742 N N . ASP A 1 488 ? -24.725 -21.907 -41.427 1.00 84.75 488 ASP A N 1
ATOM 3743 C CA . ASP A 1 488 ? -24.959 -22.109 -42.867 1.00 84.75 488 ASP A CA 1
ATOM 3744 C C . ASP A 1 488 ? -23.776 -21.622 -43.716 1.00 84.75 488 ASP A C 1
ATOM 3746 O O . ASP A 1 488 ? -23.268 -22.346 -44.569 1.00 84.75 488 ASP A O 1
ATOM 3750 N N . VAL A 1 489 ? -23.238 -20.442 -43.392 1.00 86.50 489 VAL A N 1
ATOM 3751 C CA . VAL A 1 489 ? -22.039 -19.890 -44.049 1.00 86.50 489 VAL A CA 1
ATOM 3752 C C . VAL A 1 489 ? -20.803 -20.749 -43.753 1.00 86.50 489 VAL A C 1
ATOM 3754 O O . VAL A 1 489 ? -19.936 -20.928 -44.608 1.00 86.50 489 VAL A O 1
ATOM 3757 N N . ALA A 1 490 ? -20.711 -21.315 -42.545 1.00 88.06 490 ALA A N 1
ATOM 3758 C CA . ALA A 1 490 ? -19.622 -22.219 -42.188 1.00 88.06 490 ALA A CA 1
ATOM 3759 C C . ALA A 1 490 ? -19.647 -23.511 -43.029 1.00 88.06 490 ALA A C 1
ATOM 3761 O O . ALA A 1 490 ? -18.588 -23.979 -43.452 1.00 88.06 490 ALA A O 1
ATOM 3762 N N . LYS A 1 491 ? -20.838 -24.055 -43.319 1.00 87.94 491 LYS A N 1
ATOM 3763 C CA . LYS A 1 491 ? -21.018 -25.226 -44.196 1.00 87.94 491 LYS A CA 1
ATOM 3764 C C . LYS A 1 491 ? -20.616 -24.932 -45.636 1.00 87.94 491 LYS A C 1
ATOM 3766 O O . LYS A 1 491 ? -19.923 -25.739 -46.250 1.00 87.94 491 LYS A O 1
ATOM 3771 N N . GLU A 1 492 ? -21.008 -23.776 -46.168 1.00 89.81 492 GLU A N 1
ATOM 3772 C CA . GLU A 1 492 ? -20.621 -23.366 -47.522 1.00 89.81 492 GLU A CA 1
ATOM 3773 C C . GLU A 1 492 ? -19.095 -23.326 -47.681 1.00 89.81 492 GLU A C 1
ATOM 3775 O O . GLU A 1 492 ? -18.559 -23.898 -48.633 1.00 89.81 492 GLU A O 1
ATOM 3780 N N . LEU A 1 493 ? -18.385 -22.739 -46.709 1.00 88.44 493 LEU A N 1
ATOM 3781 C CA . LEU A 1 493 ? -16.918 -22.692 -46.708 1.00 88.44 493 LEU A CA 1
ATOM 3782 C C . LEU A 1 493 ? -16.276 -24.074 -46.547 1.00 88.44 493 LEU A C 1
ATOM 3784 O O . LEU A 1 493 ? -15.219 -24.332 -47.124 1.00 88.44 493 LEU A O 1
ATOM 3788 N N . PHE A 1 494 ? -16.901 -24.973 -45.790 1.00 89.62 494 PHE A N 1
ATOM 3789 C CA . PHE A 1 494 ? -16.440 -26.353 -45.658 1.00 89.62 494 PHE A CA 1
ATOM 3790 C C . PHE A 1 494 ? -16.575 -27.132 -46.973 1.00 89.62 494 PHE A C 1
ATOM 3792 O O . PHE A 1 494 ? -15.642 -27.819 -47.390 1.00 89.62 494 PHE A O 1
ATOM 3799 N N . LEU A 1 495 ? -17.686 -26.965 -47.693 1.00 89.00 495 LEU A N 1
ATOM 3800 C CA . LEU A 1 495 ? -17.867 -27.558 -49.020 1.00 89.00 495 LEU A CA 1
ATOM 3801 C C . LEU A 1 495 ? -16.917 -26.943 -50.056 1.00 89.00 495 LEU A C 1
ATOM 3803 O O . LEU A 1 495 ? -16.383 -27.657 -50.906 1.00 89.00 495 LEU A O 1
ATOM 3807 N N . GLU A 1 496 ? -16.677 -25.631 -49.991 1.00 88.88 496 GLU A N 1
ATOM 3808 C CA . GLU A 1 496 ? -15.692 -24.949 -50.838 1.00 88.88 496 GLU A CA 1
ATOM 3809 C C . GLU A 1 496 ? -14.278 -25.506 -50.619 1.00 88.88 496 GLU A C 1
ATOM 3811 O O . GLU A 1 496 ? -13.564 -25.786 -51.586 1.00 88.88 496 GLU A O 1
ATOM 3816 N N . MET A 1 497 ? -13.895 -25.724 -49.358 1.00 89.38 497 MET A N 1
ATOM 3817 C CA . MET A 1 497 ? -12.620 -26.328 -48.974 1.00 89.38 497 MET A CA 1
ATOM 3818 C C . MET A 1 497 ? -12.432 -27.710 -49.620 1.00 89.38 497 MET A C 1
ATOM 3820 O O . MET A 1 497 ? -11.395 -27.954 -50.244 1.00 89.38 497 MET A O 1
ATOM 3824 N N . LYS A 1 498 ? -13.457 -28.576 -49.562 1.00 85.81 498 LYS A N 1
ATOM 3825 C CA . LYS A 1 498 ? -13.428 -29.903 -50.206 1.00 85.81 498 LYS A CA 1
ATOM 3826 C C . LYS A 1 498 ? -13.360 -29.803 -51.733 1.00 85.81 498 LYS A C 1
ATOM 3828 O O . LYS A 1 498 ? -12.549 -30.486 -52.351 1.00 85.81 498 LYS A O 1
ATOM 3833 N N . LYS A 1 499 ? -14.140 -28.908 -52.355 1.00 88.50 499 LYS A N 1
ATOM 3834 C CA . LYS A 1 499 ? -14.107 -28.675 -53.818 1.00 88.50 499 LYS A CA 1
ATOM 3835 C C . LYS A 1 499 ? -12.737 -28.215 -54.316 1.00 88.50 499 LYS A C 1
ATOM 3837 O O . LYS A 1 499 ? -12.359 -28.531 -55.439 1.00 88.50 499 LYS A O 1
ATOM 3842 N N . LYS A 1 500 ? -11.990 -27.487 -53.485 1.00 85.38 500 LYS A N 1
ATOM 3843 C CA . LYS A 1 500 ? -10.613 -27.056 -53.768 1.00 85.38 500 LYS A CA 1
ATOM 3844 C C . LYS A 1 500 ? -9.562 -28.142 -53.504 1.00 85.38 500 LYS A C 1
ATOM 3846 O O . LYS A 1 500 ? -8.374 -27.865 -53.644 1.00 85.38 500 LYS A O 1
ATOM 3851 N N . GLY A 1 501 ? -9.977 -29.357 -53.139 1.00 83.75 501 GLY A N 1
ATOM 3852 C CA . GLY A 1 501 ? -9.084 -30.484 -52.872 1.00 83.75 501 GLY A CA 1
ATOM 3853 C C . GLY A 1 501 ? -8.330 -30.379 -51.545 1.00 83.75 501 GLY A C 1
ATOM 3854 O O . GLY A 1 501 ? -7.316 -31.049 -51.372 1.00 83.75 501 GLY A O 1
ATOM 3855 N N . ILE A 1 502 ? -8.785 -29.535 -50.612 1.00 86.94 502 ILE A N 1
ATOM 3856 C CA . ILE A 1 502 ? -8.165 -29.390 -49.293 1.00 86.94 502 ILE A CA 1
ATOM 3857 C C . ILE A 1 502 ? -8.909 -30.307 -48.317 1.00 86.94 502 ILE A C 1
ATOM 3859 O O . ILE A 1 502 ? -10.069 -30.063 -47.992 1.00 86.94 502 ILE A O 1
ATOM 3863 N N . SER A 1 503 ? -8.243 -31.357 -47.835 1.00 84.94 503 SER A N 1
ATOM 3864 C CA . SER A 1 503 ? -8.837 -32.309 -46.888 1.00 84.94 503 SER A CA 1
ATOM 3865 C C . SER A 1 503 ? -9.154 -31.633 -45.544 1.00 84.94 503 SER A C 1
ATOM 3867 O O . SER A 1 503 ? -8.248 -31.053 -44.931 1.00 84.94 503 SER A O 1
ATOM 3869 N N . PRO A 1 504 ? -10.407 -31.687 -45.055 1.00 88.50 504 PRO A N 1
ATOM 3870 C CA . PRO A 1 504 ? -10.762 -31.112 -43.764 1.00 88.50 504 PRO A CA 1
ATOM 3871 C C . PRO A 1 504 ? -10.034 -31.781 -42.594 1.00 88.50 504 PRO A C 1
ATOM 3873 O O . PRO A 1 504 ? -9.815 -32.988 -42.575 1.00 88.50 504 PRO A O 1
ATOM 3876 N N . SER A 1 505 ? -9.662 -30.982 -41.593 1.00 86.12 505 SER A N 1
ATOM 3877 C CA . SER A 1 505 ? -9.025 -31.484 -40.369 1.00 86.12 505 SER A CA 1
ATOM 3878 C C . SER A 1 505 ? -10.059 -31.889 -39.314 1.00 86.12 505 SER A C 1
ATOM 3880 O O . SER A 1 505 ? -11.192 -31.410 -39.341 1.00 86.12 505 SER A O 1
ATOM 3882 N N . VAL A 1 506 ? -9.636 -32.681 -38.318 1.00 85.62 506 VAL A N 1
ATOM 3883 C CA . VAL A 1 506 ? -10.438 -33.009 -37.116 1.00 85.62 506 VAL A CA 1
ATOM 3884 C C . VAL A 1 506 ? -11.036 -31.746 -36.480 1.00 85.62 506 VAL A C 1
ATOM 3886 O O . VAL A 1 506 ? -12.189 -31.740 -36.067 1.00 85.62 506 VAL A O 1
ATOM 3889 N N . ILE A 1 507 ? -10.278 -30.643 -36.463 1.00 83.44 507 ILE A N 1
ATOM 3890 C CA . ILE A 1 507 ? -10.724 -29.356 -35.912 1.00 83.44 507 ILE A CA 1
ATOM 3891 C C . ILE A 1 507 ? -11.897 -28.789 -36.722 1.00 83.44 507 ILE A C 1
ATOM 3893 O O . ILE A 1 507 ? -12.866 -28.329 -36.130 1.00 83.44 507 ILE A O 1
ATOM 3897 N N . ALA A 1 508 ? -11.834 -28.836 -38.056 1.00 84.81 508 ALA A N 1
ATOM 3898 C CA . ALA A 1 508 ? -12.897 -28.315 -38.915 1.00 84.81 508 ALA A CA 1
ATOM 3899 C C . ALA A 1 508 ? -14.204 -29.112 -38.753 1.00 84.81 508 ALA A C 1
ATOM 3901 O O . ALA A 1 508 ? -15.267 -28.507 -38.615 1.00 84.81 508 ALA A O 1
ATOM 3902 N N . TYR A 1 509 ? -14.111 -30.447 -38.689 1.00 87.56 509 TYR A N 1
ATOM 3903 C CA . TYR A 1 509 ? -15.256 -31.316 -38.399 1.00 87.56 509 TYR A CA 1
ATOM 3904 C C . TYR A 1 509 ? -15.841 -31.039 -37.009 1.00 87.56 509 TYR A C 1
ATOM 3906 O O . TYR A 1 509 ? -17.035 -30.778 -36.886 1.00 87.56 509 TYR A O 1
ATOM 3914 N N . ASN A 1 510 ? -15.007 -31.000 -35.966 1.00 86.44 510 ASN A N 1
ATOM 3915 C CA . ASN A 1 510 ? -15.458 -30.738 -34.596 1.00 86.44 510 ASN A CA 1
ATOM 3916 C C . ASN A 1 510 ? -16.129 -29.364 -34.446 1.00 86.44 510 ASN A C 1
ATOM 3918 O O . ASN A 1 510 ? -17.130 -29.240 -33.740 1.00 86.44 510 ASN A O 1
ATOM 3922 N N . SER A 1 511 ? -15.608 -28.332 -35.114 1.00 86.50 511 SER A N 1
ATOM 3923 C CA . SER A 1 511 ? -16.201 -26.992 -35.098 1.00 86.50 511 SER A CA 1
ATOM 3924 C C . SER A 1 511 ? -17.588 -26.960 -35.747 1.00 86.50 511 SER A C 1
ATOM 3926 O O . SER A 1 511 ? -18.489 -26.327 -35.195 1.00 86.50 511 SER A O 1
ATOM 3928 N N . LEU A 1 512 ? -17.790 -27.667 -36.864 1.00 86.38 512 LEU A N 1
ATOM 3929 C CA . LEU A 1 512 ? -19.110 -27.786 -37.494 1.00 86.38 512 LEU A CA 1
ATOM 3930 C C . LEU A 1 512 ? -20.074 -28.643 -36.679 1.00 86.38 512 LEU A C 1
ATOM 3932 O O . LEU A 1 512 ? -21.221 -28.239 -36.517 1.00 86.38 512 LEU A O 1
ATOM 3936 N N . LEU A 1 513 ? -19.619 -29.765 -36.116 1.00 86.44 513 LEU A N 1
ATOM 3937 C CA . LEU A 1 513 ? -20.427 -30.590 -35.210 1.00 86.44 513 LEU A CA 1
ATOM 3938 C C . LEU A 1 513 ? -20.911 -29.767 -34.008 1.00 86.44 513 LEU A C 1
ATOM 3940 O O . LEU A 1 513 ? -22.083 -29.828 -33.643 1.00 86.44 513 LEU A O 1
ATOM 3944 N N . HIS A 1 514 ? -20.043 -28.925 -33.436 1.00 83.06 514 HIS A N 1
ATOM 3945 C CA . HIS A 1 514 ? -20.426 -27.998 -32.369 1.00 83.06 514 HIS A CA 1
ATOM 3946 C C . HIS A 1 514 ? -21.428 -26.937 -32.857 1.00 83.06 514 HIS A C 1
ATOM 3948 O O . HIS A 1 514 ? -22.384 -26.624 -32.151 1.00 83.06 514 HIS A O 1
ATOM 3954 N N . GLY A 1 515 ? -21.237 -26.374 -34.054 1.00 81.62 515 GLY A N 1
ATOM 3955 C CA . GLY A 1 515 ? -22.189 -25.430 -34.651 1.00 81.62 515 GLY A CA 1
ATOM 3956 C C . GLY A 1 515 ? -23.576 -26.047 -34.869 1.00 81.62 515 GLY A C 1
ATOM 3957 O O . GLY A 1 515 ? -24.581 -25.471 -34.458 1.00 81.62 515 GLY A O 1
ATOM 3958 N N . LEU A 1 516 ? -23.628 -27.247 -35.450 1.00 80.94 516 LEU A N 1
ATOM 3959 C CA . LEU A 1 516 ? -24.853 -28.017 -35.688 1.00 80.94 516 LEU A CA 1
ATOM 3960 C C . LEU A 1 516 ? -25.568 -28.397 -34.387 1.00 80.94 516 LEU A C 1
ATOM 3962 O O . LEU A 1 516 ? -26.793 -28.287 -34.309 1.00 80.94 516 LEU A O 1
ATOM 3966 N N . CYS A 1 517 ? -24.807 -28.746 -33.344 1.00 79.38 517 CYS A N 1
ATOM 3967 C CA . CYS A 1 517 ? -25.329 -28.958 -31.994 1.00 79.38 517 CYS A CA 1
ATOM 3968 C C . CYS A 1 517 ? -26.081 -27.720 -31.480 1.00 79.38 517 CYS A C 1
ATOM 3970 O O . CYS A 1 517 ? -27.191 -27.851 -30.968 1.00 79.38 517 CYS A O 1
ATOM 3972 N N . CYS A 1 518 ? -25.522 -26.515 -31.643 1.00 75.56 518 CYS A N 1
ATOM 3973 C CA . CYS A 1 518 ? -26.169 -25.278 -31.192 1.00 75.56 518 CYS A CA 1
ATOM 3974 C C . CYS A 1 518 ? -27.465 -24.948 -31.957 1.00 75.56 518 CYS A C 1
ATOM 3976 O O . CYS A 1 518 ? -28.337 -24.283 -31.403 1.00 75.56 518 CYS A O 1
ATOM 3978 N N . VAL A 1 519 ? -27.602 -25.412 -33.204 1.00 75.88 519 VAL A N 1
ATOM 3979 C CA . VAL A 1 519 ? -28.786 -25.188 -34.060 1.00 75.88 519 VAL A CA 1
ATOM 3980 C C . VAL A 1 519 ? -29.816 -26.331 -33.942 1.00 75.88 519 VAL A C 1
ATOM 3982 O O . VAL A 1 519 ? -30.909 -26.235 -34.491 1.00 75.88 519 VAL A O 1
ATOM 3985 N N . ARG A 1 520 ? -29.516 -27.387 -33.166 1.00 74.75 520 ARG A N 1
ATOM 3986 C CA . ARG A 1 520 ? -30.361 -28.583 -32.943 1.00 74.75 520 ARG A CA 1
ATOM 3987 C C . ARG A 1 520 ? -30.740 -29.344 -34.226 1.00 74.75 520 ARG A C 1
ATOM 3989 O O . ARG A 1 520 ? -31.811 -29.941 -34.293 1.00 74.75 520 ARG A O 1
ATOM 3996 N N . ASN A 1 521 ? -29.868 -29.357 -35.234 1.00 76.31 521 ASN A N 1
ATOM 3997 C CA . ASN A 1 521 ? -30.080 -30.138 -36.458 1.00 76.31 521 ASN A CA 1
ATOM 3998 C C . ASN A 1 521 ? -29.385 -31.508 -36.332 1.00 76.31 521 ASN A C 1
ATOM 4000 O O . ASN A 1 521 ? -28.183 -31.619 -36.568 1.00 76.31 521 ASN A O 1
ATOM 4004 N N . LEU A 1 522 ? -30.135 -32.516 -35.871 1.00 73.81 522 LEU A N 1
ATOM 4005 C CA . LEU A 1 522 ? -29.614 -33.849 -35.531 1.00 73.81 522 LEU A CA 1
ATOM 4006 C C . LEU A 1 522 ? -29.291 -34.699 -36.767 1.00 73.81 522 LEU A C 1
ATOM 4008 O O . LEU A 1 522 ? -28.249 -35.350 -36.789 1.00 73.81 522 LEU A O 1
ATOM 4012 N N . ASP A 1 523 ? -30.133 -34.637 -37.800 1.00 75.94 523 ASP A N 1
ATOM 4013 C CA . ASP A 1 523 ? -29.979 -35.448 -39.015 1.00 75.94 523 ASP A CA 1
ATOM 4014 C C . ASP A 1 523 ? -28.663 -35.121 -39.742 1.00 75.94 523 ASP A C 1
ATOM 4016 O O . ASP A 1 523 ? -27.916 -36.006 -40.162 1.00 75.94 523 ASP A O 1
ATOM 4020 N N . GLU A 1 524 ? -28.323 -33.832 -39.836 1.00 80.25 524 GLU A N 1
ATOM 4021 C CA . GLU A 1 524 ? -27.066 -33.396 -40.452 1.00 80.25 524 GLU A CA 1
ATOM 4022 C C . GLU A 1 524 ? -25.840 -33.645 -39.564 1.00 80.25 524 GLU A C 1
ATOM 4024 O O . GLU A 1 524 ? -24.728 -33.800 -40.070 1.00 80.25 524 GLU A O 1
ATOM 4029 N N . LEU A 1 525 ? -26.024 -33.687 -38.243 1.00 82.56 525 LEU A N 1
ATOM 4030 C CA . LEU A 1 525 ? -24.946 -33.931 -37.289 1.00 82.56 525 LEU A CA 1
ATOM 4031 C C . LEU A 1 525 ? -24.469 -35.387 -37.345 1.00 82.56 525 LEU A C 1
ATOM 4033 O O . LEU A 1 525 ? -23.260 -35.627 -37.364 1.00 82.56 525 LEU A O 1
ATOM 4037 N N . GLU A 1 526 ? -25.393 -36.346 -37.432 1.00 80.44 526 GLU A N 1
ATOM 4038 C CA . GLU A 1 526 ? -25.053 -37.759 -37.641 1.00 80.44 526 GLU A CA 1
ATOM 4039 C C . GLU A 1 526 ? -24.402 -37.983 -39.011 1.00 80.44 526 GLU A C 1
ATOM 4041 O O . GLU A 1 526 ? -23.363 -38.642 -39.097 1.00 80.44 526 GLU A O 1
ATOM 4046 N N . GLY A 1 527 ? -24.950 -37.367 -40.066 1.00 85.12 527 GLY A N 1
ATOM 4047 C CA . GLY A 1 527 ? -24.376 -37.436 -41.411 1.00 85.12 527 GLY A CA 1
ATOM 4048 C C . GLY A 1 527 ? -22.932 -36.929 -41.468 1.00 85.12 527 GLY A C 1
ATOM 4049 O O . GLY A 1 527 ? -22.065 -37.599 -42.027 1.00 85.12 527 GLY A O 1
ATOM 4050 N N . LEU A 1 528 ? -22.645 -35.793 -40.821 1.00 86.69 528 LEU A N 1
ATOM 4051 C CA . LEU A 1 528 ? -21.300 -35.213 -40.788 1.00 86.69 528 LEU A CA 1
ATOM 4052 C C . LEU A 1 528 ? -20.305 -36.061 -39.974 1.00 86.69 528 LEU A C 1
ATOM 4054 O O . LEU A 1 528 ? -19.117 -36.102 -40.298 1.00 86.69 528 LEU A O 1
ATOM 4058 N N . PHE A 1 529 ? -20.765 -36.748 -38.924 1.00 85.62 529 PHE A N 1
ATOM 4059 C CA . PHE A 1 529 ? -19.923 -37.672 -38.161 1.00 85.62 529 PHE A CA 1
ATOM 4060 C C . PHE A 1 529 ? -19.554 -38.918 -38.977 1.00 85.62 529 PHE A C 1
ATOM 4062 O O . PHE A 1 529 ? -18.398 -39.341 -38.949 1.00 85.62 529 PHE A O 1
ATOM 4069 N N . ILE A 1 530 ? -20.503 -39.476 -39.733 1.00 86.62 530 ILE A N 1
ATOM 4070 C CA . ILE A 1 530 ? -20.239 -40.603 -40.641 1.00 86.62 530 ILE A CA 1
ATOM 4071 C C . ILE A 1 530 ? -19.248 -40.174 -41.728 1.00 86.62 530 ILE A C 1
ATOM 4073 O O . ILE A 1 530 ? -18.233 -40.838 -41.923 1.00 86.62 530 ILE A O 1
ATOM 4077 N N . GLU A 1 531 ? -19.473 -39.010 -42.345 1.00 88.06 531 GLU A N 1
ATOM 4078 C CA . GLU A 1 531 ? -18.567 -38.437 -43.348 1.00 88.06 531 GLU A CA 1
ATOM 4079 C C . GLU A 1 531 ? -17.136 -38.273 -42.807 1.00 88.06 531 GLU A C 1
ATOM 4081 O O . GLU A 1 531 ? -16.170 -38.617 -43.486 1.00 88.06 531 GLU A O 1
ATOM 4086 N N . MET A 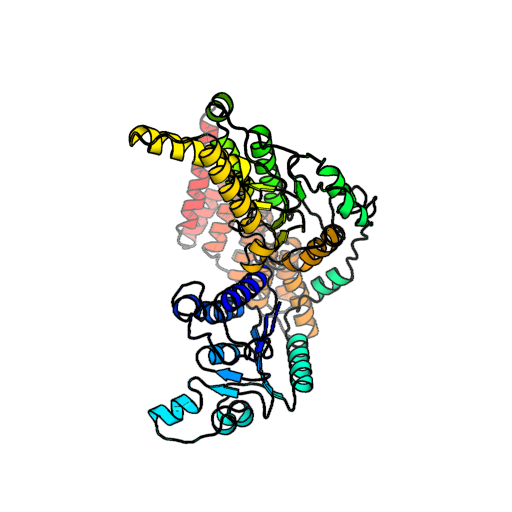1 532 ? -16.981 -37.797 -41.566 1.00 87.94 532 MET A N 1
ATOM 4087 C CA . MET A 1 532 ? -15.676 -37.662 -40.911 1.00 87.94 532 MET A CA 1
ATOM 4088 C C . MET A 1 532 ? -14.930 -39.005 -40.826 1.00 87.94 532 MET A C 1
ATOM 4090 O O . MET A 1 532 ? -13.723 -39.057 -41.074 1.00 87.94 532 MET A O 1
ATOM 4094 N N . VAL A 1 533 ? -15.641 -40.086 -40.492 1.00 87.62 533 VAL A N 1
ATOM 4095 C CA . VAL A 1 533 ? -15.069 -41.434 -40.367 1.00 87.62 533 VAL A CA 1
ATOM 4096 C C . VAL A 1 533 ? -14.743 -4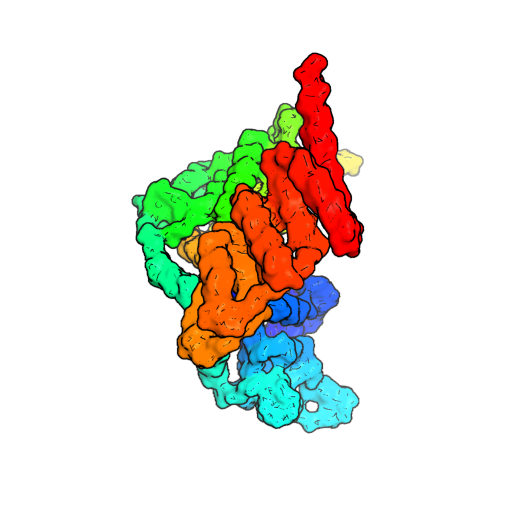2.032 -41.738 1.00 87.62 533 VAL A C 1
ATOM 4098 O O . VAL A 1 533 ? -13.653 -42.587 -41.903 1.00 87.62 533 VAL A O 1
ATOM 4101 N N . ASP A 1 534 ? -15.635 -41.877 -42.717 1.00 87.94 534 ASP A N 1
ATOM 4102 C CA . ASP A 1 534 ? -15.469 -42.401 -44.079 1.00 87.94 534 ASP A CA 1
ATOM 4103 C C . ASP A 1 534 ? -14.299 -41.734 -44.820 1.00 87.94 534 ASP A C 1
ATOM 4105 O O . ASP A 1 534 ? -13.554 -42.390 -45.548 1.00 87.94 534 ASP A O 1
ATOM 4109 N N . GLU A 1 535 ? -14.064 -40.445 -44.566 1.00 85.00 535 GLU A N 1
ATOM 4110 C CA . GLU A 1 535 ? -12.907 -39.688 -45.069 1.00 85.00 535 GLU A CA 1
ATOM 4111 C C . GLU A 1 535 ? -11.601 -40.012 -44.308 1.00 85.00 535 GLU A C 1
ATOM 4113 O O . GLU A 1 535 ? -10.552 -39.410 -44.551 1.00 85.00 535 GLU A O 1
ATOM 4118 N N . GLY A 1 536 ? -11.635 -40.960 -43.363 1.00 83.62 536 GLY A N 1
ATOM 4119 C CA . GLY A 1 536 ? -10.470 -41.432 -42.610 1.00 83.62 536 GLY A CA 1
ATOM 4120 C C . GLY A 1 536 ? -9.982 -40.476 -41.516 1.00 83.62 536 GLY A C 1
ATOM 4121 O O . GLY A 1 536 ? -8.880 -40.656 -40.982 1.00 83.62 536 GLY A O 1
ATOM 4122 N N . VAL A 1 537 ? -10.775 -39.466 -41.149 1.00 86.94 537 VAL A N 1
ATOM 4123 C CA . VAL A 1 537 ? -10.437 -38.496 -40.102 1.00 86.94 537 VAL A CA 1
ATOM 4124 C C . VAL A 1 537 ? -10.849 -39.058 -38.741 1.00 86.94 537 VAL A C 1
ATOM 4126 O O . VAL A 1 537 ? -12.026 -39.190 -38.427 1.00 86.94 537 VAL A O 1
ATOM 4129 N N . ARG A 1 538 ? -9.868 -39.404 -37.897 1.00 85.75 538 ARG A N 1
ATOM 4130 C CA . ARG A 1 538 ? -10.131 -40.062 -36.604 1.00 85.75 538 ARG A CA 1
ATOM 4131 C C . ARG A 1 538 ? -10.816 -39.114 -35.603 1.00 85.75 538 ARG A C 1
ATOM 4133 O O . ARG A 1 538 ? -10.217 -38.087 -35.276 1.00 85.75 538 ARG A O 1
ATOM 4140 N N . PRO A 1 539 ? -11.999 -39.472 -35.066 1.00 88.06 539 PRO A N 1
ATOM 4141 C CA . PRO A 1 539 ? -12.634 -38.747 -33.966 1.00 88.06 539 PRO A CA 1
ATOM 4142 C C . PRO A 1 539 ? -11.747 -38.676 -32.721 1.00 88.06 539 PRO A C 1
ATOM 4144 O O . PRO A 1 539 ? -11.042 -39.636 -32.396 1.00 88.06 539 PRO A O 1
ATOM 4147 N N . ASP A 1 540 ? -11.804 -37.554 -32.005 1.00 85.88 540 ASP A N 1
ATOM 4148 C CA . ASP A 1 540 ? -11.057 -37.330 -30.768 1.00 85.88 540 ASP A CA 1
ATOM 4149 C C . ASP A 1 540 ? -11.989 -37.094 -29.565 1.00 85.88 540 ASP A C 1
ATOM 4151 O O . ASP A 1 540 ? -13.217 -37.147 -29.659 1.00 85.88 540 ASP A O 1
ATOM 4155 N N . VAL A 1 541 ? -11.400 -36.850 -28.391 1.00 84.44 541 VAL A N 1
ATOM 4156 C CA . VAL A 1 541 ? -12.152 -36.600 -27.148 1.00 84.44 541 VAL A CA 1
ATOM 4157 C C . VAL A 1 541 ? -13.122 -35.422 -27.300 1.00 84.44 541 VAL A C 1
ATOM 4159 O O . VAL A 1 541 ? -14.200 -35.433 -26.704 1.00 84.44 541 VAL A O 1
ATOM 4162 N N . VAL A 1 542 ? -12.771 -34.417 -28.107 1.00 83.69 542 VAL A N 1
ATOM 4163 C CA . VAL A 1 542 ? -13.622 -33.249 -28.352 1.00 83.69 542 VAL A CA 1
ATOM 4164 C C . VAL A 1 542 ? -14.829 -33.650 -29.194 1.00 83.69 542 VAL A C 1
ATOM 4166 O O . VAL A 1 542 ? -15.941 -33.256 -28.844 1.00 83.69 542 VAL A O 1
ATOM 4169 N N . THR A 1 543 ? -14.645 -34.490 -30.219 1.00 82.50 543 THR A N 1
ATOM 4170 C CA . THR A 1 543 ? -15.744 -35.041 -31.029 1.00 82.50 543 THR A CA 1
ATOM 4171 C C . THR A 1 543 ? -16.790 -35.721 -30.143 1.00 82.50 543 THR A C 1
ATOM 4173 O O . THR A 1 543 ? -17.962 -35.352 -30.167 1.00 82.50 543 THR A O 1
ATOM 4176 N N . PHE A 1 544 ? -16.367 -36.653 -29.284 1.00 83.38 544 PHE A N 1
ATOM 4177 C CA . PHE A 1 544 ? -17.294 -37.374 -28.403 1.00 83.38 544 PHE A CA 1
ATOM 4178 C C . PHE A 1 544 ? -17.936 -36.472 -27.346 1.00 83.38 544 PHE A C 1
ATOM 4180 O O . PHE A 1 544 ? -19.106 -36.651 -27.025 1.00 83.38 544 PHE A O 1
ATOM 4187 N N . THR A 1 545 ? -17.212 -35.474 -26.833 1.00 82.19 545 THR A N 1
ATOM 4188 C CA . THR A 1 545 ? -17.767 -34.505 -25.872 1.00 82.19 545 THR A CA 1
ATOM 4189 C C . THR A 1 545 ? -18.913 -33.699 -26.488 1.00 82.19 545 THR A C 1
ATOM 4191 O O . THR A 1 545 ? -19.945 -33.514 -25.845 1.00 82.19 545 THR A O 1
ATOM 4194 N N . VAL A 1 546 ? -18.752 -33.248 -27.738 1.00 79.12 546 VAL A N 1
ATOM 4195 C CA . VAL A 1 546 ? -19.795 -32.517 -28.476 1.00 79.12 546 VAL A CA 1
ATOM 4196 C C . VAL A 1 546 ? -21.013 -33.409 -28.721 1.00 79.12 546 VAL A C 1
ATOM 4198 O O . VAL A 1 546 ? -22.133 -32.983 -28.454 1.00 79.12 546 VAL A O 1
ATOM 4201 N N . LEU A 1 547 ? -20.811 -34.659 -29.146 1.00 79.19 547 LEU A N 1
ATOM 4202 C CA . LEU A 1 547 ? -21.908 -35.609 -29.369 1.00 79.19 547 LEU A CA 1
ATOM 4203 C C . LEU A 1 547 ? -22.658 -35.953 -28.070 1.00 79.19 547 LEU A C 1
ATOM 4205 O O . LEU A 1 547 ? -23.885 -35.954 -28.045 1.00 79.19 547 LEU A O 1
ATOM 4209 N N . ILE A 1 548 ? -21.950 -36.188 -26.961 1.00 79.19 548 ILE A N 1
ATOM 4210 C CA . ILE A 1 548 ? -22.573 -36.479 -25.657 1.00 79.19 548 ILE A CA 1
ATOM 4211 C C . ILE A 1 548 ? -23.413 -35.290 -25.165 1.00 79.19 548 ILE A C 1
ATOM 4213 O O . ILE A 1 548 ? -24.498 -35.495 -24.622 1.00 79.19 548 ILE A O 1
ATOM 4217 N N . ALA A 1 549 ? -22.952 -34.052 -25.378 1.00 70.81 549 ALA A N 1
ATOM 4218 C CA . ALA A 1 549 ? -23.717 -32.858 -25.016 1.00 70.81 549 ALA A CA 1
ATOM 4219 C C . ALA A 1 549 ? -25.080 -32.797 -25.733 1.00 70.81 549 ALA A C 1
ATOM 4221 O O . ALA A 1 549 ? -26.072 -32.403 -25.121 1.00 70.81 549 ALA A O 1
ATOM 4222 N N . VAL A 1 550 ? -25.149 -33.254 -26.987 1.00 65.81 550 VAL A N 1
ATOM 4223 C CA . VAL A 1 550 ? -26.396 -33.368 -27.764 1.00 65.81 550 VAL A CA 1
ATOM 4224 C C . VAL A 1 550 ? -27.337 -34.422 -27.169 1.00 65.81 550 VAL A C 1
ATOM 4226 O O . VAL A 1 550 ? -28.528 -34.159 -26.979 1.00 65.81 550 VAL A O 1
ATOM 4229 N N . PHE A 1 551 ? -26.818 -35.606 -26.827 1.00 64.56 551 PHE A N 1
ATOM 4230 C CA . PHE A 1 551 ? -27.627 -36.692 -26.256 1.00 64.56 551 PHE A CA 1
ATOM 4231 C C . PHE A 1 551 ? -28.174 -36.368 -24.855 1.00 64.56 551 PHE A C 1
ATOM 4233 O O . PHE A 1 551 ? -29.271 -36.796 -24.514 1.00 64.56 551 PHE A O 1
ATOM 4240 N N . LEU A 1 552 ? -27.463 -35.566 -24.057 1.00 64.31 552 LEU A N 1
ATOM 4241 C CA . LEU A 1 552 ? -27.946 -35.124 -22.740 1.00 64.31 552 LEU A CA 1
ATOM 4242 C C . LEU A 1 552 ? -29.022 -34.026 -22.827 1.00 64.31 552 LEU A C 1
ATOM 4244 O O . LEU A 1 552 ? -29.885 -33.939 -21.957 1.00 64.31 552 LEU A O 1
ATOM 4248 N N . GLN A 1 553 ? -29.002 -33.197 -23.873 1.00 57.06 553 GLN A N 1
ATOM 4249 C CA . GLN A 1 553 ? -30.006 -32.142 -24.081 1.00 57.06 553 GLN A CA 1
ATOM 4250 C C . GLN A 1 553 ? -31.294 -32.651 -24.746 1.00 57.06 553 GLN A C 1
ATOM 4252 O O . GLN A 1 553 ? -32.328 -31.995 -24.674 1.00 57.06 553 GLN A O 1
ATOM 4257 N N . THR A 1 554 ? -31.265 -33.823 -25.383 1.00 53.03 554 THR A N 1
ATOM 4258 C CA . THR A 1 554 ? -32.455 -34.463 -25.974 1.00 53.03 554 THR A CA 1
ATOM 4259 C C . THR A 1 554 ? -33.272 -35.260 -24.953 1.00 53.03 554 THR A C 1
ATOM 4261 O O . THR A 1 554 ? -34.470 -35.458 -25.153 1.00 53.03 554 THR A O 1
ATOM 4264 N N . THR A 1 555 ? -32.678 -35.655 -23.820 1.00 47.69 555 THR A N 1
ATOM 4265 C CA . THR A 1 555 ? -33.381 -36.396 -22.759 1.00 47.69 555 THR A CA 1
ATOM 4266 C C . THR A 1 555 ? -34.326 -35.548 -21.901 1.00 47.69 555 THR A C 1
ATOM 4268 O O . THR A 1 555 ? -35.232 -36.113 -21.294 1.00 47.69 555 THR A O 1
ATOM 4271 N N . GLU A 1 556 ? -34.183 -34.216 -21.865 1.00 46.47 556 GLU A N 1
ATOM 4272 C CA . GLU A 1 556 ? -35.105 -33.350 -21.103 1.00 46.47 556 GLU A CA 1
ATOM 4273 C C . GLU A 1 556 ? -36.444 -33.109 -21.829 1.00 46.47 556 GLU A C 1
ATOM 4275 O O . GLU A 1 556 ? -37.483 -33.035 -21.176 1.00 46.47 556 GLU A O 1
ATOM 4280 N N . ASP A 1 557 ? -36.470 -33.106 -23.168 1.00 45.00 557 ASP A N 1
ATOM 4281 C CA . ASP A 1 557 ? -37.709 -32.900 -23.943 1.00 45.00 557 ASP A CA 1
ATOM 4282 C C . ASP A 1 557 ? -38.525 -34.198 -24.147 1.00 45.00 557 ASP A C 1
ATOM 4284 O O . ASP A 1 557 ? -39.726 -34.148 -24.416 1.00 45.00 557 ASP A O 1
ATOM 4288 N N . ALA A 1 558 ? -37.920 -35.376 -23.954 1.00 44.22 558 ALA A N 1
ATOM 4289 C CA . ALA A 1 558 ? -38.617 -36.667 -24.030 1.00 44.22 558 ALA A CA 1
ATOM 4290 C C . ALA A 1 558 ? -39.391 -37.037 -22.742 1.00 44.22 558 ALA A C 1
ATOM 4292 O O . ALA A 1 558 ? -40.114 -38.032 -22.727 1.00 44.22 558 ALA A O 1
ATOM 4293 N N . GLY A 1 559 ? -39.264 -36.240 -21.672 1.00 43.12 559 GLY A N 1
ATOM 4294 C CA . GLY A 1 559 ? -39.929 -36.451 -20.378 1.00 43.12 559 GLY A CA 1
ATOM 4295 C C . GLY A 1 559 ? -41.272 -35.732 -20.196 1.00 43.12 559 GLY A C 1
ATOM 4296 O O . GLY A 1 559 ? -41.829 -35.772 -19.101 1.00 43.12 559 GLY A O 1
ATOM 4297 N N . SER A 1 560 ? -41.799 -35.066 -21.231 1.00 43.44 560 SER A N 1
ATOM 4298 C CA . SER A 1 560 ? -43.117 -34.411 -21.200 1.00 43.44 560 SER A CA 1
ATOM 4299 C C . SER A 1 560 ? -44.035 -34.895 -22.329 1.00 43.44 560 SER A C 1
ATOM 4301 O O . SER A 1 560 ? -44.447 -34.138 -23.206 1.00 43.44 560 SER A O 1
ATOM 4303 N N . LYS 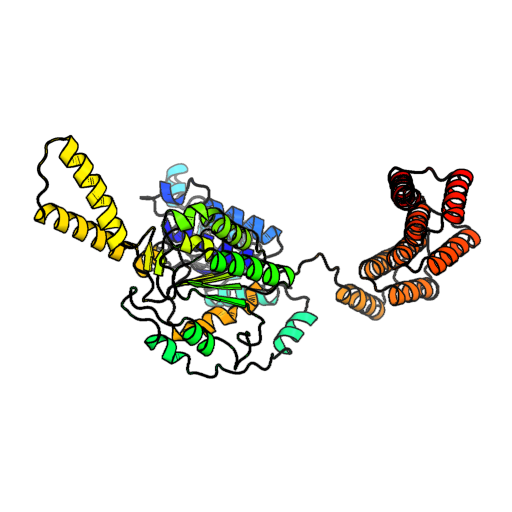A 1 561 ? -44.380 -36.184 -22.293 1.00 37.25 561 LYS A N 1
ATOM 4304 C CA . LYS A 1 561 ? -45.621 -36.712 -22.873 1.00 37.25 561 LYS A CA 1
ATOM 4305 C C . LYS A 1 561 ? -46.254 -37.720 -21.934 1.00 37.25 561 LYS A C 1
ATOM 4307 O O . LYS A 1 561 ? -45.501 -38.565 -21.405 1.00 37.25 561 LYS A O 1
#

pLDDT: mean 85.93, std 14.86, range [30.55, 98.56]